Protein AF-0000000078804237 (afdb_homodimer)

Radius of gyration: 25.97 Å; Cα contacts (8 Å, |Δi|>4): 1061; chains: 2; bounding box: 49×85×50 Å

pLDDT: mean 93.68, std 5.6, range [67.62, 98.81]

Sequence (488 aa):
MQLLIEAGNTYVKVAQLFKNGQLELLGKYSSRKLEMVLEPLLDKKEIHRIVFASVGPVEIDNSIQRISQLSNIPVIQVKTPSHDFGVKNAYSEYQYLGIDRWLTLVAIHQIYQQPTVIVDIGTALTFDVLAEDGMHLGGWIAPGYQLMMKSVLENTTKVFSDRDHVDSLELATNTADGLKNGCRAALLGLIEYGLKQAHEDLGVEPHVILCGGGVIHLPKKWAQQYTHRSDLVLEGLALYAKHRMQLLIEAGNTYVKVAQLFKNGQLELLGKYSSRKLEMVLEPLLDKKEIHRIVFASVGPVEIDNSIQRISQLSNIPVIQVKTPSHDFGVKNAYSEYQYLGIDRWLTLVAIHQIYQQPTVIVDIGTALTFDVLAEDGMHLGGWIAPGYQLMMKSVLENTTKVFSDRDHVDSLELATNTADGLKNGCRAALLGLIEYGLKQAHEDLGVEPHVILCGGGVIHLPKKWAQQYTHRSDLVLEGLALYAKHR

Foldseek 3Di:
DAWEWEAEAFKIWIWDQDPVGDIGTPDIGGLVCVLVPVLVVLVPDPHQEYEYEYPHDVVSVVSVVVSCVVSVHYYHYDFFDCDDQQAGAQDPPRRPPGLLVRLLLNLCLVVDLAWEWEWAAEQKTWIWTAHNRRYTNDTDIGGHLVNQLVVCPVVDDPADADPDQDLDLDCDPDRHVNSLNVSQCVVVVVVVVVQVVNCVVRVHRHAYEYEYPRLSSHRPVVSVVHHYDYPSSVSSSSVVVVPD/DAWEWEAEAFKIWIWDADPVGDIGTPDIGGLVCVLVPVLVVLVPDPHQEYEYFYPHDVVSVVSVVVSCVVSVHYYHYDFFDCDDQQAGAQDPPRRPPGLLVRLLLNLCLVVDLAWEWEWAAEQWTWIWTAHNRRYTNDTDIGGHLVNQLVVCPVVDDPADADPDQDLDLDCDPDRHVNSLNVSQCVVVVVVVVVQVVNCVVRVHRHAYEYEYPRLSNHPPVVSVVHHYDYPSSVSSSSVVVVPD

InterPro domains:
  IPR004619 Type III pantothenate kinase [MF_01274] (1-244)
  IPR004619 Type III pantothenate kinase [PF03309] (3-193)
  IPR004619 Type III pantothenate kinase [PTHR34265] (1-243)
  IPR004619 Type III pantothenate kinase [TIGR00671] (3-239)
  IPR043129 ATPase, nucleotide binding domain [SSF53067] (1-112)
  IPR043129 ATPase, nucleotide binding domain [SSF53067] (115-242)

Nearest PDB structures (foldseek):
  2f9t-assembly1_B  TM=8.659E-01  e=4.094E-21  Pseudomonas aeruginosa PAO1
  2f9t-assembly1_A  TM=8.418E-01  e=5.528E-20  Pseudomonas aeruginosa PAO1
  4o8k-assembly1_B  TM=7.675E-01  e=7.024E-19  Burkholderia thailandensis E264
  9b78-assembly1_A  TM=8.083E-01  e=1.070E-17  Mycobacterium tuberculosis
  3djc-assembly2_C  TM=8.146E-01  e=2.995E-17  Legionella pneumophila subsp. pneumophila str. Philadelphia 1

Solvent-accessible surface area (backbone atoms only — not comparable to full-atom values): 24994 Å² total; per-residue (Å²): 70,33,38,37,35,41,34,38,69,64,38,24,38,36,30,39,37,41,91,88,66,50,74,43,78,75,47,77,40,50,45,90,48,45,66,73,57,48,54,63,54,60,72,75,41,74,55,61,34,37,40,31,39,68,53,27,58,67,66,54,56,50,48,52,50,50,54,26,56,77,68,71,29,55,73,43,74,61,72,41,56,56,58,54,89,68,29,36,48,47,28,84,66,20,71,57,48,50,43,59,60,48,23,30,53,37,32,44,48,74,75,42,75,47,42,29,33,40,38,36,21,42,72,42,26,37,40,38,36,33,40,48,81,26,40,32,66,22,25,30,31,31,50,10,58,66,45,34,52,49,45,38,48,75,63,36,69,74,53,56,73,68,90,75,84,73,60,59,74,62,66,19,47,47,51,35,52,8,35,54,20,22,32,37,35,20,54,51,15,25,52,53,51,46,50,54,51,46,25,63,76,66,73,46,84,54,48,50,37,43,24,52,79,42,53,76,60,44,39,63,78,67,53,66,77,43,49,75,48,75,63,40,42,57,52,21,46,48,54,49,57,75,74,96,69,34,37,36,36,44,32,39,69,64,39,25,38,36,28,39,38,42,91,87,66,50,75,43,78,75,50,77,39,52,43,90,48,45,67,74,55,48,54,64,55,59,72,77,39,74,55,63,34,37,40,33,40,69,52,27,59,67,67,55,58,51,49,53,51,49,52,27,58,78,67,72,30,55,71,43,75,62,74,41,57,56,59,54,86,66,28,36,46,47,28,84,66,21,70,57,48,52,43,57,61,48,23,30,52,38,32,44,48,75,76,41,74,45,41,29,34,41,39,36,20,42,73,42,26,36,37,38,36,32,41,48,83,25,42,33,66,21,24,29,30,29,48,11,58,66,45,33,52,49,44,39,48,76,62,37,67,73,54,57,74,68,89,77,85,73,63,58,74,63,66,19,46,46,51,34,53,8,34,55,19,23,32,36,35,20,54,52,16,24,50,54,50,46,50,53,52,46,25,64,76,67,73,46,84,53,48,50,36,43,22,52,79,41,53,75,58,43,39,62,79,67,54,66,77,44,47,75,49,76,63,40,41,56,52,19,49,47,54,49,63,75,75,105

Structure (mmCIF, N/CA/C/O backbone):
data_AF-0000000078804237-model_v1
#
loop_
_entity.id
_entity.type
_entity.pdbx_description
1 polymer 'Type III pantothenate kinase'
#
loop_
_atom_site.group_PDB
_atom_site.id
_atom_site.type_symbol
_atom_site.label_atom_id
_atom_site.label_alt_id
_atom_site.label_comp_id
_atom_site.label_asym_id
_atom_site.label_entity_id
_atom_site.label_seq_id
_atom_site.pdbx_PDB_ins_code
_atom_site.Cartn_x
_atom_site.Cartn_y
_atom_site.Cartn_z
_atom_site.occupancy
_atom_site.B_iso_or_equiv
_atom_site.auth_seq_id
_atom_site.auth_comp_id
_atom_site.auth_asym_id
_atom_site.auth_atom_id
_atom_site.pdbx_PDB_model_num
ATOM 1 N N . MET A 1 1 ? 11.984 -40.094 -9.25 1 90.38 1 MET A N 1
ATOM 2 C CA . MET A 1 1 ? 11.297 -38.969 -8.602 1 90.38 1 MET A CA 1
ATOM 3 C C . MET A 1 1 ? 11.688 -37.656 -9.242 1 90.38 1 MET A C 1
ATOM 5 O O . MET A 1 1 ? 12.727 -37.562 -9.891 1 90.38 1 MET A O 1
ATOM 9 N N . GLN A 1 2 ? 10.703 -36.656 -9.195 1 95 2 GLN A N 1
ATOM 10 C CA . GLN A 1 2 ? 11 -35.344 -9.758 1 95 2 GLN A CA 1
ATOM 11 C C . GLN A 1 2 ? 11.109 -34.281 -8.656 1 95 2 GLN A C 1
ATOM 13 O O . GLN A 1 2 ? 10.453 -34.406 -7.621 1 95 2 GLN A O 1
ATOM 18 N N . LEU A 1 3 ? 11.984 -33.344 -8.883 1 95.25 3 LEU A N 1
ATOM 19 C CA . LEU A 1 3 ? 12.125 -32.219 -7.977 1 95.25 3 LEU A CA 1
ATOM 20 C C . LEU A 1 3 ? 11.438 -30.969 -8.539 1 95.25 3 LEU A C 1
ATOM 22 O O . LEU A 1 3 ? 11.68 -30.578 -9.688 1 95.25 3 LEU A O 1
ATOM 26 N N . LEU A 1 4 ? 10.547 -30.469 -7.77 1 96.69 4 LEU A N 1
ATOM 27 C CA . LEU A 1 4 ? 9.844 -29.25 -8.156 1 96.69 4 LEU A CA 1
ATOM 28 C C . LEU A 1 4 ? 10.367 -28.047 -7.371 1 96.69 4 LEU A C 1
ATOM 30 O O . LEU A 1 4 ? 10.531 -28.125 -6.148 1 96.69 4 LEU A O 1
ATOM 34 N N . ILE A 1 5 ? 10.656 -26.969 -8.07 1 95.81 5 ILE A N 1
ATOM 35 C CA . ILE A 1 5 ? 11.227 -25.797 -7.426 1 95.81 5 ILE A CA 1
ATOM 36 C C . ILE A 1 5 ? 10.414 -24.547 -7.801 1 95.81 5 ILE A C 1
ATOM 38 O O . ILE A 1 5 ? 10.234 -24.266 -8.984 1 95.81 5 ILE A O 1
ATOM 42 N N . GLU A 1 6 ? 9.828 -23.906 -6.863 1 95.56 6 GLU A N 1
ATOM 43 C CA . GLU A 1 6 ? 9.227 -22.578 -7.004 1 95.56 6 GLU A CA 1
ATOM 44 C C . GLU A 1 6 ? 10.172 -21.5 -6.484 1 95.56 6 GLU A C 1
ATOM 46 O O . GLU A 1 6 ? 10.375 -21.375 -5.273 1 95.56 6 GLU A O 1
ATOM 51 N N . ALA A 1 7 ? 10.727 -20.734 -7.375 1 93.38 7 ALA A N 1
ATOM 52 C CA . ALA A 1 7 ? 11.672 -19.703 -6.988 1 93.38 7 ALA A CA 1
ATOM 53 C C . ALA A 1 7 ? 11.023 -18.312 -7.031 1 93.38 7 ALA A C 1
ATOM 55 O O . ALA A 1 7 ? 10.875 -17.734 -8.109 1 93.38 7 ALA A O 1
ATOM 56 N N . GLY A 1 8 ? 10.68 -17.812 -5.91 1 91.06 8 GLY A N 1
ATOM 57 C CA . GLY A 1 8 ? 10.133 -16.469 -5.805 1 91.06 8 GLY A CA 1
ATOM 58 C C . GLY A 1 8 ? 11.188 -15.422 -5.535 1 91.06 8 GLY A C 1
ATOM 59 O O . GLY A 1 8 ? 12.391 -15.695 -5.637 1 91.06 8 GLY A O 1
ATOM 60 N N . ASN A 1 9 ? 10.789 -14.172 -5.215 1 87.62 9 ASN A N 1
ATOM 61 C CA . ASN A 1 9 ? 11.695 -13.055 -4.98 1 87.62 9 ASN A CA 1
ATOM 62 C C . ASN A 1 9 ? 12.398 -13.18 -3.631 1 87.62 9 ASN A C 1
ATOM 64 O O . ASN A 1 9 ? 13.57 -12.82 -3.5 1 87.62 9 ASN A O 1
ATOM 68 N N . THR A 1 10 ? 11.656 -13.727 -2.721 1 86.38 10 THR A N 1
ATOM 69 C CA . THR A 1 10 ? 12.172 -13.758 -1.354 1 86.38 10 THR A CA 1
ATOM 70 C C . THR A 1 10 ? 12.508 -15.188 -0.938 1 86.38 10 THR A C 1
ATOM 72 O O . THR A 1 10 ? 13.523 -15.422 -0.284 1 86.38 10 THR A O 1
ATOM 75 N N . TYR A 1 11 ? 11.695 -16.109 -1.416 1 89.25 11 TYR A N 1
ATOM 76 C CA . TYR A 1 11 ? 11.859 -17.484 -0.958 1 89.25 11 TYR A CA 1
ATOM 77 C C . TYR A 1 11 ? 11.781 -18.453 -2.125 1 89.25 11 TYR A C 1
ATOM 79 O O . TYR A 1 11 ? 11.219 -18.141 -3.174 1 89.25 11 TYR A O 1
ATOM 87 N N . VAL A 1 12 ? 12.391 -19.594 -1.86 1 92 12 VAL A N 1
ATOM 88 C CA . VAL A 1 12 ? 12.32 -20.734 -2.764 1 92 12 VAL A CA 1
ATOM 89 C C . VAL A 1 12 ? 11.656 -21.906 -2.055 1 92 12 VAL A C 1
ATOM 91 O O . VAL A 1 12 ? 11.992 -22.234 -0.912 1 92 12 VAL A O 1
ATOM 94 N N . LYS A 1 13 ? 10.664 -22.484 -2.75 1 94.75 13 LYS A N 1
ATOM 95 C CA . LYS A 1 13 ? 10.039 -23.703 -2.24 1 94.75 13 LYS A CA 1
ATOM 96 C C . LYS A 1 13 ? 10.453 -24.922 -3.061 1 94.75 13 LYS A C 1
ATOM 98 O O . LYS A 1 13 ? 10.547 -24.844 -4.289 1 94.75 13 LYS A O 1
ATOM 103 N N . VAL A 1 14 ? 10.789 -25.953 -2.34 1 94.12 14 VAL A N 1
ATOM 104 C CA . VAL A 1 14 ? 11.227 -27.188 -2.979 1 94.12 14 VAL A CA 1
ATOM 105 C C . VAL A 1 14 ? 10.305 -28.328 -2.572 1 94.12 14 VAL A C 1
ATOM 107 O O . VAL A 1 14 ? 9.969 -28.484 -1.396 1 94.12 14 VAL A O 1
ATOM 110 N N . ALA A 1 15 ? 9.875 -29.062 -3.574 1 95.69 15 ALA A N 1
ATOM 111 C CA . ALA A 1 15 ? 9.016 -30.219 -3.324 1 95.69 15 ALA A CA 1
ATOM 112 C C . ALA A 1 15 ? 9.453 -31.406 -4.172 1 95.69 15 ALA A C 1
ATOM 114 O O . ALA A 1 15 ? 10.188 -31.25 -5.148 1 95.69 15 ALA A O 1
ATOM 115 N N . GLN A 1 16 ? 9.102 -32.562 -3.719 1 94.81 16 GLN A N 1
ATOM 116 C CA . GLN A 1 16 ? 9.32 -33.812 -4.461 1 94.81 16 GLN A CA 1
ATOM 117 C C . GLN A 1 16 ? 8.008 -34.375 -4.992 1 94.81 16 GLN A C 1
ATOM 119 O O . GLN A 1 16 ? 7 -34.406 -4.281 1 94.81 16 GLN A O 1
ATOM 124 N N . LEU A 1 17 ? 8.039 -34.688 -6.254 1 95.5 17 LEU A N 1
ATOM 125 C CA . LEU A 1 17 ? 6.91 -35.375 -6.875 1 95.5 17 LEU A CA 1
ATOM 126 C C . LEU A 1 17 ? 7.238 -36.875 -7.105 1 95.5 17 LEU A C 1
ATOM 128 O O . LEU A 1 17 ? 8.102 -37.188 -7.922 1 95.5 17 LEU A O 1
ATOM 132 N N . PHE A 1 18 ? 6.492 -37.75 -6.434 1 93.5 18 PHE A N 1
ATOM 133 C CA . PHE A 1 18 ? 6.73 -39.156 -6.531 1 93.5 18 PHE A CA 1
ATOM 134 C C . PHE A 1 18 ? 6.02 -39.75 -7.742 1 93.5 18 PHE A C 1
ATOM 136 O O . PHE A 1 18 ? 5.137 -39.125 -8.32 1 93.5 18 PHE A O 1
ATOM 143 N N . LYS A 1 19 ? 6.383 -41 -8.07 1 90.06 19 LYS A N 1
ATOM 144 C CA . LYS A 1 19 ? 5.805 -41.656 -9.227 1 90.06 19 LYS A CA 1
ATOM 145 C C . LYS A 1 19 ? 4.309 -41.906 -9.039 1 90.06 19 LYS A C 1
ATOM 147 O O . LYS A 1 19 ? 3.547 -41.906 -10.008 1 90.06 19 LYS A O 1
ATOM 152 N N . ASN A 1 20 ? 3.867 -42 -7.844 1 91.19 20 ASN A N 1
ATOM 153 C CA . ASN A 1 20 ? 2.461 -42.25 -7.551 1 91.19 20 ASN A CA 1
ATOM 154 C C . ASN A 1 20 ? 1.632 -40.969 -7.578 1 91.19 20 ASN A C 1
ATOM 156 O O . ASN A 1 20 ? 0.423 -41 -7.344 1 91.19 20 ASN A O 1
ATOM 160 N N . GLY A 1 21 ? 2.316 -39.875 -7.824 1 89.81 21 GLY A N 1
ATOM 161 C CA . GLY A 1 21 ? 1.609 -38.625 -7.941 1 89.81 21 GLY A CA 1
ATOM 162 C C . GLY A 1 21 ? 1.616 -37.812 -6.656 1 89.81 21 GLY A C 1
ATOM 163 O O . GLY A 1 21 ? 1.168 -36.656 -6.633 1 89.81 21 GLY A O 1
ATOM 164 N N . GLN A 1 22 ? 2.146 -38.312 -5.66 1 93.56 22 GLN A N 1
ATOM 165 C CA . GLN A 1 22 ? 2.188 -37.656 -4.367 1 93.56 22 GLN A CA 1
ATOM 166 C C . GLN A 1 22 ? 3.207 -36.5 -4.375 1 93.56 22 GLN A C 1
ATOM 168 O O . GLN A 1 22 ? 4.324 -36.656 -4.867 1 93.56 22 GLN A O 1
ATOM 173 N N . LEU A 1 23 ? 2.773 -35.375 -3.881 1 94.75 23 LEU A N 1
ATOM 174 C CA . LEU A 1 23 ? 3.615 -34.188 -3.752 1 94.75 23 LEU A CA 1
ATOM 175 C C . LEU A 1 23 ? 4.027 -33.969 -2.301 1 94.75 23 LEU A C 1
ATOM 177 O O . LEU A 1 23 ? 3.174 -33.906 -1.41 1 94.75 23 LEU A O 1
ATOM 181 N N . GLU A 1 24 ? 5.316 -33.875 -2.041 1 94.31 24 GLU A N 1
ATOM 182 C CA . GLU A 1 24 ? 5.824 -33.656 -0.691 1 94.31 24 GLU A CA 1
ATOM 183 C C . GLU A 1 24 ? 6.695 -32.406 -0.627 1 94.31 24 GLU A C 1
ATOM 185 O O . GLU A 1 24 ? 7.707 -32.312 -1.322 1 94.31 24 GLU A O 1
ATOM 190 N N . LEU A 1 25 ? 6.258 -31.469 0.141 1 94.25 25 LEU A N 1
ATOM 191 C CA . LEU A 1 25 ? 7.062 -30.266 0.354 1 94.25 25 LEU A CA 1
ATOM 192 C C . LEU A 1 25 ? 8.305 -30.594 1.175 1 94.25 25 LEU A C 1
ATOM 194 O O . LEU A 1 25 ? 8.203 -31.141 2.277 1 94.25 25 LEU A O 1
ATOM 198 N N . LEU A 1 26 ? 9.438 -30.297 0.656 1 91.44 26 LEU A N 1
ATOM 199 C CA . LEU A 1 26 ? 10.695 -30.531 1.354 1 91.44 26 LEU A CA 1
ATOM 200 C C . LEU A 1 26 ? 11.07 -29.359 2.238 1 91.44 26 LEU A C 1
ATOM 202 O O . LEU A 1 26 ? 11.648 -29.531 3.311 1 91.44 26 LEU A O 1
ATOM 206 N N . GLY A 1 27 ? 10.75 -28.094 1.703 1 91.44 27 GLY A N 1
ATOM 207 C CA . GLY A 1 27 ? 11.055 -26.938 2.533 1 91.44 27 GLY A CA 1
ATOM 208 C C . GLY A 1 27 ? 10.914 -25.625 1.794 1 91.44 27 GLY A C 1
ATOM 209 O O . GLY A 1 27 ? 10.602 -25.609 0.601 1 91.44 27 GLY A O 1
ATOM 210 N N . LYS A 1 28 ? 10.969 -24.578 2.557 1 91.19 28 LYS A N 1
ATOM 211 C CA . LYS A 1 28 ? 11.031 -23.188 2.113 1 91.19 28 LYS A CA 1
ATOM 212 C C . LYS A 1 28 ? 12.328 -22.516 2.561 1 91.19 28 LYS A C 1
ATOM 214 O O . LYS A 1 28 ? 12.68 -22.547 3.742 1 91.19 28 LYS A O 1
ATOM 219 N N . TYR A 1 29 ? 12.992 -21.953 1.593 1 90.12 29 TYR A N 1
ATOM 220 C CA . TYR A 1 29 ? 14.32 -21.422 1.857 1 90.12 29 TYR A CA 1
ATOM 221 C C . TYR A 1 29 ? 14.461 -20.016 1.29 1 90.12 29 TYR A C 1
ATOM 223 O O . TYR A 1 29 ? 13.727 -19.625 0.378 1 90.12 29 TYR A O 1
ATOM 231 N N . SER A 1 30 ? 15.438 -19.266 1.922 1 89.25 30 SER A N 1
ATOM 232 C CA . SER A 1 30 ? 15.773 -18 1.296 1 89.25 30 SER A CA 1
ATOM 233 C C . SER A 1 30 ? 16.344 -18.203 -0.103 1 89.25 30 SER A C 1
ATOM 235 O O . SER A 1 30 ? 17.156 -19.109 -0.32 1 89.25 30 SER A O 1
ATOM 237 N N . SER A 1 31 ? 15.922 -17.406 -1.045 1 82.94 31 SER A N 1
ATOM 238 C CA . SER A 1 31 ? 16.375 -17.547 -2.426 1 82.94 31 SER A CA 1
ATOM 239 C C . SER A 1 31 ? 17.891 -17.5 -2.52 1 82.94 31 SER A C 1
ATOM 241 O O . SER A 1 31 ? 18.484 -18.188 -3.363 1 82.94 31 SER A O 1
ATOM 243 N N . ARG A 1 32 ? 18.578 -16.844 -1.57 1 77.62 32 ARG A N 1
ATOM 244 C CA . ARG A 1 32 ? 20.031 -16.703 -1.568 1 77.62 32 ARG A CA 1
ATOM 245 C C . ARG A 1 32 ? 20.703 -18 -1.162 1 77.62 32 ARG A C 1
ATOM 247 O O . ARG A 1 32 ? 21.891 -18.203 -1.434 1 77.62 32 ARG A O 1
ATOM 254 N N . LYS A 1 33 ? 19.984 -18.969 -0.55 1 81.75 33 LYS A N 1
ATOM 255 C CA . LYS A 1 33 ? 20.578 -20.188 -0.015 1 81.75 33 LYS A CA 1
ATOM 256 C C . LYS A 1 33 ? 20.219 -21.391 -0.886 1 81.75 33 LYS A C 1
ATOM 258 O O . LYS A 1 33 ? 20.406 -22.547 -0.477 1 81.75 33 LYS A O 1
ATOM 263 N N . LEU A 1 34 ? 19.703 -21.141 -2.031 1 82.81 34 LEU A N 1
ATOM 264 C CA . LEU A 1 34 ? 19.172 -22.203 -2.871 1 82.81 34 LEU A CA 1
ATOM 265 C C . LEU A 1 34 ? 20.234 -23.25 -3.17 1 82.81 34 LEU A C 1
ATOM 267 O O . LEU A 1 34 ? 19.984 -24.453 -3.053 1 82.81 34 LEU A O 1
ATOM 271 N N . GLU A 1 35 ? 21.438 -22.844 -3.52 1 81.94 35 GLU A N 1
ATOM 272 C CA . GLU A 1 35 ? 22.5 -23.766 -3.906 1 81.94 35 GLU A CA 1
ATOM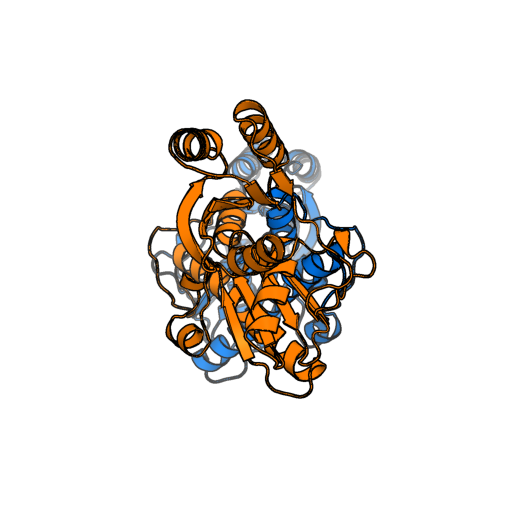 273 C C . GLU A 1 35 ? 22.859 -24.703 -2.76 1 81.94 35 GLU A C 1
ATOM 275 O O . GLU A 1 35 ? 23.031 -25.906 -2.967 1 81.94 35 GLU A O 1
ATOM 280 N N . MET A 1 36 ? 22.875 -24.125 -1.635 1 82.12 36 MET A N 1
ATOM 281 C CA . MET A 1 36 ? 23.25 -24.891 -0.45 1 82.12 36 MET A CA 1
ATOM 282 C C . MET A 1 36 ? 22.203 -25.953 -0.148 1 82.12 36 MET A C 1
ATOM 284 O O . MET A 1 36 ? 22.531 -27.016 0.384 1 82.12 36 MET A O 1
ATOM 288 N N . VAL A 1 37 ? 21.016 -25.672 -0.565 1 82.69 37 VAL A N 1
ATOM 289 C CA . VAL A 1 37 ? 19.922 -26.578 -0.243 1 82.69 37 VAL A CA 1
ATOM 290 C C . VAL A 1 37 ? 19.797 -27.641 -1.326 1 82.69 37 VAL A C 1
ATOM 292 O O . VAL A 1 37 ? 19.516 -28.812 -1.028 1 82.69 37 VAL A O 1
ATOM 295 N N . LEU A 1 38 ? 20 -27.312 -2.525 1 84.94 38 LEU A N 1
ATOM 296 C CA . LEU A 1 38 ? 19.734 -28.203 -3.656 1 84.94 38 LEU A CA 1
ATOM 297 C C . LEU A 1 38 ? 20.844 -29.25 -3.791 1 84.94 38 LEU A C 1
ATOM 299 O O . LEU A 1 38 ? 20.594 -30.406 -4.137 1 84.94 38 LEU A O 1
ATOM 303 N N . GLU A 1 39 ? 22.062 -28.891 -3.467 1 82.88 39 GLU A N 1
ATOM 304 C CA . GLU A 1 39 ? 23.219 -29.75 -3.707 1 82.88 39 GLU A CA 1
ATOM 305 C C . GLU A 1 39 ? 23.094 -31.078 -2.953 1 82.88 39 GLU A C 1
ATOM 307 O O . GLU A 1 39 ? 23.203 -32.156 -3.551 1 82.88 39 GLU A O 1
ATOM 312 N N . PRO A 1 40 ? 22.781 -30.969 -1.686 1 81.75 40 PRO A N 1
ATOM 313 C CA . PRO A 1 40 ? 22.656 -32.219 -0.949 1 81.75 40 PRO A CA 1
ATOM 314 C C . PRO A 1 40 ? 21.453 -33.062 -1.395 1 81.75 40 PRO A C 1
ATOM 316 O O . PRO A 1 40 ? 21.469 -34.281 -1.297 1 81.75 40 PRO A O 1
ATOM 319 N N . LEU A 1 41 ? 20.438 -32.469 -1.886 1 82.69 41 LEU A N 1
ATOM 320 C CA . LEU A 1 41 ? 19.219 -33.156 -2.297 1 82.69 41 LEU A CA 1
ATOM 321 C C . LEU A 1 41 ? 19.453 -33.938 -3.572 1 82.69 41 LEU A C 1
ATOM 323 O O . LEU A 1 41 ? 18.875 -35.031 -3.74 1 82.69 41 LEU A O 1
ATOM 327 N N . LEU A 1 42 ? 20.266 -33.531 -4.391 1 82.38 42 LEU A N 1
ATOM 328 C CA . LEU A 1 42 ? 20.469 -34.156 -5.691 1 82.38 42 LEU A CA 1
ATOM 329 C C . LEU A 1 42 ? 21.5 -35.281 -5.594 1 82.38 42 LEU A C 1
ATOM 331 O O . LEU A 1 42 ? 21.531 -36.188 -6.441 1 82.38 42 LEU A O 1
ATOM 335 N N . ASP A 1 43 ? 22.375 -35.188 -4.641 1 76.56 43 ASP A N 1
ATOM 336 C CA . ASP A 1 43 ? 23.422 -36.219 -4.477 1 76.56 43 ASP A CA 1
ATOM 337 C C . ASP A 1 43 ? 22.828 -37.5 -3.922 1 76.56 43 ASP A C 1
ATOM 339 O O . ASP A 1 43 ? 23.312 -38.594 -4.254 1 76.56 43 ASP A O 1
ATOM 343 N N . LYS A 1 44 ? 21.891 -37.438 -3.174 1 69.12 44 LYS A N 1
ATOM 344 C CA . LYS A 1 44 ? 21.453 -38.594 -2.402 1 69.12 44 LYS A CA 1
ATOM 345 C C . LYS A 1 44 ? 20.156 -39.188 -2.979 1 69.12 44 LYS A C 1
ATOM 347 O O . LYS A 1 44 ? 19.734 -40.281 -2.57 1 69.12 44 LYS A O 1
ATOM 352 N N . LYS A 1 45 ? 19.625 -38.531 -3.91 1 69.56 45 LYS A N 1
ATOM 353 C CA . LYS A 1 45 ? 18.281 -38.969 -4.262 1 69.56 45 LYS A CA 1
ATOM 354 C C . LYS A 1 45 ? 18.203 -39.406 -5.719 1 69.56 45 LYS A C 1
ATOM 356 O O . LYS A 1 45 ? 19.078 -39.062 -6.523 1 69.56 45 LYS A O 1
ATOM 361 N N . GLU A 1 46 ? 17.328 -40.281 -5.836 1 85.69 46 GLU A N 1
ATOM 362 C CA . GLU A 1 46 ? 17.031 -40.781 -7.184 1 85.69 46 GLU A CA 1
ATOM 363 C C . GLU A 1 46 ? 16.188 -39.75 -7.961 1 85.69 46 GLU A C 1
ATOM 365 O O . GLU A 1 46 ? 15.102 -40.094 -8.43 1 85.69 46 GLU A O 1
ATOM 370 N N . ILE A 1 47 ? 16.625 -38.562 -8 1 91.06 47 ILE A N 1
ATOM 371 C CA . ILE A 1 47 ? 15.938 -37.531 -8.773 1 91.06 47 ILE A CA 1
ATOM 372 C C . ILE A 1 47 ? 16.266 -37.719 -10.258 1 91.06 47 ILE A C 1
ATOM 374 O O . ILE A 1 47 ? 17.422 -37.719 -10.648 1 91.06 47 ILE A O 1
ATOM 378 N N . HIS A 1 48 ? 15.227 -37.844 -11.016 1 91.06 48 HIS A N 1
ATOM 379 C CA . HIS A 1 48 ? 15.516 -38.062 -12.43 1 91.06 48 HIS A CA 1
ATOM 380 C C . HIS A 1 48 ? 15.234 -36.812 -13.258 1 91.06 48 HIS A C 1
ATOM 382 O O . HIS A 1 48 ? 15.625 -36.75 -14.422 1 91.06 48 HIS A O 1
ATOM 388 N N . ARG A 1 49 ? 14.508 -35.75 -12.641 1 94.69 49 ARG A N 1
ATOM 389 C CA . ARG A 1 49 ? 14.203 -34.531 -13.375 1 94.69 49 ARG A CA 1
ATOM 390 C C . ARG A 1 49 ? 13.922 -33.375 -12.414 1 94.69 49 ARG A C 1
ATOM 392 O O . ARG A 1 49 ? 13.414 -33.594 -11.312 1 94.69 49 ARG A O 1
ATOM 399 N N . ILE A 1 50 ? 14.297 -32.156 -12.867 1 95.31 50 ILE A N 1
ATOM 400 C CA . ILE A 1 50 ? 13.969 -30.922 -12.141 1 95.31 50 ILE A CA 1
ATOM 401 C C . ILE A 1 50 ? 12.992 -30.094 -12.969 1 95.31 50 ILE A C 1
ATOM 403 O O . ILE A 1 50 ? 13.203 -29.891 -14.172 1 95.31 50 ILE A O 1
ATOM 407 N N . VAL A 1 51 ? 11.867 -29.766 -12.414 1 97 51 VAL A N 1
ATOM 408 C CA . VAL A 1 51 ? 10.906 -28.844 -13.016 1 97 51 VAL A CA 1
ATOM 409 C C . VAL A 1 51 ? 10.758 -27.609 -12.133 1 97 51 VAL A C 1
ATOM 411 O O . VAL A 1 51 ? 10.461 -27.719 -10.945 1 97 51 VAL A O 1
ATOM 414 N N . PHE A 1 52 ? 11.016 -26.422 -12.742 1 96.81 52 PHE A N 1
ATOM 415 C CA . PHE A 1 52 ? 10.984 -25.266 -11.844 1 96.81 52 PHE A CA 1
ATOM 416 C C . PHE A 1 52 ? 10.312 -24.078 -12.508 1 96.81 52 PHE A C 1
ATOM 418 O O . PHE A 1 52 ? 10.211 -24.016 -13.734 1 96.81 52 PHE A O 1
ATOM 425 N N . ALA A 1 53 ? 9.719 -23.266 -11.734 1 96.81 53 ALA A N 1
ATOM 426 C CA . ALA A 1 53 ? 9.188 -21.953 -12.078 1 96.81 53 ALA A CA 1
ATOM 427 C C . ALA A 1 53 ? 9.859 -20.859 -11.266 1 96.81 53 ALA A C 1
ATOM 429 O O . ALA A 1 53 ? 10.148 -21.047 -10.078 1 96.81 53 ALA A O 1
ATOM 430 N N . SER A 1 54 ? 10.141 -19.797 -11.992 1 94.62 54 SER A N 1
ATOM 431 C CA . SER A 1 54 ? 10.891 -18.75 -11.305 1 94.62 54 SER A CA 1
ATOM 432 C C . SER A 1 54 ? 10.391 -17.359 -11.703 1 94.62 54 SER A C 1
ATOM 434 O O . SER A 1 54 ? 10.195 -17.094 -12.891 1 94.62 54 SER A O 1
ATOM 436 N N . VAL A 1 55 ? 10.109 -16.578 -10.711 1 91.56 55 VAL A N 1
ATOM 437 C CA . VAL A 1 55 ? 9.812 -15.156 -10.945 1 91.56 55 VAL A CA 1
ATOM 438 C C . VAL A 1 55 ? 10.883 -14.297 -10.281 1 91.56 55 VAL A C 1
ATOM 440 O O . VAL A 1 55 ? 10.789 -13.062 -10.297 1 91.56 55 VAL A O 1
ATOM 443 N N . GLY A 1 56 ? 11.844 -14.938 -9.695 1 87.25 56 GLY A N 1
ATOM 444 C CA . GLY A 1 56 ? 12.906 -14.25 -8.977 1 87.25 56 GLY A CA 1
ATOM 445 C C . GLY A 1 56 ? 14.055 -13.82 -9.867 1 87.25 56 GLY A C 1
ATOM 446 O O . GLY A 1 56 ? 13.922 -13.789 -11.086 1 87.25 56 GLY A O 1
ATOM 447 N N . PRO A 1 57 ? 15.172 -13.5 -9.234 1 87.44 57 PRO A N 1
ATOM 448 C CA . PRO A 1 57 ? 16.359 -13.062 -9.969 1 87.44 57 PRO A CA 1
ATOM 449 C C . PRO A 1 57 ? 16.922 -14.148 -10.883 1 87.44 57 PRO A C 1
ATOM 451 O O . PRO A 1 57 ? 16.875 -15.336 -10.547 1 87.44 57 PRO A O 1
ATOM 454 N N . VAL A 1 58 ? 17.484 -13.719 -11.961 1 88.75 58 VAL A N 1
ATOM 455 C CA . VAL A 1 58 ? 18 -14.617 -12.992 1 88.75 58 VAL A CA 1
ATOM 456 C C . VAL A 1 58 ? 19.109 -15.492 -12.406 1 88.75 58 VAL A C 1
ATOM 458 O O . VAL A 1 58 ? 19.328 -16.625 -12.859 1 88.75 58 VAL A O 1
ATOM 461 N N . GLU A 1 59 ? 19.766 -14.984 -11.383 1 89.44 59 GLU A N 1
ATOM 462 C CA . GLU A 1 59 ? 20.844 -15.734 -10.734 1 89.44 59 GLU A CA 1
ATOM 463 C C . GLU A 1 59 ? 20.328 -17.062 -10.18 1 89.44 59 GLU A C 1
ATOM 465 O O . GLU A 1 59 ? 21.062 -18.047 -10.148 1 89.44 59 GLU A O 1
ATOM 470 N N . ILE A 1 60 ? 19.109 -17.031 -9.766 1 89 60 ILE A N 1
ATOM 471 C CA . ILE A 1 60 ? 18.516 -18.25 -9.219 1 89 60 ILE A CA 1
ATOM 472 C C . ILE A 1 60 ? 18.297 -19.266 -10.336 1 89 60 ILE A C 1
ATOM 474 O O . ILE A 1 60 ? 18.609 -20.453 -10.172 1 89 60 ILE A O 1
ATOM 478 N N . ASP A 1 61 ? 17.797 -18.797 -11.43 1 91.69 61 ASP A N 1
ATOM 479 C CA . ASP A 1 61 ? 17.625 -19.656 -12.594 1 91.69 61 ASP A CA 1
ATOM 480 C C . ASP A 1 61 ? 18.953 -20.297 -13.008 1 91.69 61 ASP A C 1
ATOM 482 O O . ASP A 1 61 ? 19.016 -21.5 -13.273 1 91.69 61 ASP A O 1
ATOM 486 N N . ASN A 1 62 ? 19.953 -19.453 -13.055 1 92.31 62 ASN A N 1
ATOM 487 C CA . ASN A 1 62 ? 21.281 -19.922 -13.445 1 92.31 62 ASN A CA 1
ATOM 488 C C . ASN A 1 62 ? 21.812 -20.969 -12.492 1 92.31 62 ASN A C 1
ATOM 490 O O . ASN A 1 62 ? 22.438 -21.953 -12.914 1 92.31 62 ASN A O 1
ATOM 494 N N . SER A 1 63 ? 21.578 -20.719 -11.242 1 91.25 63 SER A N 1
ATOM 495 C CA . SER A 1 63 ? 22.031 -21.672 -10.234 1 91.25 63 SER A CA 1
ATOM 496 C C . SER A 1 63 ? 21.375 -23.031 -10.406 1 91.25 63 SER A C 1
ATOM 498 O O . SER A 1 63 ? 22.031 -24.062 -10.312 1 91.25 63 SER A O 1
ATOM 500 N N . ILE A 1 64 ? 20.078 -23.016 -10.664 1 91.94 64 ILE A N 1
ATOM 501 C CA . ILE A 1 64 ? 19.344 -24.266 -10.859 1 91.94 64 ILE A CA 1
ATOM 502 C C . ILE A 1 64 ? 19.875 -25 -12.078 1 91.94 64 ILE A C 1
ATOM 504 O O . ILE A 1 64 ? 20.109 -26.219 -12.023 1 91.94 64 ILE A O 1
ATOM 508 N N . GLN A 1 65 ? 20.078 -24.297 -13.07 1 92.94 65 GLN A N 1
ATOM 509 C CA . GLN A 1 65 ? 20.594 -24.875 -14.312 1 92.94 65 GLN A CA 1
ATOM 510 C C . GLN A 1 65 ? 21.984 -25.438 -14.125 1 92.94 65 GLN A C 1
ATOM 512 O O . GLN A 1 65 ? 22.297 -26.531 -14.602 1 92.94 65 GLN A O 1
ATOM 517 N N . ARG A 1 66 ? 22.812 -24.719 -13.469 1 91.75 66 ARG A N 1
ATOM 518 C CA . ARG A 1 66 ? 24.172 -25.156 -13.219 1 91.75 66 ARG A CA 1
ATOM 519 C C . ARG A 1 66 ? 24.203 -26.438 -12.398 1 91.75 66 ARG A C 1
ATOM 521 O O . ARG A 1 66 ? 24.906 -27.391 -12.742 1 91.75 66 ARG A O 1
ATOM 528 N N . ILE A 1 67 ? 23.469 -26.406 -11.367 1 88.94 67 ILE A N 1
ATOM 529 C CA . ILE A 1 67 ? 23.453 -27.547 -10.461 1 88.94 67 ILE A CA 1
ATOM 530 C C . ILE A 1 67 ? 22.922 -28.781 -11.203 1 88.94 67 ILE A C 1
ATOM 532 O O . ILE A 1 67 ? 23.422 -29.891 -11.031 1 88.94 67 ILE A O 1
ATOM 536 N N . SER A 1 68 ? 21.859 -28.562 -11.969 1 90.94 68 SER A N 1
ATOM 537 C CA . SER A 1 68 ? 21.281 -29.656 -12.766 1 90.94 68 SER A CA 1
ATOM 538 C C . SER A 1 68 ? 22.312 -30.219 -13.734 1 90.94 68 SER A C 1
ATOM 540 O O . SER A 1 68 ? 22.406 -31.438 -13.906 1 90.94 68 SER A O 1
ATOM 542 N N . GLN A 1 69 ? 23.031 -29.359 -14.367 1 90.81 69 GLN A N 1
ATOM 543 C CA . GLN A 1 69 ? 24.062 -29.781 -15.312 1 90.81 69 GLN A CA 1
ATOM 544 C C . GLN A 1 69 ? 25.141 -30.594 -14.625 1 90.81 69 GLN A C 1
ATOM 546 O O . GLN A 1 69 ? 25.562 -31.641 -15.133 1 90.81 69 GLN A O 1
ATOM 551 N N . LEU A 1 70 ? 25.625 -30.125 -13.547 1 88.12 70 LEU A N 1
ATOM 552 C CA . LEU A 1 70 ? 26.688 -30.781 -12.797 1 88.12 70 LEU A CA 1
ATOM 553 C C . LEU A 1 70 ? 26.25 -32.156 -12.328 1 88.12 70 LEU A C 1
ATOM 555 O O . LEU A 1 70 ? 27.062 -33.094 -12.242 1 88.12 70 LEU A O 1
ATOM 559 N N . SER A 1 71 ? 25 -32.344 -12.062 1 89.56 71 SER A N 1
ATOM 560 C CA . SER A 1 71 ? 24.469 -33.594 -11.547 1 89.56 71 SER A CA 1
ATOM 561 C C . SER A 1 71 ? 23.938 -34.469 -12.672 1 89.56 71 SER A C 1
ATOM 563 O O . SER A 1 71 ? 23.438 -35.562 -12.422 1 89.56 71 SER A O 1
ATOM 565 N N . ASN A 1 72 ? 23.969 -33.969 -13.859 1 91.56 72 ASN A N 1
ATOM 566 C CA . ASN A 1 72 ? 23.469 -34.656 -15.047 1 91.56 72 ASN A CA 1
ATOM 567 C C . ASN A 1 72 ? 21.984 -35 -14.914 1 91.56 72 ASN A C 1
ATOM 569 O O . ASN A 1 72 ? 21.578 -36.156 -15.164 1 91.56 72 ASN A O 1
ATOM 573 N N . ILE A 1 73 ? 21.203 -34.125 -14.406 1 92.94 73 ILE A N 1
ATOM 574 C CA . ILE A 1 73 ? 19.766 -34.25 -14.258 1 92.94 73 ILE A CA 1
ATOM 575 C C . ILE A 1 73 ? 19.062 -33.281 -15.211 1 92.94 73 ILE A C 1
ATOM 577 O O . ILE A 1 73 ? 19.359 -32.094 -15.227 1 92.94 73 ILE A O 1
ATOM 581 N N . PRO A 1 74 ? 18.188 -33.812 -16.078 1 94.69 74 PRO A N 1
ATOM 582 C CA . PRO A 1 74 ? 17.438 -32.906 -16.953 1 94.69 74 PRO A CA 1
ATOM 583 C C . PRO A 1 74 ? 16.641 -31.875 -16.172 1 94.69 74 PRO A C 1
ATOM 585 O O . PRO A 1 74 ? 16.109 -32.188 -15.102 1 94.69 74 PRO A O 1
ATOM 588 N N . VAL A 1 75 ? 16.516 -30.625 -16.719 1 95.25 75 VAL A N 1
ATOM 589 C CA . VAL A 1 75 ? 15.812 -29.531 -16.047 1 95.25 75 VAL A CA 1
ATOM 590 C C . VAL A 1 75 ? 14.859 -28.859 -17.031 1 95.25 75 VAL A C 1
ATOM 592 O O . VAL A 1 75 ? 15.195 -28.688 -18.203 1 95.25 75 VAL A O 1
ATOM 595 N N . ILE A 1 76 ? 13.648 -28.609 -16.578 1 95.62 76 ILE A N 1
ATOM 596 C CA . ILE A 1 76 ? 12.656 -27.875 -17.359 1 95.62 76 ILE A CA 1
ATOM 597 C C . ILE A 1 76 ? 12.211 -26.641 -16.594 1 95.62 76 ILE A C 1
ATOM 599 O O . ILE A 1 76 ? 11.82 -26.719 -15.422 1 95.62 76 ILE A O 1
ATOM 603 N N . GLN A 1 77 ? 12.359 -25.547 -17.25 1 96.62 77 GLN A N 1
ATOM 604 C CA . GLN A 1 77 ? 11.781 -24.328 -16.703 1 96.62 77 GLN A CA 1
ATOM 605 C C . GLN A 1 77 ? 10.406 -24.047 -17.312 1 96.62 77 GLN A C 1
ATOM 607 O O . GLN A 1 77 ? 10.281 -23.875 -18.531 1 96.62 77 GLN A O 1
ATOM 612 N N . VAL A 1 78 ? 9.438 -24.062 -16.547 1 97.25 78 VAL A N 1
ATOM 613 C CA . VAL A 1 78 ? 8.078 -23.812 -17.016 1 97.25 78 VAL A CA 1
ATOM 614 C C . VAL A 1 78 ? 7.871 -22.328 -17.266 1 97.25 78 VAL A C 1
ATOM 616 O O . VAL A 1 78 ? 8.266 -21.5 -16.438 1 97.25 78 VAL A O 1
ATOM 619 N N . LYS A 1 79 ? 7.27 -22.016 -18.422 1 96.69 79 LYS A N 1
ATOM 620 C CA . LYS A 1 79 ? 6.957 -20.641 -18.797 1 96.69 79 LYS A CA 1
ATOM 621 C C . LYS A 1 79 ? 5.449 -20.438 -18.953 1 96.69 79 LYS A C 1
ATOM 623 O O . LYS A 1 79 ? 4.707 -21.391 -19.141 1 96.69 79 LYS A O 1
ATOM 628 N N . THR A 1 80 ? 5.09 -19.188 -18.859 1 97.88 80 THR A N 1
ATOM 629 C CA . THR A 1 80 ? 3.674 -18.859 -18.953 1 97.88 80 THR A CA 1
ATOM 630 C C . THR A 1 80 ? 3.18 -19 -20.391 1 97.88 80 THR A C 1
ATOM 632 O O . THR A 1 80 ? 3.744 -18.391 -21.312 1 97.88 80 THR A O 1
ATOM 635 N N . PRO A 1 81 ? 2.166 -19.797 -20.609 1 97.94 81 PRO A N 1
ATOM 636 C CA . PRO A 1 81 ? 1.572 -19.906 -21.938 1 97.94 81 PRO A CA 1
ATOM 637 C C . PRO A 1 81 ? 0.323 -19.047 -22.109 1 97.94 81 PRO A C 1
ATOM 639 O O . PRO A 1 81 ? -0.118 -18.406 -21.141 1 97.94 81 PRO A O 1
ATOM 642 N N . SER A 1 82 ? -0.24 -19 -23.344 1 98.31 82 SER A N 1
ATOM 643 C CA . SER A 1 82 ? -1.48 -18.281 -23.609 1 98.31 82 SER A CA 1
ATOM 644 C C . SER A 1 82 ? -2.691 -19.062 -23.125 1 98.31 82 SER A C 1
ATOM 646 O O . SER A 1 82 ? -3.729 -18.484 -22.797 1 98.31 82 SER A O 1
ATOM 648 N N . HIS A 1 83 ? -2.586 -20.328 -23.188 1 98.25 83 HIS A N 1
ATOM 649 C CA . HIS A 1 83 ? -3.633 -21.219 -22.703 1 98.25 83 HIS A CA 1
ATOM 650 C C . HIS A 1 83 ? -3.074 -22.609 -22.375 1 98.25 83 HIS A C 1
ATOM 652 O O . HIS A 1 83 ? -2.115 -23.062 -23.016 1 98.25 83 HIS A O 1
ATOM 658 N N . ASP A 1 84 ? -3.539 -23.188 -21.328 1 97.94 84 ASP A N 1
ATOM 659 C CA . ASP A 1 84 ? -3.178 -24.547 -20.953 1 97.94 84 ASP A CA 1
ATOM 660 C C . ASP A 1 84 ? -4.047 -25.062 -19.797 1 97.94 84 ASP A C 1
ATOM 662 O O . ASP A 1 84 ? -4.574 -24.266 -19.016 1 97.94 84 ASP A O 1
ATOM 666 N N . PHE A 1 85 ? -4.34 -26.375 -19.734 1 97.69 85 PHE A N 1
ATOM 667 C CA . PHE A 1 85 ? -5.051 -27.047 -18.656 1 97.69 85 PHE A CA 1
ATOM 668 C C . PHE A 1 85 ? -6.43 -26.438 -18.453 1 97.69 85 PHE A C 1
ATOM 670 O O . PHE A 1 85 ? -6.891 -26.297 -17.312 1 97.69 85 PHE A O 1
ATOM 677 N N . GLY A 1 86 ? -7.039 -25.906 -19.5 1 97.69 86 GLY A N 1
ATOM 678 C CA . GLY A 1 86 ? -8.391 -25.359 -19.453 1 97.69 86 GLY A CA 1
ATOM 679 C C . GLY A 1 86 ? -8.43 -23.906 -19.016 1 97.69 86 GLY A C 1
ATOM 680 O O . GLY A 1 86 ? -9.5 -23.344 -18.828 1 97.69 86 GLY A O 1
ATOM 681 N N . VAL A 1 87 ? -7.246 -23.297 -18.828 1 98.44 87 VAL A N 1
ATOM 682 C CA . VAL A 1 87 ? -7.156 -21.891 -18.422 1 98.44 87 VAL A CA 1
ATOM 683 C C . VAL A 1 87 ? -6.676 -21.047 -19.594 1 98.44 87 VAL A C 1
ATOM 685 O O . VAL A 1 87 ? -5.766 -21.438 -20.328 1 98.44 87 VAL A O 1
ATOM 688 N N . LYS A 1 88 ? -7.336 -19.953 -19.766 1 98.62 88 LYS A N 1
ATOM 689 C CA . LYS A 1 88 ? -6.938 -19 -20.797 1 98.62 88 LYS A CA 1
ATOM 690 C C . LYS A 1 88 ? -6.383 -17.719 -20.172 1 98.62 88 LYS A C 1
ATOM 692 O O . LYS A 1 88 ? -7.004 -17.141 -19.281 1 98.62 88 LYS A O 1
ATOM 697 N N . ASN A 1 89 ? -5.27 -17.328 -20.641 1 98.56 89 ASN A N 1
ATOM 698 C CA . ASN A 1 89 ? -4.539 -16.156 -20.141 1 98.56 89 ASN A CA 1
ATOM 699 C C . ASN A 1 89 ? -5.195 -14.859 -20.578 1 98.56 89 ASN A C 1
ATOM 701 O O . ASN A 1 89 ? -5.465 -14.656 -21.766 1 98.56 89 ASN A O 1
ATOM 705 N N . ALA A 1 90 ? -5.441 -13.984 -19.672 1 97.94 90 ALA A N 1
ATOM 706 C CA . ALA A 1 90 ? -6.113 -12.719 -19.953 1 97.94 90 ALA A CA 1
ATOM 707 C C . ALA A 1 90 ? -5.191 -11.758 -20.703 1 97.94 90 ALA A C 1
ATOM 709 O O . ALA A 1 90 ? -5.656 -10.836 -21.375 1 97.94 90 ALA A O 1
ATOM 710 N N . TYR A 1 91 ? -3.83 -11.945 -20.516 1 97.25 91 TYR A N 1
ATOM 711 C CA . TYR A 1 91 ? -2.848 -11.031 -21.094 1 97.25 91 TYR A CA 1
ATOM 712 C C . TYR A 1 91 ? -2.693 -11.258 -22.594 1 97.25 91 TYR A C 1
ATOM 714 O O . TYR A 1 91 ? -2.516 -12.398 -23.031 1 97.25 91 TYR A O 1
ATOM 722 N N . SER A 1 92 ? -2.781 -10.156 -23.359 1 94.94 92 SER A N 1
ATOM 723 C CA . SER A 1 92 ? -2.475 -10.281 -24.781 1 94.94 92 SER A CA 1
ATOM 724 C C . SER A 1 92 ? -1.031 -10.727 -25 1 94.94 92 SER A C 1
ATOM 726 O O . SER A 1 92 ? -0.76 -11.594 -25.828 1 94.94 92 SER A O 1
ATOM 728 N N . GLU A 1 93 ? -0.142 -10.07 -24.281 1 96.56 93 GLU A N 1
ATOM 729 C CA . GLU A 1 93 ? 1.232 -10.555 -24.172 1 96.56 93 GLU A CA 1
ATOM 730 C C . GLU A 1 93 ? 1.391 -11.516 -23 1 96.56 93 GLU A C 1
ATOM 732 O O . GLU A 1 93 ? 1.976 -11.164 -21.969 1 96.56 93 GLU A O 1
ATOM 737 N N . TYR A 1 94 ? 1.01 -12.734 -23.219 1 96.81 94 TYR A N 1
ATOM 738 C CA . TYR A 1 94 ? 0.755 -13.727 -22.188 1 96.81 94 TYR A CA 1
ATOM 739 C C . TYR A 1 94 ? 2.016 -14 -21.375 1 96.81 94 TYR A C 1
ATOM 741 O O . TYR A 1 94 ? 1.938 -14.375 -20.203 1 96.81 94 TYR A O 1
ATOM 749 N N . GLN A 1 95 ? 3.195 -13.766 -21.938 1 95.44 95 GLN A N 1
ATOM 750 C CA . GLN A 1 95 ? 4.457 -14.086 -21.281 1 95.44 95 GLN A CA 1
ATOM 751 C C . GLN A 1 95 ? 4.699 -13.18 -20.078 1 95.44 95 GLN A C 1
ATOM 753 O O . GLN A 1 95 ? 5.551 -13.469 -19.234 1 95.44 95 GLN A O 1
ATOM 758 N N . TYR A 1 96 ? 3.896 -12.125 -19.984 1 95.06 96 TYR A N 1
ATOM 759 C CA . TYR A 1 96 ? 4.141 -11.156 -18.922 1 95.06 96 TYR A CA 1
ATOM 760 C C . TYR A 1 96 ? 3.301 -11.477 -17.688 1 95.06 96 TYR A C 1
ATOM 762 O O . TYR A 1 96 ? 3.48 -10.867 -16.625 1 95.06 96 TYR A O 1
ATOM 770 N N . LEU A 1 97 ? 2.35 -12.383 -17.828 1 97.31 97 LEU A N 1
ATOM 771 C CA . LEU A 1 97 ? 1.734 -12.898 -16.625 1 97.31 97 LEU A CA 1
ATOM 772 C C . LEU A 1 97 ? 2.709 -13.789 -15.852 1 97.31 97 LEU A C 1
ATOM 774 O O . LEU A 1 97 ? 3.203 -14.781 -16.391 1 97.31 97 LEU A O 1
ATOM 778 N N . GLY A 1 98 ? 3.021 -13.391 -14.664 1 96.44 98 GLY A N 1
ATOM 779 C CA . GLY A 1 98 ? 3.961 -14.164 -13.867 1 96.44 98 GLY A CA 1
ATOM 780 C C . GLY A 1 98 ? 3.625 -15.641 -13.82 1 96.44 98 GLY A C 1
ATOM 781 O O . GLY A 1 98 ? 2.465 -16.016 -13.633 1 96.44 98 GLY A O 1
ATOM 782 N N . ILE A 1 99 ? 4.621 -16.422 -13.922 1 97.25 99 ILE A N 1
ATOM 783 C CA . ILE A 1 99 ? 4.441 -17.875 -13.984 1 97.25 99 ILE A CA 1
ATOM 784 C C . ILE A 1 99 ? 3.828 -18.375 -12.68 1 97.25 99 ILE A C 1
ATOM 786 O O . ILE A 1 99 ? 3.061 -19.328 -12.672 1 97.25 99 ILE A O 1
ATOM 790 N N . ASP A 1 100 ? 4.137 -17.703 -11.57 1 96.5 100 ASP A N 1
ATOM 791 C CA . ASP A 1 100 ? 3.545 -18.094 -10.289 1 96.5 100 ASP A CA 1
ATOM 792 C C . ASP A 1 100 ? 2.031 -17.875 -10.297 1 96.5 100 ASP A C 1
ATOM 794 O O . ASP A 1 100 ? 1.276 -18.75 -9.852 1 96.5 100 ASP A O 1
ATOM 798 N N . ARG A 1 101 ? 1.602 -16.719 -10.812 1 97.56 101 ARG A N 1
ATOM 799 C CA . ARG A 1 101 ? 0.172 -16.453 -10.93 1 97.56 101 ARG A CA 1
ATOM 800 C C . ARG A 1 101 ? -0.5 -17.453 -11.867 1 97.56 101 ARG A C 1
ATOM 802 O O . ARG A 1 101 ? -1.574 -17.969 -11.57 1 97.56 101 ARG A O 1
ATOM 809 N N . TRP A 1 102 ? 0.168 -17.75 -13 1 98.38 102 TRP A N 1
ATOM 810 C CA . TRP A 1 102 ? -0.37 -18.703 -13.969 1 98.38 102 TRP A CA 1
ATOM 811 C C . TRP A 1 102 ? -0.562 -20.078 -13.344 1 98.38 102 TRP A C 1
ATOM 813 O O . TRP A 1 102 ? -1.639 -20.672 -13.453 1 98.38 102 TRP A O 1
ATOM 823 N N . LEU A 1 103 ? 0.46 -20.547 -12.711 1 98.31 103 LEU A N 1
ATOM 824 C CA . LEU A 1 103 ? 0.419 -21.875 -12.109 1 98.31 103 LEU A CA 1
ATOM 825 C C . LEU A 1 103 ? -0.665 -21.953 -11.039 1 98.31 103 LEU A C 1
ATOM 827 O O . LEU A 1 103 ? -1.293 -23 -10.867 1 98.31 103 LEU A O 1
ATOM 831 N N . THR A 1 104 ? -0.848 -20.859 -10.32 1 97.94 104 THR A N 1
ATOM 832 C CA . THR A 1 104 ? -1.91 -20.797 -9.328 1 97.94 104 THR A CA 1
ATOM 833 C C . THR A 1 104 ? -3.281 -20.906 -9.984 1 97.94 104 THR A C 1
ATOM 835 O O . THR A 1 104 ? -4.141 -21.656 -9.516 1 97.94 104 THR A O 1
ATOM 838 N N . LEU A 1 105 ? -3.486 -20.203 -11.086 1 98.25 105 LEU A N 1
ATOM 839 C CA . LEU A 1 105 ? -4.738 -20.266 -11.828 1 98.25 105 LEU A CA 1
ATOM 840 C C . LEU A 1 105 ? -5.023 -21.688 -12.297 1 98.25 105 LEU A C 1
ATOM 842 O O . LEU A 1 105 ? -6.141 -22.188 -12.148 1 98.25 105 LEU A O 1
ATOM 846 N N . VAL A 1 106 ? -3.992 -22.328 -12.82 1 98.06 106 VAL A N 1
ATOM 847 C CA . VAL A 1 106 ? -4.109 -23.672 -13.359 1 98.06 106 VAL A CA 1
ATOM 848 C C . VAL A 1 106 ? -4.484 -24.641 -12.234 1 98.06 106 VAL A C 1
ATOM 850 O O . VAL A 1 106 ? -5.395 -25.469 -12.398 1 98.06 106 VAL A O 1
ATOM 853 N N . ALA A 1 107 ? -3.793 -24.531 -11.133 1 97.62 107 ALA A N 1
ATOM 854 C CA . ALA A 1 107 ? -4.066 -25.406 -9.992 1 97.62 107 ALA A CA 1
ATOM 855 C C . ALA A 1 107 ? -5.5 -25.234 -9.508 1 97.62 107 ALA A C 1
ATOM 857 O O . ALA A 1 107 ? -6.211 -26.219 -9.289 1 97.62 107 ALA A O 1
ATOM 858 N N . ILE A 1 108 ? -5.949 -24.031 -9.359 1 97.69 108 ILE A N 1
ATOM 859 C CA . ILE A 1 108 ? -7.27 -23.719 -8.828 1 97.69 108 ILE A CA 1
ATOM 860 C C . ILE A 1 108 ? -8.344 -24.25 -9.773 1 97.69 108 ILE A C 1
ATOM 862 O O . ILE A 1 108 ? -9.352 -24.812 -9.328 1 97.69 108 ILE A O 1
ATOM 866 N N . HIS A 1 109 ? -8.117 -24.047 -11.047 1 97.75 109 HIS A N 1
ATOM 867 C CA . HIS A 1 109 ? -9.109 -24.469 -12.031 1 97.75 109 HIS A CA 1
ATOM 868 C C . HIS A 1 109 ? -9.305 -25.984 -12 1 97.75 109 HIS A C 1
ATOM 870 O O . HIS A 1 109 ? -10.414 -26.469 -12.258 1 97.75 109 HIS A O 1
ATOM 876 N N . GLN A 1 110 ? -8.227 -26.734 -11.703 1 96.06 110 GLN A N 1
ATOM 877 C CA . GLN A 1 110 ? -8.328 -28.188 -11.648 1 96.06 110 GLN A CA 1
ATOM 878 C C . GLN A 1 110 ? -9.141 -28.625 -10.445 1 96.06 110 GLN A C 1
ATOM 880 O O . GLN A 1 110 ? -9.797 -29.672 -10.484 1 96.06 110 GLN A O 1
ATOM 885 N N . ILE A 1 111 ? -9.055 -27.766 -9.414 1 94 111 ILE A N 1
ATOM 886 C CA . ILE A 1 111 ? -9.664 -28.156 -8.141 1 94 111 ILE A CA 1
ATOM 887 C C . ILE A 1 111 ? -11.086 -27.609 -8.062 1 94 111 ILE A C 1
ATOM 889 O O . ILE A 1 111 ? -12.008 -28.328 -7.648 1 94 111 ILE A O 1
ATOM 893 N N . TYR A 1 112 ? -11.039 -26.266 -8.578 1 89 112 TYR A N 1
ATOM 894 C CA . TYR A 1 112 ? -12.312 -25.562 -8.477 1 89 112 TYR A CA 1
ATOM 895 C C . TYR A 1 112 ? -12.859 -25.203 -9.852 1 89 112 TYR A C 1
ATOM 897 O O . TYR A 1 112 ? -12.133 -24.703 -10.711 1 89 112 TYR A O 1
ATOM 905 N N . GLN A 1 113 ? -13.875 -25.625 -10.336 1 91.94 113 GLN A N 1
ATOM 906 C CA . GLN A 1 113 ? -14.555 -25.281 -11.586 1 91.94 113 GLN A CA 1
ATOM 907 C C . GLN A 1 113 ? -15.727 -24.344 -11.344 1 91.94 113 GLN A C 1
ATOM 909 O O . GLN A 1 113 ? -16.844 -24.609 -11.789 1 91.94 113 GLN A O 1
ATOM 914 N N . GLN A 1 114 ? -15.383 -23.234 -10.672 1 97.31 114 GLN A N 1
ATOM 915 C CA . GLN A 1 114 ? -16.344 -22.172 -10.375 1 97.31 114 GLN A CA 1
ATOM 916 C C . GLN A 1 114 ? -15.664 -20.797 -10.375 1 97.31 114 GLN A C 1
ATOM 918 O O . GLN A 1 114 ? -14.438 -20.703 -10.281 1 97.31 114 GLN A O 1
ATOM 923 N N . PRO A 1 115 ? -16.453 -19.781 -10.562 1 98.5 115 PRO A N 1
ATOM 924 C CA . PRO A 1 115 ? -15.859 -18.438 -10.461 1 98.5 115 PRO A CA 1
ATOM 925 C C . PRO A 1 115 ? -15.07 -18.25 -9.172 1 98.5 115 PRO A C 1
ATOM 927 O O . PRO A 1 115 ? -15.586 -18.5 -8.086 1 98.5 115 PRO A O 1
ATOM 930 N N . THR A 1 116 ? -13.812 -17.828 -9.336 1 98.62 116 THR A N 1
ATOM 931 C CA . THR A 1 116 ? -12.914 -17.828 -8.18 1 98.62 116 THR A CA 1
ATOM 932 C C . THR A 1 116 ? -12.047 -16.578 -8.188 1 98.62 116 THR A C 1
ATOM 934 O O . THR A 1 116 ? -11.586 -16.125 -9.242 1 98.62 116 THR A O 1
ATOM 937 N N . VAL A 1 117 ? -11.906 -15.977 -7.035 1 98.75 117 VAL A N 1
ATOM 938 C CA . VAL A 1 117 ? -10.914 -14.938 -6.805 1 98.75 117 VAL A CA 1
ATOM 939 C C . VAL A 1 117 ? -9.75 -15.508 -5.992 1 98.75 117 VAL A C 1
ATOM 941 O O . VAL A 1 117 ? -9.961 -16.203 -4.992 1 98.75 117 VAL A O 1
ATOM 944 N N . ILE A 1 118 ? -8.57 -15.273 -6.5 1 98.62 118 ILE A N 1
ATOM 945 C CA . ILE A 1 118 ? -7.363 -15.734 -5.816 1 98.62 118 ILE A CA 1
ATOM 946 C C . ILE A 1 118 ? -6.582 -14.523 -5.289 1 98.62 118 ILE A C 1
ATOM 948 O O . ILE A 1 118 ? -6.184 -13.656 -6.062 1 98.62 118 ILE A O 1
ATOM 952 N N . VAL A 1 119 ? -6.422 -14.453 -4.004 1 98.62 119 VAL A N 1
ATOM 953 C CA . VAL A 1 119 ? -5.609 -13.43 -3.352 1 98.62 119 VAL A CA 1
ATOM 954 C C . VAL A 1 119 ? -4.352 -14.062 -2.766 1 98.62 119 VAL A C 1
ATOM 956 O O . VAL A 1 119 ? -4.43 -14.859 -1.829 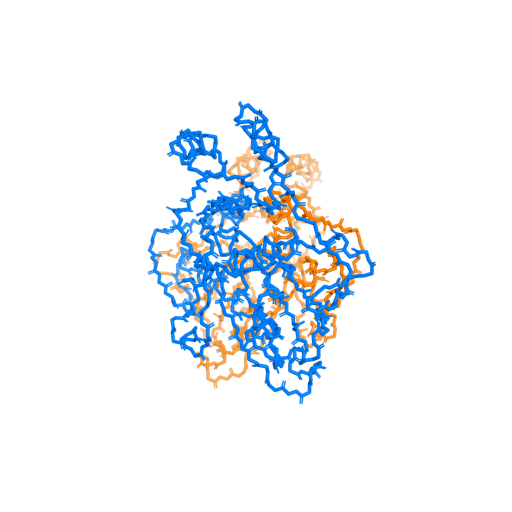1 98.62 119 VAL A O 1
ATOM 959 N N . ASP A 1 120 ? -3.252 -13.766 -3.363 1 97.5 120 ASP A N 1
ATOM 960 C CA . ASP A 1 120 ? -1.967 -14.266 -2.889 1 97.5 120 ASP A CA 1
ATOM 961 C C . ASP A 1 120 ? -1.134 -13.148 -2.271 1 97.5 120 ASP A C 1
ATOM 963 O O . ASP A 1 120 ? -0.685 -12.234 -2.975 1 97.5 120 ASP A O 1
ATOM 967 N N . ILE A 1 121 ? -0.889 -13.242 -0.958 1 96.44 121 ILE A N 1
ATOM 968 C CA . ILE A 1 121 ? -0.189 -12.164 -0.26 1 96.44 121 ILE A CA 1
ATOM 969 C C . ILE A 1 121 ? 1.213 -12.633 0.128 1 96.44 121 ILE A C 1
ATOM 971 O O . ILE A 1 121 ? 1.373 -13.445 1.044 1 96.44 121 ILE A O 1
ATOM 975 N N . GLY A 1 122 ? 2.209 -12.188 -0.505 1 93.19 122 GLY A N 1
ATOM 976 C CA . GLY A 1 122 ? 3.621 -12.359 -0.204 1 93.19 122 GLY A CA 1
ATOM 977 C C . GLY A 1 122 ? 4.391 -11.055 -0.182 1 93.19 122 GLY A C 1
ATOM 978 O O . GLY A 1 122 ? 3.982 -10.102 0.484 1 93.19 122 GLY A O 1
ATOM 979 N N . THR A 1 123 ? 5.566 -11.055 -1.005 1 93.06 123 THR A N 1
ATOM 980 C CA . THR A 1 123 ? 6.254 -9.789 -1.203 1 93.06 123 THR A CA 1
ATOM 981 C C . THR A 1 123 ? 5.312 -8.75 -1.796 1 93.06 123 THR A C 1
ATOM 983 O O . THR A 1 123 ? 5.211 -7.629 -1.285 1 93.06 123 THR A O 1
ATOM 986 N N . ALA A 1 124 ? 4.645 -9.211 -2.764 1 96.19 124 ALA A N 1
ATOM 987 C CA . ALA A 1 124 ? 3.539 -8.438 -3.324 1 96.19 124 ALA A CA 1
ATOM 988 C C . ALA A 1 124 ? 2.207 -9.148 -3.119 1 96.19 124 ALA A C 1
ATOM 990 O O . ALA A 1 124 ? 2.178 -10.344 -2.811 1 96.19 124 ALA A O 1
ATOM 991 N N . LEU A 1 125 ? 1.182 -8.438 -3.125 1 97.88 125 LEU A N 1
ATOM 992 C CA . LEU A 1 125 ? -0.164 -9 -3.18 1 97.88 125 LEU A CA 1
ATOM 993 C C . LEU A 1 125 ? -0.654 -9.094 -4.621 1 97.88 125 LEU A C 1
ATOM 995 O O . LEU A 1 125 ? -0.571 -8.125 -5.375 1 97.88 125 LEU A O 1
ATOM 999 N N . THR A 1 126 ? -1.032 -10.25 -5.02 1 98.12 126 THR A N 1
ATOM 1000 C CA . THR A 1 126 ? -1.686 -10.391 -6.316 1 98.12 126 THR A CA 1
ATOM 1001 C C . THR A 1 126 ? -3.156 -10.758 -6.145 1 98.12 126 THR A C 1
ATOM 1003 O O . THR A 1 126 ? -3.51 -11.508 -5.23 1 98.12 126 THR A O 1
ATOM 1006 N N . PHE A 1 127 ? -3.916 -10.188 -6.926 1 98.69 127 PHE A N 1
ATOM 1007 C CA . PHE A 1 127 ? -5.355 -10.398 -7.02 1 98.69 127 PHE A CA 1
ATOM 1008 C C . PHE A 1 127 ? -5.746 -10.852 -8.422 1 98.69 127 PHE A C 1
ATOM 1010 O O . PHE A 1 127 ? -5.578 -10.109 -9.391 1 98.69 127 PHE A O 1
ATOM 1017 N N . ASP A 1 128 ? -6.254 -12.062 -8.562 1 98.75 128 ASP A N 1
ATOM 1018 C CA . ASP A 1 128 ? -6.621 -12.602 -9.867 1 98.75 128 ASP A CA 1
ATOM 1019 C C . ASP A 1 128 ? -8.055 -13.133 -9.859 1 98.75 128 ASP A C 1
ATOM 1021 O O . ASP A 1 128 ? -8.492 -13.719 -8.867 1 98.75 128 ASP A O 1
ATOM 1025 N N . VAL A 1 129 ? -8.75 -12.953 -10.938 1 98.75 129 VAL A N 1
ATOM 1026 C CA . VAL A 1 129 ? -10.117 -13.43 -11.086 1 98.75 129 VAL A CA 1
ATOM 1027 C C . VAL A 1 129 ? -10.188 -14.469 -12.203 1 98.75 129 VAL A C 1
ATOM 1029 O O . VAL A 1 129 ? -9.695 -14.242 -13.305 1 98.75 129 VAL A O 1
ATOM 1032 N N . LEU A 1 130 ? -10.719 -15.578 -11.875 1 98.69 130 LEU A N 1
ATOM 1033 C CA . LEU A 1 130 ? -10.875 -16.703 -12.797 1 98.69 130 LEU A CA 1
ATOM 1034 C C . LEU A 1 130 ? -12.352 -17.047 -12.984 1 98.69 130 LEU A C 1
ATOM 1036 O O . LEU A 1 130 ? -13.062 -17.312 -12.016 1 98.69 130 LEU A O 1
ATOM 1040 N N . ALA A 1 131 ? -12.805 -17.031 -14.203 1 98.44 131 ALA A N 1
ATOM 1041 C CA . ALA A 1 131 ? -14.18 -17.406 -14.508 1 98.44 131 ALA A CA 1
ATOM 1042 C C . ALA A 1 131 ? -14.375 -18.922 -14.453 1 98.44 131 ALA A C 1
ATOM 1044 O O . ALA A 1 131 ? -13.398 -19.672 -14.438 1 98.44 131 ALA A O 1
ATOM 1045 N N . GLU A 1 132 ? -15.586 -19.344 -14.438 1 97.5 132 GLU A N 1
ATOM 1046 C CA . GLU A 1 132 ? -15.938 -20.766 -14.328 1 97.5 132 GLU A CA 1
ATOM 1047 C C . GLU A 1 132 ? -15.383 -21.562 -15.508 1 97.5 132 GLU A C 1
ATOM 1049 O O . GLU A 1 132 ? -14.977 -22.703 -15.352 1 97.5 132 GLU A O 1
ATOM 1054 N N . ASP A 1 133 ? -15.328 -20.969 -16.688 1 97.25 133 ASP A N 1
ATOM 1055 C CA . ASP A 1 133 ? -14.922 -21.672 -17.906 1 97.25 133 ASP A CA 1
ATOM 1056 C C . ASP A 1 133 ? -13.406 -21.672 -18.062 1 97.25 133 ASP A C 1
ATOM 1058 O O . ASP A 1 133 ? -12.883 -22.109 -19.094 1 97.25 133 ASP A O 1
ATOM 1062 N N . GLY A 1 134 ? -12.703 -21.078 -17.094 1 98.19 134 GLY A N 1
ATOM 1063 C CA . GLY A 1 134 ? -11.25 -21.109 -17.125 1 98.19 134 GLY A CA 1
ATOM 1064 C C . GLY A 1 134 ? -10.648 -19.828 -17.672 1 98.19 134 GLY A C 1
ATOM 1065 O O . GLY A 1 134 ? -9.43 -19.688 -17.766 1 98.19 134 GLY A O 1
ATOM 1066 N N . MET A 1 135 ? -11.492 -18.875 -18.016 1 98.31 135 MET A N 1
ATOM 1067 C CA . MET A 1 135 ? -10.977 -17.609 -18.531 1 98.31 135 MET A CA 1
ATOM 1068 C C . MET A 1 135 ? -10.453 -16.734 -17.391 1 98.31 135 MET A C 1
ATOM 1070 O O . MET A 1 135 ? -11.195 -16.391 -16.484 1 98.31 135 MET A O 1
ATOM 1074 N N . HIS A 1 136 ? -9.195 -16.484 -17.453 1 98.69 136 HIS A N 1
ATOM 1075 C CA . HIS A 1 136 ? -8.617 -15.477 -16.578 1 98.69 136 HIS A CA 1
ATOM 1076 C C . HIS A 1 136 ? -9.109 -14.086 -16.953 1 98.69 136 HIS A C 1
ATOM 1078 O O . HIS A 1 136 ? -8.992 -13.672 -18.109 1 98.69 136 HIS A O 1
ATOM 1084 N N . LEU A 1 137 ? -9.656 -13.344 -16.031 1 98.44 137 LEU A N 1
ATOM 1085 C CA . LEU A 1 137 ? -10.273 -12.062 -16.359 1 98.44 137 LEU A CA 1
ATOM 1086 C C . LEU A 1 137 ? -9.32 -10.914 -16.047 1 98.44 137 LEU A C 1
ATOM 1088 O O . LEU A 1 137 ? -9.656 -9.75 -16.297 1 98.44 137 LEU A O 1
ATOM 1092 N N . GLY A 1 138 ? -8.102 -11.227 -15.516 1 98.12 138 GLY A N 1
ATOM 1093 C CA . GLY A 1 138 ? -7.145 -10.203 -15.125 1 98.12 138 GLY A CA 1
ATOM 1094 C C . GLY A 1 138 ? -6.98 -10.086 -13.625 1 98.12 138 GLY A C 1
ATOM 1095 O O . GLY A 1 138 ? -7.48 -10.922 -12.867 1 98.12 138 GLY A O 1
ATOM 1096 N N . GLY A 1 139 ? -6.199 -9.031 -13.266 1 97.62 139 GLY A N 1
ATOM 1097 C CA . GLY A 1 139 ? -5.934 -8.867 -11.844 1 97.62 139 GLY A CA 1
ATOM 1098 C C . GLY A 1 139 ? -5.066 -7.668 -11.531 1 97.62 139 GLY A C 1
ATOM 1099 O O . GLY A 1 139 ? -4.969 -6.738 -12.328 1 97.62 139 GLY A O 1
ATOM 1100 N N . TRP A 1 140 ? -4.574 -7.691 -10.297 1 98.06 140 TRP A N 1
ATOM 1101 C CA . TRP A 1 140 ? -3.801 -6.566 -9.781 1 98.06 140 TRP A CA 1
ATOM 1102 C C . TRP A 1 140 ? -2.555 -7.051 -9.047 1 98.06 140 TRP A C 1
ATOM 1104 O O . TRP A 1 140 ? -2.461 -8.219 -8.68 1 98.06 140 TRP A O 1
ATOM 1114 N N . ILE A 1 141 ? -1.621 -6.152 -8.93 1 97.94 141 ILE A N 1
ATOM 1115 C CA . ILE A 1 141 ? -0.419 -6.32 -8.125 1 97.94 141 ILE A CA 1
ATOM 1116 C C . ILE A 1 141 ? -0.241 -5.113 -7.203 1 97.94 141 ILE A C 1
ATOM 1118 O O . ILE A 1 141 ? -0.406 -3.969 -7.633 1 97.94 141 ILE A O 1
ATOM 1122 N N . ALA A 1 142 ? 0.056 -5.281 -6.016 1 98.31 142 ALA A N 1
ATOM 1123 C CA . ALA A 1 142 ? 0.328 -4.238 -5.027 1 98.31 142 ALA A CA 1
ATOM 1124 C C . ALA A 1 142 ? 1.356 -4.711 -4.004 1 98.31 142 ALA A C 1
ATOM 1126 O O . ALA A 1 142 ? 1.64 -5.906 -3.902 1 98.31 142 ALA A O 1
ATOM 1127 N N . PRO A 1 143 ? 1.992 -3.787 -3.301 1 98.38 143 PRO A N 1
ATOM 1128 C CA . PRO A 1 143 ? 2.92 -4.266 -2.273 1 98.38 143 PRO A CA 1
ATOM 1129 C C . PRO A 1 143 ? 2.221 -5.051 -1.166 1 98.38 143 PRO A C 1
ATOM 1131 O O . PRO A 1 143 ? 1.098 -4.715 -0.782 1 98.38 143 PRO A O 1
ATOM 1134 N N . GLY A 1 144 ? 2.844 -6.09 -0.716 1 97.62 144 GLY A N 1
ATOM 1135 C CA . GLY A 1 144 ? 2.363 -6.793 0.463 1 97.62 144 GLY A CA 1
ATOM 1136 C C . GLY A 1 144 ? 2.543 -6.004 1.745 1 97.62 144 GLY A C 1
ATOM 1137 O O . GLY A 1 144 ? 3.051 -4.883 1.722 1 97.62 144 GLY A O 1
ATOM 1138 N N . TYR A 1 145 ? 2.199 -6.605 2.855 1 96.31 145 TYR A N 1
ATOM 1139 C CA . TYR A 1 145 ? 2.178 -5.938 4.152 1 96.31 145 TYR A CA 1
ATOM 1140 C C . TYR A 1 145 ? 3.576 -5.492 4.562 1 96.31 145 TYR A C 1
ATOM 1142 O O . TYR A 1 145 ? 3.793 -4.32 4.879 1 96.31 145 TYR A O 1
ATOM 1150 N N . GLN A 1 146 ? 4.527 -6.41 4.555 1 95.31 146 GLN A N 1
ATOM 1151 C CA . GLN A 1 146 ? 5.887 -6.121 5 1 95.31 146 GLN A CA 1
ATOM 1152 C C . GLN A 1 146 ? 6.555 -5.098 4.086 1 95.31 146 GLN A C 1
ATOM 1154 O O . GLN A 1 146 ? 7.301 -4.234 4.555 1 95.31 146 GLN A O 1
ATOM 1159 N N . LEU A 1 147 ? 6.27 -5.266 2.873 1 96.81 147 LEU A N 1
ATOM 1160 C CA . LEU A 1 147 ? 6.844 -4.332 1.909 1 96.81 147 LEU A CA 1
ATOM 1161 C C . LEU A 1 147 ? 6.262 -2.934 2.098 1 96.81 147 LEU A C 1
ATOM 1163 O O . LEU A 1 147 ? 6.98 -1.938 1.985 1 96.81 147 LEU A O 1
ATOM 1167 N N . MET A 1 148 ? 4.969 -2.818 2.354 1 97.75 148 MET A N 1
ATOM 1168 C CA . MET A 1 148 ? 4.359 -1.528 2.664 1 97.75 148 MET A CA 1
ATOM 1169 C C . MET A 1 148 ? 5.02 -0.894 3.885 1 97.75 148 MET A C 1
ATOM 1171 O O . MET A 1 148 ? 5.445 0.261 3.834 1 97.75 148 MET A O 1
ATOM 1175 N N . MET A 1 149 ? 5.102 -1.666 4.895 1 96.56 149 MET A N 1
ATOM 1176 C CA . MET A 1 149 ? 5.703 -1.18 6.133 1 96.56 149 MET A CA 1
ATOM 1177 C C . MET A 1 149 ? 7.129 -0.698 5.891 1 96.56 149 MET A C 1
ATOM 1179 O O . MET A 1 149 ? 7.488 0.417 6.273 1 96.56 149 MET A O 1
ATOM 1183 N N . LYS A 1 150 ? 7.898 -1.526 5.27 1 96.62 150 LYS A N 1
ATOM 1184 C CA . LYS A 1 150 ? 9.297 -1.217 4.988 1 96.62 150 LYS A CA 1
ATOM 1185 C C . LYS A 1 150 ? 9.422 0.05 4.148 1 96.62 150 LYS A C 1
ATOM 1187 O O . LYS A 1 150 ? 10.305 0.875 4.387 1 96.62 150 LYS A O 1
ATOM 1192 N N . SER A 1 151 ? 8.57 0.135 3.178 1 97.38 151 SER A N 1
ATOM 1193 C CA . SER A 1 151 ? 8.641 1.279 2.273 1 97.38 151 SER A CA 1
ATOM 1194 C C . SER A 1 151 ? 8.414 2.59 3.023 1 97.38 151 SER A C 1
ATOM 1196 O O . SER A 1 151 ? 9.109 3.578 2.775 1 97.38 151 SER A O 1
ATOM 1198 N N . VAL A 1 152 ? 7.461 2.656 3.92 1 96.94 152 VAL A N 1
ATOM 1199 C CA . VAL A 1 152 ? 7.191 3.859 4.699 1 96.94 152 VAL A CA 1
ATOM 1200 C C . VAL A 1 152 ? 8.367 4.145 5.629 1 96.94 152 VAL A C 1
ATOM 1202 O O . VAL A 1 152 ? 8.867 5.273 5.684 1 96.94 152 VAL A O 1
ATOM 1205 N N . LEU A 1 153 ? 8.836 3.168 6.289 1 95.75 153 LEU A N 1
ATOM 1206 C CA . LEU A 1 153 ? 9.891 3.312 7.285 1 95.75 153 LEU A CA 1
ATOM 1207 C C . LEU A 1 153 ? 11.18 3.807 6.633 1 95.75 153 LEU A C 1
ATOM 1209 O O . LEU A 1 153 ? 11.93 4.586 7.234 1 95.75 153 LEU A O 1
ATOM 1213 N N . GLU A 1 154 ? 11.414 3.395 5.438 1 95.19 154 GLU A N 1
ATOM 1214 C CA . GLU A 1 154 ? 12.656 3.734 4.75 1 95.19 154 GLU A CA 1
ATOM 1215 C C . GLU A 1 154 ? 12.562 5.109 4.098 1 95.19 154 GLU A C 1
ATOM 1217 O O . GLU A 1 154 ? 13.578 5.668 3.672 1 95.19 154 GLU A O 1
ATOM 1222 N N . ASN A 1 155 ? 11.352 5.621 4.043 1 93.31 155 ASN A N 1
ATOM 1223 C CA . ASN A 1 155 ? 11.195 6.852 3.277 1 93.31 155 ASN A CA 1
ATOM 1224 C C . ASN A 1 155 ? 10.594 7.969 4.121 1 93.31 155 ASN A C 1
ATOM 1226 O O . ASN A 1 155 ? 10.203 9.016 3.596 1 93.31 155 ASN A O 1
ATOM 1230 N N . THR A 1 156 ? 10.438 7.711 5.375 1 89.38 156 THR A N 1
ATOM 1231 C CA . THR A 1 156 ? 9.977 8.719 6.328 1 89.38 156 THR A CA 1
ATOM 1232 C C . THR A 1 156 ? 10.891 8.758 7.551 1 89.38 156 THR A C 1
ATOM 1234 O O . THR A 1 156 ? 11.391 7.723 7.992 1 89.38 156 THR A O 1
ATOM 1237 N N . THR A 1 157 ? 11.125 9.93 8.078 1 85.38 157 THR A N 1
ATOM 1238 C CA . THR A 1 157 ? 12.086 10.109 9.164 1 85.38 157 THR A CA 1
ATOM 1239 C C . THR A 1 157 ? 11.406 9.938 10.523 1 85.38 157 THR A C 1
ATOM 1241 O O . THR A 1 157 ? 12.039 9.508 11.484 1 85.38 157 THR A O 1
ATOM 1244 N N . LYS A 1 158 ? 10.141 10.266 10.633 1 87.19 158 LYS A N 1
ATOM 1245 C CA . LYS A 1 158 ? 9.531 10.352 11.953 1 87.19 158 LYS A CA 1
ATOM 1246 C C . LYS A 1 158 ? 8.539 9.211 12.18 1 87.19 158 LYS A C 1
ATOM 1248 O O . LYS A 1 158 ? 7.824 9.195 13.18 1 87.19 158 LYS A O 1
ATOM 1253 N N . VAL A 1 159 ? 8.445 8.336 11.273 1 89.5 159 VAL A N 1
ATOM 1254 C CA . VAL A 1 159 ? 7.586 7.164 11.422 1 89.5 159 VAL A CA 1
ATOM 1255 C C . VAL A 1 159 ? 8.422 5.965 11.867 1 89.5 159 VAL A C 1
ATOM 1257 O O . VAL A 1 159 ? 9.523 5.742 11.352 1 89.5 159 VAL A O 1
ATOM 1260 N N . PHE A 1 160 ? 7.938 5.27 12.82 1 87.88 160 PHE A N 1
ATOM 1261 C CA . PHE A 1 160 ? 8.625 4.086 13.32 1 87.88 160 PHE A CA 1
ATOM 1262 C C . PHE A 1 160 ? 7.633 2.965 13.609 1 87.88 160 PHE A C 1
ATOM 1264 O O . PHE A 1 160 ? 6.418 3.178 13.562 1 87.88 160 PHE A O 1
ATOM 1271 N N . SER A 1 161 ? 8.133 1.801 13.758 1 87.81 161 SER A N 1
ATOM 1272 C CA . SER A 1 161 ? 7.316 0.632 14.07 1 87.81 161 SER A CA 1
ATOM 1273 C C . SER A 1 161 ? 7.879 -0.139 15.258 1 87.81 161 SER A C 1
ATOM 1275 O O . SER A 1 161 ? 8.938 0.211 15.781 1 87.81 161 SER A O 1
ATOM 1277 N N . ASP A 1 162 ? 6.98 -0.948 15.695 1 85.12 162 ASP A N 1
ATOM 1278 C CA . ASP A 1 162 ? 7.426 -1.871 16.734 1 85.12 162 ASP A CA 1
ATOM 1279 C C . ASP A 1 162 ? 7.152 -3.32 16.344 1 85.12 162 ASP A C 1
ATOM 1281 O O . ASP A 1 162 ? 6.664 -3.584 15.234 1 85.12 162 ASP A O 1
ATOM 1285 N N . ARG A 1 163 ? 7.523 -4.355 17.094 1 77.44 163 ARG A N 1
ATOM 1286 C CA . ARG A 1 163 ? 7.461 -5.766 16.719 1 77.44 163 ARG A CA 1
ATOM 1287 C C . ARG A 1 163 ? 6.133 -6.387 17.141 1 77.44 163 ARG A C 1
ATOM 1289 O O . ARG A 1 163 ? 5.906 -7.582 16.938 1 77.44 163 ARG A O 1
ATOM 1296 N N . ASP A 1 164 ? 5.25 -5.531 17.641 1 76.94 164 ASP A N 1
ATOM 1297 C CA . ASP A 1 164 ? 3.994 -6.09 18.141 1 76.94 164 ASP A CA 1
ATOM 1298 C C . ASP A 1 164 ? 3.043 -6.406 16.984 1 76.94 164 ASP A C 1
ATOM 1300 O O . ASP A 1 164 ? 2.865 -5.594 16.078 1 76.94 164 ASP A O 1
ATOM 1304 N N . HIS A 1 165 ? 2.664 -7.637 17.047 1 69.56 165 HIS A N 1
ATOM 1305 C CA . HIS A 1 165 ? 1.725 -8.062 16.016 1 69.56 165 HIS A CA 1
ATOM 1306 C C . HIS A 1 165 ? 0.291 -8.047 16.531 1 69.56 165 HIS A C 1
ATOM 1308 O O . HIS A 1 165 ? -0.041 -8.781 17.469 1 69.56 165 HIS A O 1
ATOM 1314 N N . VAL A 1 166 ? -0.498 -7.035 16.109 1 78.38 166 VAL A N 1
ATOM 1315 C CA . VAL A 1 166 ? -1.929 -6.98 16.391 1 78.38 166 VAL A CA 1
ATOM 1316 C C . VAL A 1 166 ? -2.711 -6.934 15.078 1 78.38 166 VAL A C 1
ATOM 1318 O O . VAL A 1 166 ? -2.209 -6.438 14.062 1 78.38 166 VAL A O 1
ATOM 1321 N N . ASP A 1 167 ? -3.875 -7.605 15.031 1 80.69 167 ASP A N 1
ATOM 1322 C CA . ASP A 1 167 ? -4.645 -7.586 13.797 1 80.69 167 ASP A CA 1
ATOM 1323 C C . ASP A 1 167 ? -5.766 -6.551 13.859 1 80.69 167 ASP A C 1
ATOM 1325 O O . ASP A 1 167 ? -6.785 -6.684 13.18 1 80.69 167 ASP A O 1
ATOM 1329 N N . SER A 1 168 ? -5.496 -5.574 14.633 1 85.06 168 SER A N 1
ATOM 1330 C CA . SER A 1 168 ? -6.492 -4.523 14.797 1 85.06 168 SER A CA 1
ATOM 1331 C C . SER A 1 168 ? -6.527 -3.598 13.578 1 85.06 168 SER A C 1
ATOM 1333 O O . SER A 1 168 ? -5.512 -3.4 12.914 1 85.06 168 SER A O 1
ATOM 1335 N N . LEU A 1 169 ? -7.754 -3.072 13.219 1 92.06 169 LEU A N 1
ATOM 1336 C CA . LEU A 1 169 ? -7.926 -2.072 12.164 1 92.06 169 LEU A CA 1
ATOM 1337 C C . LEU A 1 169 ? -8.57 -0.809 12.719 1 92.06 169 LEU A C 1
ATOM 1339 O O . LEU A 1 169 ? -9.133 -0.012 11.969 1 92.06 169 LEU A O 1
ATOM 1343 N N . GLU A 1 170 ? -8.508 -0.704 13.984 1 92.75 170 GLU A N 1
ATOM 1344 C CA . GLU A 1 170 ? -9.039 0.497 14.617 1 92.75 170 GLU A CA 1
ATOM 1345 C C . GLU A 1 170 ? -8.125 1.697 14.375 1 92.75 170 GLU A C 1
ATOM 1347 O O . GLU A 1 170 ? -6.938 1.535 14.094 1 92.75 170 GLU A O 1
ATOM 1352 N N . LEU A 1 171 ? -8.703 2.857 14.523 1 95.88 171 LEU A N 1
ATOM 1353 C CA . LEU A 1 171 ? -7.879 4.062 14.492 1 95.88 171 LEU A CA 1
ATOM 1354 C C . LEU A 1 171 ? -6.82 4.027 15.594 1 95.88 171 LEU A C 1
ATOM 1356 O O . LEU A 1 171 ? -7.121 3.695 16.734 1 95.88 171 LEU A O 1
ATOM 1360 N N . ALA A 1 172 ? -5.629 4.371 15.203 1 96.19 172 ALA A N 1
ATOM 1361 C CA . ALA A 1 172 ? -4.508 4.258 16.125 1 96.19 172 ALA A CA 1
ATOM 1362 C C . ALA A 1 172 ? -4.195 5.598 16.781 1 96.19 172 ALA A C 1
ATOM 1364 O O . ALA A 1 172 ? -4.367 6.652 16.172 1 96.19 172 ALA A O 1
ATOM 1365 N N . THR A 1 173 ? -3.676 5.527 17.969 1 96.69 173 THR A N 1
ATOM 1366 C CA . THR A 1 173 ? -3.295 6.727 18.719 1 96.69 173 THR A CA 1
ATOM 1367 C C . THR A 1 173 ? -1.806 6.707 19.047 1 96.69 173 THR A C 1
ATOM 1369 O O . THR A 1 173 ? -1.383 7.262 20.062 1 96.69 173 THR A O 1
ATOM 1372 N N . ASN A 1 174 ? -1.07 6.008 18.281 1 95.5 174 ASN A N 1
ATOM 1373 C CA . ASN A 1 174 ? 0.388 6.016 18.25 1 95.5 174 ASN A CA 1
ATOM 1374 C C . ASN A 1 174 ? 0.925 5.68 16.859 1 95.5 174 ASN A C 1
ATOM 1376 O O . ASN A 1 174 ? 0.217 5.086 16.047 1 95.5 174 ASN A O 1
ATOM 1380 N N . THR A 1 175 ? 2.143 6.012 16.688 1 95.06 175 THR A N 1
ATOM 1381 C CA . THR A 1 175 ? 2.703 5.953 15.352 1 95.06 175 THR A CA 1
ATOM 1382 C C . THR A 1 175 ? 2.859 4.508 14.891 1 95.06 175 THR A C 1
ATOM 1384 O O . THR A 1 175 ? 2.506 4.168 13.758 1 95.06 175 THR A O 1
ATOM 1387 N N . ALA A 1 176 ? 3.379 3.641 15.773 1 95.06 176 ALA A N 1
ATOM 1388 C CA . ALA A 1 176 ? 3.641 2.248 15.422 1 95.06 176 ALA A CA 1
ATOM 1389 C C . ALA A 1 176 ? 2.357 1.543 14.984 1 95.06 176 ALA A C 1
ATOM 1391 O O . ALA A 1 176 ? 2.307 0.929 13.922 1 95.06 176 ALA A O 1
ATOM 1392 N N . ASP A 1 177 ? 1.33 1.678 15.758 1 95.94 177 ASP A N 1
ATOM 1393 C CA . ASP A 1 177 ? 0.046 1.065 15.438 1 95.94 177 ASP A CA 1
ATOM 1394 C C . ASP A 1 177 ? -0.589 1.732 14.219 1 95.94 177 ASP A C 1
ATOM 1396 O O . ASP A 1 177 ? -1.269 1.075 13.43 1 95.94 177 ASP A O 1
ATOM 1400 N N . GLY A 1 178 ? -0.417 3.039 14.125 1 96.56 178 GLY A N 1
ATOM 1401 C CA . GLY A 1 178 ? -0.918 3.746 12.953 1 96.56 178 GLY A CA 1
ATOM 1402 C C . GLY A 1 178 ? -0.379 3.195 11.648 1 96.56 178 GLY A C 1
ATOM 1403 O O . GLY A 1 178 ? -1.119 3.064 10.672 1 96.56 178 GLY A O 1
ATOM 1404 N N . LEU A 1 179 ? 0.884 2.922 11.68 1 96.62 179 LEU A N 1
ATOM 1405 C CA . LEU A 1 179 ? 1.522 2.367 10.492 1 96.62 179 LEU A CA 1
ATOM 1406 C C .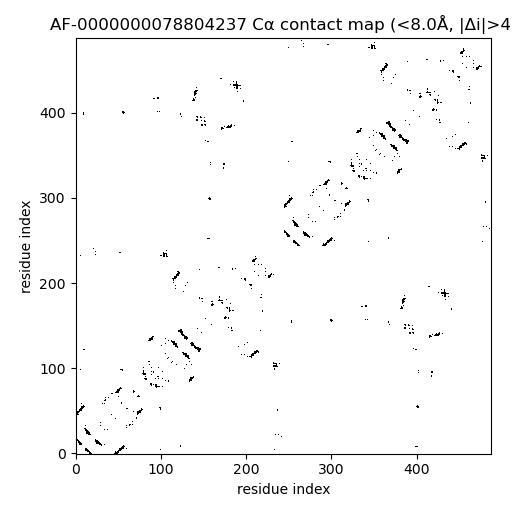 LEU A 1 179 ? 1.043 0.943 10.227 1 96.62 179 LEU A C 1
ATOM 1408 O O . LEU A 1 179 ? 0.617 0.621 9.117 1 96.62 179 LEU A O 1
ATOM 1412 N N . LYS A 1 180 ? 1.084 0.114 11.281 1 96.5 180 LYS A N 1
ATOM 1413 C CA . LYS A 1 180 ? 0.682 -1.282 11.141 1 96.5 180 LYS A CA 1
ATOM 1414 C C . LYS A 1 180 ? -0.764 -1.394 10.664 1 96.5 180 LYS A C 1
ATOM 1416 O O . LYS A 1 180 ? -1.053 -2.096 9.695 1 96.5 180 LYS A O 1
ATOM 1421 N N . ASN A 1 181 ? -1.664 -0.65 11.305 1 96.5 181 ASN A N 1
ATOM 1422 C CA . ASN A 1 181 ? -3.084 -0.704 10.977 1 96.5 181 ASN A CA 1
ATOM 1423 C C . ASN A 1 181 ? -3.361 -0.101 9.602 1 96.5 181 ASN A C 1
ATOM 1425 O O . ASN A 1 181 ? -4.234 -0.577 8.875 1 96.5 181 ASN A O 1
ATOM 1429 N N . GLY A 1 182 ? -2.648 0.927 9.312 1 97.19 182 GLY A N 1
ATOM 1430 C CA . GLY A 1 182 ? -2.811 1.541 8 1 97.19 182 GLY A CA 1
ATOM 1431 C C . GLY A 1 182 ? -2.451 0.614 6.859 1 97.19 182 GLY A C 1
ATOM 1432 O O . GLY A 1 182 ? -3.184 0.523 5.871 1 97.19 182 GLY A O 1
ATOM 1433 N N . CYS A 1 183 ? -1.358 -0.046 7.016 1 97.12 183 CYS A N 1
ATOM 1434 C CA . CYS A 1 183 ? -0.938 -0.997 5.992 1 97.12 183 CYS A CA 1
ATOM 1435 C C . CYS A 1 183 ? -1.918 -2.16 5.895 1 97.12 183 CYS A C 1
ATOM 1437 O O . CYS A 1 183 ? -2.238 -2.617 4.797 1 97.12 183 CYS A O 1
ATOM 1439 N N . ARG A 1 184 ? -2.416 -2.592 7.027 1 96.75 184 ARG A N 1
ATOM 1440 C CA . ARG A 1 184 ? -3.424 -3.646 7.043 1 96.75 184 ARG A CA 1
ATOM 1441 C C . ARG A 1 184 ? -4.703 -3.193 6.344 1 96.75 184 ARG A C 1
ATOM 1443 O O . ARG A 1 184 ? -5.301 -3.951 5.578 1 96.75 184 ARG A O 1
ATOM 1450 N N . ALA A 1 185 ? -5.105 -2.002 6.621 1 97.12 185 ALA A N 1
ATOM 1451 C CA . ALA A 1 185 ? -6.312 -1.446 6.012 1 97.12 185 ALA A CA 1
ATOM 1452 C C . ALA A 1 185 ? -6.16 -1.327 4.5 1 97.12 185 ALA A C 1
ATOM 1454 O O . ALA A 1 185 ? -7.121 -1.534 3.754 1 97.12 185 ALA A O 1
ATOM 1455 N N . ALA A 1 186 ? -4.988 -0.99 4.094 1 97.94 186 ALA A N 1
ATOM 1456 C CA . ALA A 1 186 ? -4.727 -0.895 2.658 1 97.94 186 ALA A CA 1
ATOM 1457 C C . ALA A 1 186 ? -4.891 -2.252 1.979 1 97.94 186 ALA A C 1
ATOM 1459 O O . ALA A 1 186 ? -5.516 -2.352 0.922 1 97.94 186 ALA A O 1
ATOM 1460 N N . LEU A 1 187 ? -4.348 -3.273 2.602 1 97.19 187 LEU A N 1
ATOM 1461 C CA . LEU A 1 187 ? -4.473 -4.621 2.062 1 97.19 187 LEU A CA 1
ATOM 1462 C C . LEU A 1 187 ? -5.938 -5.051 2.014 1 97.19 187 LEU A C 1
ATOM 1464 O O . LEU A 1 187 ? -6.434 -5.465 0.962 1 97.19 187 LEU A O 1
ATOM 1468 N N . LEU A 1 188 ? -6.551 -4.91 3.15 1 97.31 188 LEU A N 1
ATOM 1469 C CA . LEU A 1 188 ? -7.938 -5.348 3.258 1 97.31 188 LEU A CA 1
ATOM 1470 C C . LEU A 1 188 ? -8.836 -4.551 2.316 1 97.31 188 LEU A C 1
ATOM 1472 O O . LEU A 1 188 ? -9.727 -5.113 1.673 1 97.31 188 LEU A O 1
ATOM 1476 N N . GLY A 1 189 ? -8.609 -3.285 2.314 1 96.81 189 GLY A N 1
ATOM 1477 C CA . GLY A 1 189 ? -9.398 -2.436 1.435 1 96.81 189 GLY A CA 1
ATOM 1478 C C . GLY A 1 189 ? -9.266 -2.807 -0.03 1 96.81 189 GLY A C 1
ATOM 1479 O O . GLY A 1 189 ? -10.25 -2.812 -0.768 1 96.81 189 GLY A O 1
ATOM 1480 N N . LEU A 1 190 ? -8.055 -3.078 -0.453 1 97.75 190 LEU A N 1
ATOM 1481 C CA . LEU A 1 190 ? -7.805 -3.52 -1.821 1 97.75 190 LEU A CA 1
ATOM 1482 C C . LEU A 1 190 ? -8.594 -4.785 -2.137 1 97.75 190 LEU A C 1
ATOM 1484 O O . LEU A 1 190 ? -9.25 -4.871 -3.176 1 97.75 190 LEU A O 1
ATOM 1488 N N . ILE A 1 191 ? -8.531 -5.742 -1.243 1 98.25 191 ILE A N 1
ATOM 1489 C CA . ILE A 1 191 ? -9.18 -7.031 -1.454 1 98.25 191 ILE A CA 1
ATOM 1490 C C . ILE A 1 191 ? -10.695 -6.84 -1.53 1 98.25 191 ILE A C 1
ATOM 1492 O O . ILE A 1 191 ? -11.344 -7.355 -2.439 1 98.25 191 ILE A O 1
ATOM 1496 N N . GLU A 1 192 ? -11.211 -6.055 -0.589 1 96.88 192 GLU A N 1
ATOM 1497 C CA . GLU A 1 192 ? -12.656 -5.836 -0.566 1 96.88 192 GLU A CA 1
ATOM 1498 C C . GLU A 1 192 ? -13.125 -5.102 -1.82 1 96.88 192 GLU A C 1
ATOM 1500 O O . GLU A 1 192 ? -14.164 -5.43 -2.387 1 96.88 192 GLU A O 1
ATOM 1505 N N . TYR A 1 193 ? -12.383 -4.125 -2.166 1 95.94 193 TYR A N 1
ATOM 1506 C CA . TYR A 1 193 ? -12.703 -3.426 -3.404 1 95.94 193 TYR A CA 1
ATOM 1507 C C . TYR A 1 193 ? -12.664 -4.375 -4.594 1 95.94 193 TYR A C 1
ATOM 1509 O O . TYR A 1 193 ? -13.562 -4.359 -5.441 1 95.94 193 TYR A O 1
ATOM 1517 N N . GLY A 1 194 ? -11.656 -5.176 -4.672 1 97.12 194 GLY A N 1
ATOM 1518 C CA . GLY A 1 194 ? -11.5 -6.148 -5.742 1 97.12 194 GLY A CA 1
ATOM 1519 C C . GLY A 1 194 ? -12.625 -7.168 -5.793 1 97.12 194 GLY A C 1
ATOM 1520 O O . GLY A 1 194 ? -13.047 -7.574 -6.879 1 97.12 194 GLY A O 1
ATOM 1521 N N . LEU A 1 195 ? -13.047 -7.605 -4.652 1 97.75 195 LEU A N 1
ATOM 1522 C CA . LEU A 1 195 ? -14.133 -8.578 -4.594 1 97.75 195 LEU A CA 1
ATOM 1523 C C . LEU A 1 195 ? -15.414 -7.992 -5.176 1 97.75 195 LEU A C 1
ATOM 1525 O O . LEU A 1 195 ? -16.172 -8.688 -5.863 1 97.75 195 LEU A O 1
ATOM 1529 N N . LYS A 1 196 ? -15.656 -6.75 -4.891 1 95.75 196 LYS A N 1
ATOM 1530 C CA . LYS A 1 196 ? -16.812 -6.082 -5.488 1 95.75 196 LYS A CA 1
ATOM 1531 C C . LYS A 1 196 ? -16.688 -6.023 -7.008 1 95.75 196 LYS A C 1
ATOM 1533 O O . LYS A 1 196 ? -17.641 -6.301 -7.727 1 95.75 196 LYS A O 1
ATOM 1538 N N . GLN A 1 197 ? -15.5 -5.668 -7.469 1 95.06 197 GLN A N 1
ATOM 1539 C CA . GLN A 1 197 ? -15.25 -5.605 -8.906 1 95.06 197 GLN A CA 1
ATOM 1540 C C . GLN A 1 197 ? -15.406 -6.977 -9.555 1 95.06 197 GLN A C 1
ATOM 1542 O O . GLN A 1 197 ? -16.016 -7.102 -10.617 1 95.06 197 GLN A O 1
ATOM 1547 N N . ALA A 1 198 ? -14.852 -7.969 -8.906 1 97.88 198 ALA A N 1
ATOM 1548 C CA . ALA A 1 198 ? -14.945 -9.336 -9.414 1 97.88 198 ALA A CA 1
ATOM 1549 C C . ALA A 1 198 ? -16.391 -9.789 -9.5 1 97.88 198 ALA A C 1
ATOM 1551 O O . ALA A 1 198 ? -16.797 -10.438 -10.477 1 97.88 198 ALA A O 1
ATOM 1552 N N . HIS A 1 199 ? -17.156 -9.5 -8.453 1 97.75 199 HIS A N 1
ATOM 1553 C CA . HIS A 1 199 ? -18.578 -9.844 -8.445 1 97.75 199 HIS A CA 1
ATOM 1554 C C . HIS A 1 199 ? -19.297 -9.227 -9.641 1 97.75 199 HIS A C 1
ATOM 1556 O O . HIS A 1 199 ? -20.125 -9.875 -10.273 1 97.75 199 HIS A O 1
ATOM 1562 N N . GLU A 1 200 ? -19 -7.996 -9.883 1 96.44 200 GLU A N 1
ATOM 1563 C CA . GLU A 1 200 ? -19.625 -7.297 -11.008 1 96.44 200 GLU A CA 1
ATOM 1564 C C . GLU A 1 200 ? -19.219 -7.93 -12.344 1 96.44 200 GLU A C 1
ATOM 1566 O O . GLU A 1 200 ? -20.062 -8.141 -13.211 1 96.44 200 GLU A O 1
ATOM 1571 N N . ASP A 1 201 ? -17.984 -8.219 -12.492 1 96.44 201 ASP A N 1
ATOM 1572 C CA . ASP A 1 201 ? -17.453 -8.758 -13.734 1 96.44 201 ASP A CA 1
ATOM 1573 C C . ASP A 1 201 ? -17.984 -10.172 -13.984 1 96.44 201 ASP A C 1
ATOM 1575 O O . ASP A 1 201 ? -18.25 -10.547 -15.125 1 96.44 201 ASP A O 1
ATOM 1579 N N . LEU A 1 202 ? -18.109 -10.93 -12.906 1 97.69 202 LEU A N 1
ATOM 1580 C CA . LEU A 1 202 ? -18.484 -12.328 -13 1 97.69 202 LEU A CA 1
ATOM 1581 C C . LEU A 1 202 ? -20.016 -12.469 -13.023 1 97.69 202 LEU A C 1
ATOM 1583 O O . LEU A 1 202 ? -20.531 -13.469 -13.516 1 97.69 202 LEU A O 1
ATOM 1587 N N . GLY A 1 203 ? -20.734 -11.562 -12.414 1 97.44 203 GLY A N 1
ATOM 1588 C CA . GLY A 1 203 ? -22.188 -11.609 -12.289 1 97.44 203 GLY A CA 1
ATOM 1589 C C . GLY A 1 203 ? -22.656 -12.5 -11.156 1 97.44 203 GLY A C 1
ATOM 1590 O O . GLY A 1 203 ? -23.859 -12.727 -10.992 1 97.44 203 GLY A O 1
ATOM 1591 N N . VAL A 1 204 ? -21.703 -13.125 -10.461 1 97.44 204 VAL A N 1
ATOM 1592 C CA . VAL A 1 204 ? -22 -14 -9.32 1 97.44 204 VAL A CA 1
ATOM 1593 C C . VAL A 1 204 ? -20.953 -13.789 -8.234 1 97.44 204 VAL A C 1
ATOM 1595 O O . VAL A 1 204 ? -19.875 -13.242 -8.492 1 97.44 204 VAL A O 1
ATOM 1598 N N . GLU A 1 205 ? -21.266 -14.164 -7.012 1 97.25 205 GLU A N 1
ATOM 1599 C CA . GLU A 1 205 ? -20.297 -14.117 -5.918 1 97.25 205 GLU A CA 1
ATOM 1600 C C . GLU A 1 205 ? -19.203 -15.156 -6.105 1 97.25 205 GLU A C 1
ATOM 1602 O O . GLU A 1 205 ? -19.469 -16.359 -6.176 1 97.25 205 GLU A O 1
ATOM 1607 N N . PRO A 1 206 ? -18.016 -14.719 -6.16 1 98.06 206 PRO A N 1
ATOM 1608 C CA . PRO A 1 206 ? -16.953 -15.688 -6.414 1 98.06 206 PRO A CA 1
ATOM 1609 C C . PRO A 1 206 ? -16.516 -16.438 -5.152 1 98.06 206 PRO A C 1
ATOM 1611 O O . PRO A 1 206 ? -16.703 -15.938 -4.039 1 98.06 206 PRO A O 1
ATOM 1614 N N . HIS A 1 207 ? -16.016 -17.625 -5.375 1 98.19 207 HIS A N 1
ATOM 1615 C CA . HIS A 1 207 ? -15.242 -18.297 -4.34 1 98.19 207 HIS A CA 1
ATOM 1616 C C . HIS A 1 207 ? -13.906 -17.594 -4.102 1 98.19 207 HIS A C 1
ATOM 1618 O O . HIS A 1 207 ? -13.25 -17.172 -5.055 1 98.19 207 HIS A O 1
ATOM 1624 N N . VAL A 1 208 ? -13.539 -17.359 -2.84 1 98.62 208 VAL A N 1
ATOM 1625 C CA . VAL A 1 208 ? -12.328 -16.609 -2.535 1 98.62 208 VAL A CA 1
ATOM 1626 C C . VAL A 1 208 ? -11.273 -17.531 -1.931 1 98.62 208 VAL A C 1
ATOM 1628 O O . VAL A 1 208 ? -11.547 -18.234 -0.953 1 98.62 208 VAL A O 1
ATOM 1631 N N . ILE A 1 209 ? -10.148 -17.531 -2.521 1 98.44 209 ILE A N 1
ATOM 1632 C CA . ILE A 1 209 ? -9.016 -18.328 -2.045 1 98.44 209 ILE A CA 1
ATOM 1633 C C . ILE A 1 209 ? -7.895 -17.391 -1.59 1 98.44 209 ILE A C 1
ATOM 1635 O O . ILE A 1 209 ? -7.438 -16.531 -2.355 1 98.44 209 ILE A O 1
ATOM 1639 N N . LEU A 1 210 ? -7.496 -17.5 -0.348 1 98.06 210 LEU A N 1
ATOM 1640 C CA . LEU A 1 210 ? -6.371 -16.766 0.212 1 98.06 210 LEU A CA 1
ATOM 1641 C C . LEU A 1 210 ? -5.121 -17.625 0.26 1 98.06 210 LEU A C 1
ATOM 1643 O O . LEU A 1 210 ? -5.168 -18.781 0.713 1 98.06 210 LEU A O 1
ATOM 1647 N N . CYS A 1 211 ? -4.043 -17.078 -0.33 1 95.31 211 CYS A N 1
ATOM 1648 C CA . CYS A 1 211 ? -2.77 -17.781 -0.321 1 95.31 211 CYS A CA 1
ATOM 1649 C C . CYS A 1 211 ? -1.623 -16.844 0.017 1 95.31 211 CYS A C 1
ATOM 1651 O O . CYS A 1 211 ? -1.787 -15.617 -0.023 1 95.31 211 CYS A O 1
ATOM 1653 N N . GLY A 1 212 ? -0.523 -17.484 0.398 1 92.31 212 GLY A N 1
ATOM 1654 C CA . GLY A 1 212 ? 0.664 -16.703 0.714 1 92.31 212 GLY A CA 1
ATOM 1655 C C . GLY A 1 212 ? 0.855 -16.484 2.203 1 92.31 212 GLY A C 1
ATOM 1656 O O . GLY A 1 212 ? -0.113 -16.484 2.967 1 92.31 212 GLY A O 1
ATOM 1657 N N . GLY A 1 213 ? 2.068 -16.25 2.602 1 90.5 213 GLY A N 1
ATOM 1658 C CA . GLY A 1 213 ? 2.406 -16.062 4.004 1 90.5 213 GLY A CA 1
ATOM 1659 C C . GLY A 1 213 ? 1.869 -14.773 4.586 1 90.5 213 GLY A C 1
ATOM 1660 O O . GLY A 1 213 ? 1.691 -14.656 5.801 1 90.5 213 GLY A O 1
ATOM 1661 N N . GLY A 1 214 ? 1.568 -13.812 3.768 1 92.88 214 GLY A N 1
ATOM 1662 C CA . GLY A 1 214 ? 1.127 -12.5 4.215 1 92.88 214 GLY A CA 1
ATOM 1663 C C . GLY A 1 214 ? -0.318 -12.477 4.672 1 92.88 214 GLY A C 1
ATOM 1664 O O . GLY A 1 214 ? -0.791 -11.477 5.211 1 92.88 214 GLY A O 1
ATOM 1665 N N . VAL A 1 215 ? -1.055 -13.617 4.523 1 94.81 215 VAL A N 1
ATOM 1666 C CA . VAL A 1 215 ? -2.449 -13.711 4.941 1 94.81 215 VAL A CA 1
ATOM 1667 C C . VAL A 1 215 ? -2.553 -13.508 6.449 1 94.81 215 VAL A C 1
ATOM 1669 O O . VAL A 1 215 ? -3.576 -13.031 6.949 1 94.81 215 VAL A O 1
ATOM 1672 N N . ILE A 1 216 ? -1.445 -13.766 7.133 1 92.94 216 ILE A N 1
ATOM 1673 C CA . ILE A 1 216 ? -1.42 -13.672 8.586 1 92.94 216 ILE A CA 1
ATOM 1674 C C . ILE A 1 216 ? -1.644 -12.227 9.016 1 92.94 216 ILE A C 1
ATOM 1676 O O . ILE A 1 216 ? -2.006 -11.961 10.164 1 92.94 216 ILE A O 1
ATOM 1680 N N . HIS A 1 217 ? -1.434 -11.281 8.141 1 93.5 217 HIS A N 1
ATOM 1681 C CA . HIS A 1 217 ? -1.538 -9.867 8.477 1 93.5 217 HIS A CA 1
ATOM 1682 C C . HIS A 1 217 ? -2.965 -9.359 8.297 1 93.5 217 HIS A C 1
ATOM 1684 O O . HIS A 1 217 ? -3.275 -8.227 8.648 1 93.5 217 HIS A O 1
ATOM 1690 N N . LEU A 1 218 ? -3.855 -10.18 7.711 1 94.88 218 LEU A N 1
ATOM 1691 C CA . LEU A 1 218 ? -5.266 -9.82 7.617 1 94.88 218 LEU A CA 1
ATOM 1692 C C . LEU A 1 218 ? -5.984 -10.094 8.938 1 94.88 218 LEU A C 1
ATOM 1694 O O . LEU A 1 218 ? -5.562 -10.945 9.711 1 94.88 218 LEU A O 1
ATOM 1698 N N . PRO A 1 219 ? -7.074 -9.32 9.227 1 93.56 219 PRO A N 1
ATOM 1699 C CA . PRO A 1 219 ? -7.855 -9.656 10.422 1 93.56 219 PRO A CA 1
ATOM 1700 C C . PRO A 1 219 ? -8.312 -11.117 10.43 1 93.56 219 PRO A C 1
ATOM 1702 O O . PRO A 1 219 ? -8.914 -11.586 9.453 1 93.56 219 PRO A O 1
ATOM 1705 N N . LYS A 1 220 ? -8.102 -11.758 11.531 1 93.94 220 LYS A N 1
ATOM 1706 C CA . LYS A 1 220 ? -8.328 -13.203 11.625 1 93.94 220 LYS A CA 1
ATOM 1707 C C . LYS A 1 220 ? -9.781 -13.547 11.336 1 93.94 220 LYS A C 1
ATOM 1709 O O . LYS A 1 220 ? -10.062 -14.453 10.547 1 93.94 220 LYS A O 1
ATOM 1714 N N . LYS A 1 221 ? -10.68 -12.805 11.938 1 93.5 221 LYS A N 1
ATOM 1715 C CA . LYS A 1 221 ? -12.102 -13.086 11.773 1 93.5 221 LYS A CA 1
ATOM 1716 C C . LYS A 1 221 ? -12.523 -12.938 10.32 1 93.5 221 LYS A C 1
ATOM 1718 O O . LYS A 1 221 ? -13.352 -13.703 9.82 1 93.5 221 LYS A O 1
ATOM 1723 N N . TRP A 1 222 ? -11.961 -11.961 9.672 1 94.38 222 TRP A N 1
ATOM 1724 C CA . TRP A 1 222 ? -12.273 -11.719 8.266 1 94.38 222 TRP A CA 1
ATOM 1725 C C . TRP A 1 222 ? -11.719 -12.836 7.383 1 94.38 222 TRP A C 1
ATOM 1727 O O . TRP A 1 222 ? -12.438 -13.383 6.539 1 94.38 222 TRP A O 1
ATOM 1737 N N . ALA A 1 223 ? -10.5 -13.25 7.605 1 95.56 223 ALA A N 1
ATOM 1738 C CA . ALA A 1 223 ? -9.805 -14.219 6.762 1 95.56 223 ALA A CA 1
ATOM 1739 C C . ALA A 1 223 ? -10.398 -15.609 6.926 1 95.56 223 ALA A C 1
ATOM 1741 O O . ALA A 1 223 ? -10.383 -16.422 5.988 1 95.56 223 ALA A O 1
ATOM 1742 N N . GLN A 1 224 ? -10.922 -15.867 8.062 1 95.56 224 GLN A N 1
ATOM 1743 C CA . GLN A 1 224 ? -11.43 -17.203 8.391 1 95.56 224 GLN A CA 1
ATOM 1744 C C . GLN A 1 224 ? -12.648 -17.547 7.543 1 95.56 224 GLN A C 1
ATOM 1746 O O . GLN A 1 224 ? -12.992 -18.719 7.406 1 95.56 224 GLN A O 1
ATOM 1751 N N . GLN A 1 225 ? -13.242 -16.562 6.965 1 96.12 225 GLN A N 1
ATOM 1752 C CA . GLN A 1 225 ? -14.453 -16.797 6.18 1 96.12 225 GLN A CA 1
ATOM 1753 C C . GLN A 1 225 ? -14.117 -17.359 4.805 1 96.12 225 GLN A C 1
ATOM 1755 O O . GLN A 1 225 ? -15 -17.844 4.09 1 96.12 225 GLN A O 1
ATOM 1760 N N . TYR A 1 226 ? -12.859 -17.375 4.488 1 97.69 226 TYR A N 1
ATOM 1761 C CA . TYR A 1 226 ? -12.477 -17.75 3.135 1 97.69 226 TYR A CA 1
ATOM 1762 C C . TYR A 1 226 ? -11.602 -19 3.146 1 97.69 226 TYR A C 1
ATOM 1764 O O . TYR A 1 226 ? -11.156 -19.438 4.207 1 97.69 226 TYR A O 1
ATOM 1772 N N . THR A 1 227 ? -11.484 -19.625 1.964 1 97.5 227 THR A N 1
ATOM 1773 C CA . THR A 1 227 ? -10.672 -20.828 1.817 1 97.5 227 THR A CA 1
ATOM 1774 C C . THR A 1 227 ? -9.188 -20.469 1.767 1 97.5 227 THR A C 1
ATOM 1776 O O . THR A 1 227 ? -8.797 -19.531 1.068 1 97.5 227 THR A O 1
ATOM 1779 N N . HIS A 1 228 ? -8.422 -21.188 2.557 1 97 228 HIS A N 1
ATOM 1780 C CA . HIS A 1 228 ? -6.977 -20.984 2.578 1 97 228 HIS A CA 1
ATOM 1781 C C . HIS A 1 228 ? -6.246 -22.109 1.861 1 97 228 HIS A C 1
ATOM 1783 O O . HIS A 1 228 ? -6.512 -23.281 2.119 1 97 228 HIS A O 1
ATOM 1789 N N . ARG A 1 229 ? -5.484 -21.781 0.937 1 94.25 229 ARG A N 1
ATOM 1790 C CA . ARG A 1 229 ? -4.645 -22.734 0.232 1 94.25 229 ARG A CA 1
ATOM 1791 C C . ARG A 1 229 ? -3.186 -22.297 0.236 1 94.25 229 ARG A C 1
ATOM 1793 O O . ARG A 1 229 ? -2.889 -21.109 0.095 1 94.25 229 ARG A O 1
ATOM 1800 N N . SER A 1 230 ? -2.447 -23.359 0.485 1 88.25 230 SER A N 1
ATOM 1801 C CA . SER A 1 230 ? -1.008 -23.141 0.406 1 88.25 230 SER A CA 1
ATOM 1802 C C . SER A 1 230 ? -0.395 -23.891 -0.768 1 88.25 230 SER A C 1
ATOM 1804 O O . SER A 1 230 ? -1.065 -24.703 -1.408 1 88.25 230 SER A O 1
ATOM 1806 N N . ASP A 1 231 ? 0.736 -23.469 -1.416 1 92.06 231 ASP A N 1
ATOM 1807 C CA . ASP A 1 231 ? 1.632 -24.156 -2.34 1 92.06 231 ASP A CA 1
ATOM 1808 C C . ASP A 1 231 ? 0.979 -24.344 -3.709 1 92.06 231 ASP A C 1
ATOM 1810 O O . ASP A 1 231 ? 1.191 -25.359 -4.375 1 92.06 231 ASP A O 1
ATOM 1814 N N . LEU A 1 232 ? -0.008 -23.516 -4.004 1 95.56 232 LEU A N 1
ATOM 1815 C CA . LEU A 1 232 ? -0.727 -23.609 -5.27 1 95.56 232 LEU A CA 1
ATOM 1816 C C . LEU A 1 232 ? 0.242 -23.578 -6.449 1 95.56 232 LEU A C 1
ATOM 1818 O O . LEU A 1 232 ? 0.013 -24.219 -7.469 1 95.56 232 LEU A O 1
ATOM 1822 N N . VAL A 1 233 ? 1.292 -22.828 -6.293 1 97.12 233 VAL A N 1
ATOM 1823 C CA . VAL A 1 233 ? 2.283 -22.75 -7.359 1 97.12 233 VAL A CA 1
ATOM 1824 C C . VAL A 1 233 ? 2.926 -24.125 -7.566 1 97.12 233 VAL A C 1
ATOM 1826 O O . VAL A 1 233 ? 3.062 -24.594 -8.703 1 97.12 233 VAL A O 1
ATOM 1829 N N . LEU A 1 234 ? 3.256 -24.812 -6.496 1 96.94 234 LEU A N 1
ATOM 1830 C CA . LEU A 1 234 ? 3.846 -26.141 -6.574 1 96.94 234 LEU A CA 1
ATOM 1831 C C . LEU A 1 234 ? 2.846 -27.141 -7.137 1 96.94 234 LEU A C 1
ATOM 1833 O O . LEU A 1 234 ? 3.217 -28.047 -7.902 1 96.94 234 LEU A O 1
ATOM 1837 N N . GLU A 1 235 ? 1.606 -26.984 -6.719 1 96.44 235 GLU A N 1
ATOM 1838 C CA . GLU A 1 235 ? 0.569 -27.859 -7.258 1 96.44 235 GLU A CA 1
ATOM 1839 C C . GLU A 1 235 ? 0.413 -27.672 -8.766 1 96.44 235 GLU A C 1
ATOM 1841 O O . GLU A 1 235 ? 0.233 -28.641 -9.5 1 96.44 235 GLU A O 1
ATOM 1846 N N . GLY A 1 236 ? 0.432 -26.406 -9.203 1 97.44 236 GLY A N 1
ATOM 1847 C CA . GLY A 1 236 ? 0.43 -26.141 -10.633 1 97.44 236 GLY A CA 1
ATOM 1848 C C . GLY A 1 236 ? 1.636 -26.719 -11.344 1 97.44 236 GLY A C 1
ATOM 1849 O O . GLY A 1 236 ? 1.506 -27.297 -12.43 1 97.44 236 GLY A O 1
ATOM 1850 N N . LEU A 1 237 ? 2.791 -26.625 -10.734 1 97.44 237 LEU A N 1
ATOM 1851 C CA . LEU A 1 237 ? 4.027 -27.156 -11.297 1 97.44 237 LEU A CA 1
ATOM 1852 C C . LEU A 1 237 ? 3.947 -28.672 -11.43 1 97.44 237 LEU A C 1
ATOM 1854 O O . LEU A 1 237 ? 4.457 -29.234 -12.398 1 97.44 237 LEU A O 1
ATOM 1858 N N . ALA A 1 238 ? 3.35 -29.297 -10.469 1 97.06 238 ALA A N 1
ATOM 1859 C CA . ALA A 1 238 ? 3.189 -30.75 -10.492 1 97.06 238 ALA A CA 1
ATOM 1860 C C . ALA A 1 238 ? 2.373 -31.188 -11.703 1 97.06 238 ALA A C 1
ATOM 1862 O O . ALA A 1 238 ? 2.641 -32.25 -12.289 1 97.06 238 ALA A O 1
ATOM 1863 N N . LEU A 1 239 ? 1.372 -30.422 -12.078 1 96 239 LEU A N 1
ATOM 1864 C CA . LEU A 1 239 ? 0.578 -30.734 -13.266 1 96 239 LEU A CA 1
ATOM 1865 C C . LEU A 1 239 ? 1.446 -30.734 -14.516 1 96 239 LEU A C 1
ATOM 1867 O O . LEU A 1 239 ? 1.341 -31.641 -15.352 1 96 239 LEU A O 1
ATOM 1871 N N . TYR A 1 240 ? 2.301 -29.75 -14.594 1 95.62 240 TYR A N 1
ATOM 1872 C CA . TYR A 1 240 ? 3.219 -29.688 -15.727 1 95.62 240 TYR A CA 1
ATOM 1873 C C . TYR A 1 240 ? 4.207 -30.859 -15.695 1 95.62 240 TYR A C 1
ATOM 1875 O O . TYR A 1 240 ? 4.484 -31.469 -16.719 1 95.62 240 TYR A O 1
ATOM 1883 N N . ALA A 1 241 ? 4.703 -31.141 -14.562 1 95.88 241 ALA A N 1
ATOM 1884 C CA . ALA A 1 241 ? 5.676 -32.219 -14.406 1 95.88 241 ALA A CA 1
ATOM 1885 C C . ALA A 1 241 ? 5.07 -33.562 -14.789 1 95.88 241 ALA A C 1
ATOM 1887 O O . ALA A 1 241 ? 5.754 -34.438 -15.359 1 95.88 241 ALA A O 1
ATOM 1888 N N . LYS A 1 242 ? 3.818 -33.75 -14.547 1 94.5 242 LYS A N 1
ATOM 1889 C CA . LYS A 1 242 ? 3.135 -35.031 -14.805 1 94.5 242 LYS A CA 1
ATOM 1890 C C . LYS A 1 242 ? 2.777 -35.156 -16.281 1 94.5 242 LYS A C 1
ATOM 1892 O O . LYS A 1 242 ? 2.711 -36.281 -16.812 1 94.5 242 LYS A O 1
ATOM 1897 N N . HIS A 1 243 ? 2.625 -34.031 -16.953 1 90.44 243 HIS A N 1
ATOM 1898 C CA . HIS A 1 243 ? 2.047 -34.125 -18.297 1 90.44 243 HIS A CA 1
ATOM 1899 C C . HIS A 1 243 ? 3.068 -33.719 -19.359 1 90.44 243 HIS A C 1
ATOM 1901 O O . HIS A 1 243 ? 2.781 -33.781 -20.547 1 90.44 243 HIS A O 1
ATOM 1907 N N . ARG A 1 244 ? 4.191 -33.25 -18.922 1 83.19 244 ARG A N 1
ATOM 1908 C CA . ARG A 1 244 ? 5.223 -32.875 -19.875 1 83.19 244 ARG A CA 1
ATOM 1909 C C . ARG A 1 244 ? 6.535 -33.594 -19.594 1 83.19 244 ARG A C 1
ATOM 1911 O O . ARG A 1 244 ? 6.828 -33.938 -18.438 1 83.19 244 ARG A O 1
ATOM 1918 N N . MET B 1 1 ? 7.312 41.094 7.793 1 90.69 1 MET B N 1
ATOM 1919 C CA . MET B 1 1 ? 6.719 39.875 7.227 1 90.69 1 MET B CA 1
ATOM 1920 C C . MET B 1 1 ? 7.367 38.625 7.809 1 90.69 1 MET B C 1
ATOM 1922 O O . MET B 1 1 ? 8.484 38.688 8.32 1 90.69 1 MET B O 1
ATOM 1926 N N . GLN B 1 2 ? 6.535 37.5 7.887 1 95.12 2 GLN B N 1
ATOM 1927 C CA . GLN B 1 2 ? 7.086 36.25 8.391 1 95.12 2 GLN B CA 1
ATOM 1928 C C . GLN B 1 2 ? 7.199 35.188 7.277 1 95.12 2 GLN B C 1
ATOM 1930 O O . GLN B 1 2 ? 6.406 35.219 6.336 1 95.12 2 GLN B O 1
ATOM 1935 N N . LEU B 1 3 ? 8.219 34.375 7.383 1 95.38 3 LEU B N 1
ATOM 1936 C CA . LEU B 1 3 ? 8.398 33.281 6.457 1 95.38 3 LEU B CA 1
ATOM 1937 C C . LEU B 1 3 ? 7.965 31.953 7.094 1 95.38 3 LEU B C 1
ATOM 1939 O O . LEU B 1 3 ? 8.406 31.625 8.195 1 95.38 3 LEU B O 1
ATOM 1943 N N . LEU B 1 4 ? 7.066 31.328 6.434 1 96.81 4 LEU B N 1
ATOM 1944 C CA . LEU B 1 4 ? 6.594 30.031 6.895 1 96.81 4 LEU B CA 1
ATOM 1945 C C . LEU B 1 4 ? 7.18 28.906 6.043 1 96.81 4 LEU B C 1
ATOM 1947 O O . LEU B 1 4 ? 7.176 28.984 4.812 1 96.81 4 LEU B O 1
ATOM 1951 N N . ILE B 1 5 ? 7.695 27.891 6.695 1 96 5 ILE B N 1
ATOM 1952 C CA . ILE B 1 5 ? 8.344 26.797 5.977 1 96 5 ILE B CA 1
ATOM 1953 C C . ILE B 1 5 ? 7.77 25.453 6.445 1 96 5 ILE B C 1
ATOM 1955 O O . ILE B 1 5 ? 7.785 25.156 7.641 1 96 5 ILE B O 1
ATOM 1959 N N . GLU B 1 6 ? 7.156 24.719 5.578 1 95.75 6 GLU B N 1
ATOM 1960 C CA . GLU B 1 6 ? 6.777 23.312 5.781 1 95.75 6 GLU B CA 1
ATOM 1961 C C . GLU B 1 6 ? 7.785 22.375 5.141 1 95.75 6 GLU B C 1
ATOM 1963 O O . GLU B 1 6 ? 7.844 22.25 3.914 1 95.75 6 GLU B O 1
ATOM 1968 N N . ALA B 1 7 ? 8.547 21.719 5.949 1 93.5 7 ALA B N 1
ATOM 1969 C CA . ALA B 1 7 ? 9.578 20.812 5.438 1 93.5 7 ALA B CA 1
ATOM 1970 C C . ALA B 1 7 ? 9.148 19.359 5.559 1 93.5 7 ALA B C 1
ATOM 1972 O O . ALA B 1 7 ? 9.211 18.781 6.641 1 93.5 7 ALA B O 1
ATOM 1973 N N . GLY B 1 8 ? 8.742 18.797 4.477 1 91.25 8 GLY B N 1
ATOM 1974 C CA . GLY B 1 8 ? 8.383 17.375 4.438 1 91.25 8 GLY B CA 1
ATOM 1975 C C . GLY B 1 8 ? 9.539 16.484 4.027 1 91.25 8 GLY B C 1
ATOM 1976 O O . GLY B 1 8 ? 10.688 16.938 3.979 1 91.25 8 GLY B O 1
ATOM 1977 N N . ASN B 1 9 ? 9.289 15.195 3.756 1 88 9 ASN B N 1
ATOM 1978 C CA . ASN B 1 9 ? 10.312 14.227 3.398 1 88 9 ASN B CA 1
ATOM 1979 C C . ASN B 1 9 ? 10.805 14.43 1.971 1 88 9 ASN B C 1
ATOM 1981 O O . ASN B 1 9 ? 11.992 14.234 1.686 1 88 9 ASN B O 1
ATOM 1985 N N . THR B 1 10 ? 9.883 14.852 1.168 1 86.75 10 THR B N 1
ATOM 1986 C CA . THR B 1 10 ? 10.203 14.945 -0.252 1 86.75 10 THR B CA 1
ATOM 1987 C C . THR B 1 10 ? 10.281 16.406 -0.698 1 86.75 10 THR B C 1
ATOM 1989 O O . THR B 1 10 ? 11.156 16.781 -1.475 1 86.75 10 THR B O 1
ATOM 1992 N N . TYR B 1 11 ? 9.406 17.203 -0.109 1 89.38 11 TYR B N 1
ATOM 1993 C CA . TYR B 1 11 ? 9.312 18.578 -0.576 1 89.38 11 TYR B CA 1
ATOM 1994 C C . TYR B 1 11 ? 9.25 19.562 0.598 1 89.38 11 TYR B C 1
ATOM 1996 O O . TYR B 1 11 ? 8.883 19.172 1.709 1 89.38 11 TYR B O 1
ATOM 2004 N N . VAL B 1 12 ? 9.656 20.766 0.26 1 92.12 12 VAL B N 1
ATOM 2005 C CA . VAL B 1 12 ? 9.531 21.891 1.175 1 92.12 12 VAL B CA 1
ATOM 2006 C C . VAL B 1 12 ? 8.625 22.969 0.566 1 92.12 12 VAL B C 1
ATOM 2008 O O . VAL B 1 12 ? 8.766 23.312 -0.608 1 92.12 12 VAL B O 1
ATOM 2011 N N . LYS B 1 13 ? 7.668 23.406 1.381 1 94.88 13 LYS B N 1
ATOM 2012 C CA . LYS B 1 13 ? 6.812 24.516 0.965 1 94.88 13 LYS B CA 1
ATOM 2013 C C . LYS B 1 13 ? 7.152 25.781 1.734 1 94.88 13 LYS B C 1
ATOM 2015 O O . LYS B 1 13 ? 7.406 25.734 2.939 1 94.88 13 LYS B O 1
ATOM 2020 N N . VAL B 1 14 ? 7.246 26.844 0.982 1 94.25 14 VAL B N 1
ATOM 2021 C CA . VAL B 1 14 ? 7.586 28.141 1.568 1 94.25 14 VAL B CA 1
ATOM 2022 C C . VAL B 1 14 ? 6.469 29.141 1.293 1 94.25 14 VAL B C 1
ATOM 2024 O O . VAL B 1 14 ? 5.965 29.219 0.171 1 94.25 14 VAL B O 1
ATOM 2027 N N . ALA B 1 15 ? 6.062 29.797 2.348 1 95.88 15 ALA B N 1
ATOM 2028 C CA . ALA B 1 15 ? 5.031 30.828 2.221 1 95.88 15 ALA B CA 1
ATOM 2029 C C . ALA B 1 15 ? 5.398 32.062 3.014 1 95.88 15 ALA B C 1
ATOM 2031 O O . ALA B 1 15 ? 6.273 32.031 3.883 1 95.88 15 ALA B O 1
ATOM 2032 N N . GLN B 1 16 ? 4.824 33.156 2.629 1 95 16 GLN B N 1
ATOM 2033 C CA . GLN B 1 16 ? 4.961 34.438 3.35 1 95 16 GLN B CA 1
ATOM 2034 C C . GLN B 1 16 ? 3.662 34.812 4.051 1 95 16 GLN B C 1
ATOM 2036 O O . GLN B 1 16 ? 2.578 34.656 3.48 1 95 16 GLN B O 1
ATOM 2041 N N . LEU B 1 17 ? 3.809 35.156 5.289 1 95.69 17 LEU B N 1
ATOM 2042 C CA . LEU B 1 17 ? 2.689 35.688 6.059 1 95.69 17 LEU B CA 1
ATOM 2043 C C . LEU B 1 17 ? 2.834 37.188 6.262 1 95.69 17 LEU B C 1
ATOM 2045 O O . LEU B 1 17 ? 3.74 37.625 6.961 1 95.69 17 LEU B O 1
ATOM 2049 N N . PHE B 1 18 ? 1.891 37.938 5.699 1 93.62 18 PHE B N 1
ATOM 2050 C CA . PHE B 1 18 ? 1.939 39.406 5.773 1 93.62 18 PHE B CA 1
ATOM 2051 C C . PHE B 1 18 ? 1.316 39.906 7.07 1 93.62 18 PHE B C 1
ATOM 2053 O O . PHE B 1 18 ? 0.608 39.156 7.75 1 93.62 18 PHE B O 1
ATOM 2060 N N . LYS B 1 19 ? 1.555 41.188 7.363 1 90.31 19 LYS B N 1
ATOM 2061 C CA . LYS B 1 19 ? 1.044 41.781 8.594 1 90.31 19 LYS B CA 1
ATOM 2062 C C . LYS B 1 19 ? -0.482 41.812 8.594 1 90.31 19 LYS B C 1
ATOM 2064 O O . LYS B 1 19 ? -1.105 41.719 9.656 1 90.31 19 LYS B O 1
ATOM 2069 N N . ASN B 1 20 ? -1.086 41.844 7.457 1 91.25 20 ASN B N 1
ATOM 2070 C CA . ASN B 1 20 ? -2.539 41.906 7.352 1 91.25 20 ASN B CA 1
ATOM 2071 C C . ASN B 1 20 ? -3.174 40.531 7.477 1 91.25 20 ASN B C 1
ATOM 2073 O O . ASN B 1 20 ? -4.395 40.375 7.402 1 91.25 20 ASN B O 1
ATOM 2077 N N . GLY B 1 21 ? -2.322 39.5 7.621 1 89.88 21 GLY B N 1
ATOM 2078 C CA . GLY B 1 21 ? -2.826 38.156 7.82 1 89.88 21 GLY B CA 1
ATOM 2079 C C . GLY B 1 21 ? -2.875 37.344 6.539 1 89.88 21 GLY B C 1
ATOM 2080 O O . GLY B 1 21 ? -3.162 36.125 6.57 1 89.88 21 GLY B O 1
ATOM 2081 N N . GLN B 1 22 ? -2.545 37.906 5.492 1 93.69 22 GLN B N 1
ATOM 2082 C CA . GLN B 1 22 ? -2.58 37.219 4.199 1 93.69 22 GLN B CA 1
ATOM 2083 C C . GLN B 1 22 ? -1.422 36.25 4.066 1 93.69 22 GLN B C 1
ATOM 2085 O O . GLN B 1 22 ? -0.284 36.562 4.414 1 93.69 22 GLN B O 1
ATOM 2090 N N . LEU B 1 23 ? -1.758 35.062 3.625 1 94.81 23 LEU B N 1
ATOM 2091 C CA . LEU B 1 23 ? -0.784 34 3.379 1 94.81 23 LEU B CA 1
ATOM 2092 C C . LEU B 1 23 ? -0.538 33.812 1.884 1 94.81 23 LEU B C 1
ATOM 2094 O O . LEU B 1 23 ? -1.483 33.656 1.11 1 94.81 23 LEU B O 1
ATOM 2098 N N . GLU B 1 24 ? 0.715 33.906 1.463 1 94.38 24 GLU B N 1
ATOM 2099 C CA . GLU B 1 24 ? 1.071 33.75 0.056 1 94.38 24 GLU B CA 1
ATOM 2100 C C . GLU B 1 24 ? 2.094 32.625 -0.131 1 94.38 24 GLU B C 1
ATOM 2102 O O . GLU B 1 24 ? 3.191 32.688 0.426 1 94.38 24 GLU B O 1
ATOM 2107 N N . LEU B 1 25 ? 1.696 31.625 -0.848 1 94.31 25 LEU B N 1
ATOM 2108 C CA . LEU B 1 25 ? 2.631 30.562 -1.173 1 94.31 25 LEU B CA 1
ATOM 2109 C C . LEU B 1 25 ? 3.697 31.047 -2.146 1 94.31 25 LEU B C 1
ATOM 2111 O O . LEU B 1 25 ? 3.377 31.547 -3.225 1 94.31 25 LEU B O 1
ATOM 2115 N N . LEU B 1 26 ? 4.922 30.922 -1.774 1 91.62 26 LEU B N 1
ATOM 2116 C CA . LEU B 1 26 ? 6.027 31.328 -2.627 1 91.62 26 LEU B CA 1
ATOM 2117 C C . LEU B 1 26 ? 6.445 30.203 -3.562 1 91.62 26 LEU B C 1
ATOM 2119 O O . LEU B 1 26 ? 6.859 30.453 -4.699 1 91.62 26 LEU B O 1
ATOM 2123 N N . GLY B 1 27 ? 6.383 28.906 -2.994 1 91.56 27 GLY B N 1
ATOM 2124 C CA . GLY B 1 27 ? 6.738 27.797 -3.863 1 91.56 27 GLY B CA 1
ATOM 2125 C C . GLY B 1 27 ? 6.879 26.484 -3.123 1 91.56 27 GLY B C 1
ATOM 2126 O O . GLY B 1 27 ? 6.738 26.438 -1.899 1 91.56 27 GLY B O 1
ATOM 2127 N N . LYS B 1 28 ? 6.988 25.438 -3.896 1 91.38 28 LYS B N 1
ATOM 2128 C CA . LYS B 1 28 ? 7.297 24.078 -3.475 1 91.38 28 LYS B CA 1
ATOM 2129 C C . LYS B 1 28 ? 8.609 23.594 -4.094 1 91.38 28 LYS B C 1
ATOM 2131 O O . LYS B 1 28 ? 8.789 23.672 -5.309 1 91.38 28 LYS B O 1
ATOM 2136 N N . TYR B 1 29 ? 9.453 23.156 -3.227 1 90.31 29 TYR B N 1
ATOM 2137 C CA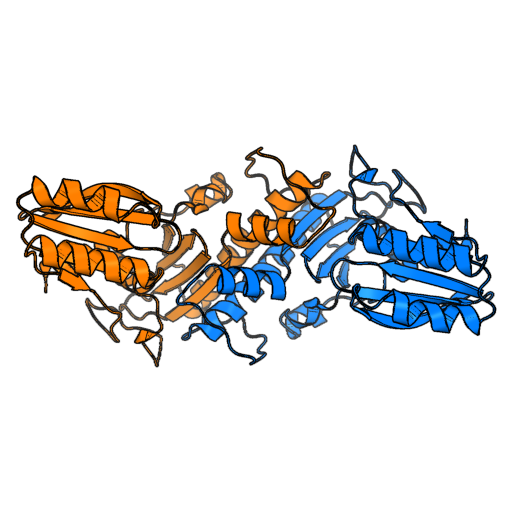 . TYR B 1 29 ? 10.805 22.797 -3.666 1 90.31 29 TYR B CA 1
ATOM 2138 C C . TYR B 1 29 ? 11.211 21.438 -3.131 1 90.31 29 TYR B C 1
ATOM 2140 O O . TYR B 1 29 ? 10.664 20.953 -2.135 1 90.31 29 TYR B O 1
ATOM 2148 N N . SER B 1 30 ? 12.18 20.828 -3.877 1 89.56 30 SER B N 1
ATOM 2149 C CA . SER B 1 30 ? 12.773 19.625 -3.311 1 89.56 30 SER B CA 1
ATOM 2150 C C . SER B 1 30 ? 13.492 19.922 -1.996 1 89.56 30 SER B C 1
ATOM 2152 O O . SER B 1 30 ? 14.188 20.922 -1.877 1 89.56 30 SER B O 1
ATOM 2154 N N . SER B 1 31 ? 13.305 19.078 -1.021 1 83.38 31 SER B N 1
ATOM 2155 C CA . SER B 1 31 ? 13.906 19.281 0.293 1 83.38 31 SER B CA 1
ATOM 2156 C C . SER B 1 31 ? 15.422 19.453 0.19 1 83.38 31 SER B C 1
ATOM 2158 O O . SER B 1 31 ? 16.016 20.219 0.962 1 83.38 31 SER B O 1
ATOM 2160 N N . ARG B 1 32 ? 16.062 18.906 -0.852 1 77.81 32 ARG B N 1
ATOM 2161 C CA . ARG B 1 32 ? 17.5 18.953 -1.04 1 77.81 32 ARG B CA 1
ATOM 2162 C C . ARG B 1 32 ? 17.938 20.344 -1.52 1 77.81 32 ARG B C 1
ATOM 2164 O O . ARG B 1 32 ? 19.109 20.703 -1.4 1 77.81 32 ARG B O 1
ATOM 2171 N N . LYS B 1 33 ? 17.031 21.188 -2.025 1 82 33 LYS B N 1
ATOM 2172 C CA . LYS B 1 33 ? 17.359 22.484 -2.621 1 82 33 LYS B CA 1
ATOM 2173 C C . LYS B 1 33 ? 16.953 23.625 -1.701 1 82 33 LYS B C 1
ATOM 2175 O O . LYS B 1 33 ? 16.922 24.781 -2.123 1 82 33 LYS B O 1
ATOM 2180 N N . LEU B 1 34 ? 16.641 23.312 -0.504 1 83.19 34 LEU B N 1
ATOM 2181 C CA . LEU B 1 34 ? 16.078 24.297 0.408 1 83.19 34 LEU B CA 1
ATOM 2182 C C . LEU B 1 34 ? 17.016 25.5 0.568 1 83.19 34 LEU B C 1
ATOM 2184 O O . LEU B 1 34 ? 16.578 26.641 0.492 1 83.19 34 LEU B O 1
ATOM 2188 N N . GLU B 1 35 ? 18.297 25.266 0.769 1 82 35 GLU B N 1
ATOM 2189 C CA . GLU B 1 35 ? 19.266 26.328 1.02 1 82 35 GLU B CA 1
ATOM 2190 C C . GLU B 1 35 ? 19.328 27.297 -0.158 1 82 35 GLU B C 1
ATOM 2192 O O . GLU B 1 35 ? 19.344 28.516 0.034 1 82 35 GLU B O 1
ATOM 2197 N N . MET B 1 36 ? 19.281 26.719 -1.287 1 82.19 36 MET B N 1
ATOM 2198 C CA . MET B 1 36 ? 19.375 27.516 -2.506 1 82.19 36 MET B CA 1
ATOM 2199 C C . MET B 1 36 ? 18.172 28.422 -2.66 1 82.19 36 MET B C 1
ATOM 2201 O O . MET B 1 36 ? 18.266 29.516 -3.223 1 82.19 36 MET B O 1
ATOM 2205 N N . VAL B 1 37 ? 17.109 27.984 -2.086 1 82.94 37 VAL B N 1
ATOM 2206 C CA . VAL B 1 37 ? 15.852 28.719 -2.256 1 82.94 37 VAL B CA 1
ATOM 2207 C C . VAL B 1 37 ? 15.711 29.766 -1.158 1 82.94 37 VAL B C 1
ATOM 2209 O O . VAL B 1 37 ? 15.234 30.875 -1.409 1 82.94 37 VAL B O 1
ATOM 2212 N N . LEU B 1 38 ? 16.109 29.484 -0.004 1 85.12 38 LEU B N 1
ATOM 2213 C CA . LEU B 1 38 ? 15.875 30.328 1.155 1 85.12 38 LEU B CA 1
ATOM 2214 C C . LEU B 1 38 ? 16.828 31.531 1.157 1 85.12 38 LEU B C 1
ATOM 2216 O O . LEU B 1 38 ? 16.453 32.625 1.541 1 85.12 38 LEU B O 1
ATOM 2220 N N . GLU B 1 39 ? 18.031 31.359 0.684 1 82.94 39 GLU B N 1
ATOM 2221 C CA . GLU B 1 39 ? 19.078 32.375 0.785 1 82.94 39 GLU B CA 1
ATOM 2222 C C . GLU B 1 39 ? 18.656 33.656 0.064 1 82.94 39 GLU B C 1
ATOM 2224 O O . GLU B 1 39 ? 18.688 34.75 0.65 1 82.94 39 GLU B O 1
ATOM 2229 N N . PRO B 1 40 ? 18.188 33.5 -1.151 1 82 40 PRO B N 1
ATOM 2230 C CA . PRO B 1 40 ? 17.797 34.719 -1.857 1 82 40 PRO B CA 1
ATOM 2231 C C . PRO B 1 40 ? 16.547 35.375 -1.26 1 82 40 PRO B C 1
ATOM 2233 O O . PRO B 1 40 ? 16.359 36.594 -1.362 1 82 40 PRO B O 1
ATOM 2236 N N . LEU B 1 41 ? 15.711 34.625 -0.646 1 82.75 41 LEU B N 1
ATOM 2237 C CA . LEU B 1 41 ? 14.461 35.125 -0.082 1 82.75 41 LEU B CA 1
ATOM 2238 C C . LEU B 1 41 ? 14.727 35.969 1.16 1 82.75 41 LEU B C 1
ATOM 2240 O O . LEU B 1 41 ? 14.016 36.969 1.418 1 82.75 41 LEU B O 1
ATOM 2244 N N . LEU B 1 42 ? 15.688 35.719 1.854 1 82.56 42 LEU B N 1
ATOM 2245 C CA . LEU B 1 42 ? 15.977 36.375 3.119 1 82.56 42 LEU B CA 1
ATOM 2246 C C . LEU B 1 42 ? 16.797 37.656 2.895 1 82.56 42 LEU B C 1
ATOM 2248 O O . LEU B 1 42 ? 16.797 38.562 3.74 1 82.56 42 LEU B O 1
ATOM 2252 N N . ASP B 1 43 ? 17.531 37.688 1.839 1 76.56 43 ASP B N 1
ATOM 2253 C CA . ASP B 1 43 ? 18.359 38.844 1.541 1 76.56 43 ASP B CA 1
ATOM 2254 C C . ASP B 1 43 ? 17.516 40.031 1.061 1 76.56 43 ASP B C 1
ATOM 2256 O O . ASP B 1 43 ? 17.844 41.188 1.327 1 76.56 43 ASP B O 1
ATOM 2260 N N . LYS B 1 44 ? 16.5 39.75 0.406 1 69.69 44 LYS B N 1
ATOM 2261 C CA . LYS B 1 44 ? 15.789 40.812 -0.313 1 69.69 44 LYS B CA 1
ATOM 2262 C C . LYS B 1 44 ? 14.516 41.219 0.429 1 69.69 44 LYS B C 1
ATOM 2264 O O . LYS B 1 44 ? 13.883 42.219 0.084 1 69.69 44 LYS B O 1
ATOM 2269 N N . LYS B 1 45 ? 14.242 40.5 1.412 1 69.12 45 LYS B N 1
ATOM 2270 C CA . LYS B 1 45 ? 12.914 40.719 1.979 1 69.12 45 LYS B CA 1
ATOM 2271 C C . LYS B 1 45 ? 13.016 41.188 3.434 1 69.12 45 LYS B C 1
ATOM 2273 O O . LYS B 1 45 ? 14.023 40.938 4.102 1 69.12 45 LYS B O 1
ATOM 2278 N N . GLU B 1 46 ? 12.078 41.969 3.678 1 85.81 46 GLU B N 1
ATOM 2279 C CA . GLU B 1 46 ? 11.969 42.406 5.07 1 85.81 46 GLU B CA 1
ATOM 2280 C C . GLU B 1 46 ? 11.359 41.312 5.938 1 85.81 46 GLU B C 1
ATOM 2282 O O . GLU B 1 46 ? 10.273 41.469 6.496 1 85.81 46 GLU B O 1
ATOM 2287 N N . ILE B 1 47 ? 11.961 40.219 5.98 1 91.31 47 ILE B N 1
ATOM 2288 C CA . ILE B 1 47 ? 11.523 39.094 6.82 1 91.31 47 ILE B CA 1
ATOM 2289 C C . ILE B 1 47 ? 11.992 39.312 8.258 1 91.31 47 ILE B C 1
ATOM 2291 O O . ILE B 1 47 ? 13.18 39.5 8.508 1 91.31 47 ILE B O 1
ATOM 2295 N N . HIS B 1 48 ? 11.031 39.344 9.133 1 91.38 48 HIS B N 1
ATOM 2296 C CA . HIS B 1 48 ? 11.461 39.625 10.5 1 91.38 48 HIS B CA 1
ATOM 2297 C C . HIS B 1 48 ? 11.461 38.344 11.344 1 91.38 48 HIS B C 1
ATOM 2299 O O . HIS B 1 48 ? 12 38.344 12.453 1 91.38 48 HIS B O 1
ATOM 2305 N N . ARG B 1 49 ? 10.836 37.188 10.82 1 94.88 49 ARG B N 1
ATOM 2306 C CA . ARG B 1 49 ? 10.805 35.938 11.57 1 94.88 49 ARG B CA 1
ATOM 2307 C C . ARG B 1 49 ? 10.562 34.75 10.641 1 94.88 49 ARG B C 1
ATOM 2309 O O . ARG B 1 49 ? 9.891 34.875 9.617 1 94.88 49 ARG B O 1
ATOM 2316 N N . ILE B 1 50 ? 11.164 33.594 11.031 1 95.44 50 ILE B N 1
ATOM 2317 C CA . ILE B 1 50 ? 10.914 32.312 10.344 1 95.44 50 ILE B CA 1
ATOM 2318 C C . ILE B 1 50 ? 10.172 31.359 11.281 1 95.44 50 ILE B C 1
ATOM 2320 O O . ILE B 1 50 ? 10.562 31.188 12.445 1 95.44 50 ILE B O 1
ATOM 2324 N N . VAL B 1 51 ? 9.047 30.859 10.875 1 97.12 51 VAL B N 1
ATOM 2325 C CA . VAL B 1 51 ? 8.305 29.828 11.586 1 97.12 51 VAL B CA 1
ATOM 2326 C C . VAL B 1 51 ? 8.227 28.562 10.727 1 97.12 51 VAL B C 1
ATOM 2328 O O . VAL B 1 51 ? 7.762 28.625 9.578 1 97.12 51 VAL B O 1
ATOM 2331 N N . PHE B 1 52 ? 8.719 27.438 11.281 1 96.88 52 PHE B N 1
ATOM 2332 C CA . PHE B 1 52 ? 8.734 26.281 10.383 1 96.88 52 PHE B CA 1
ATOM 2333 C C . PHE B 1 52 ? 8.336 25.016 11.125 1 96.88 52 PHE B C 1
ATOM 2335 O O . PHE B 1 52 ? 8.398 24.953 12.352 1 96.88 52 PHE B O 1
ATOM 2342 N N . ALA B 1 53 ? 7.766 24.125 10.422 1 96.88 53 ALA B N 1
ATOM 2343 C CA . ALA B 1 53 ? 7.469 22.75 10.82 1 96.88 53 ALA B CA 1
ATOM 2344 C C . ALA B 1 53 ? 8.18 21.75 9.922 1 96.88 53 ALA B C 1
ATOM 2346 O O . ALA B 1 53 ? 8.281 21.953 8.711 1 96.88 53 ALA B O 1
ATOM 2347 N N . SER B 1 54 ? 8.695 20.75 10.602 1 94.75 54 SER B N 1
ATOM 2348 C CA . SER B 1 54 ? 9.492 19.812 9.812 1 94.75 54 SER B CA 1
ATOM 2349 C C . SER B 1 54 ? 9.25 18.375 10.266 1 94.75 54 SER B C 1
ATOM 2351 O O . SER B 1 54 ? 9.25 18.078 11.461 1 94.75 54 SER B O 1
ATOM 2353 N N . VAL B 1 55 ? 8.953 17.531 9.312 1 91.88 55 VAL B N 1
ATOM 2354 C CA . VAL B 1 55 ? 8.898 16.094 9.57 1 91.88 55 VAL B CA 1
ATOM 2355 C C . VAL B 1 55 ? 9.977 15.375 8.758 1 91.88 55 VAL B C 1
ATOM 2357 O O . VAL B 1 55 ? 10.055 14.148 8.766 1 91.88 55 VAL B O 1
ATOM 2360 N N . GLY B 1 56 ? 10.766 16.141 8.086 1 87.62 56 GLY B N 1
ATOM 2361 C CA . GLY B 1 56 ? 11.812 15.609 7.227 1 87.62 56 GLY B CA 1
ATOM 2362 C C . GLY B 1 56 ? 13.117 15.352 7.957 1 87.62 56 GLY B C 1
ATOM 2363 O O . GLY B 1 56 ? 13.141 15.312 9.188 1 87.62 56 GLY B O 1
ATOM 2364 N N . PRO B 1 57 ? 14.18 15.195 7.184 1 87.75 57 PRO B N 1
ATOM 2365 C CA . PRO B 1 57 ? 15.5 14.93 7.758 1 87.75 57 PRO B CA 1
ATOM 2366 C C . PRO B 1 57 ? 16.016 16.094 8.602 1 87.75 57 PRO B C 1
ATOM 2368 O O . PRO B 1 57 ? 15.758 17.25 8.281 1 87.75 57 PRO B O 1
ATOM 2371 N N . VAL B 1 58 ? 16.766 15.758 9.586 1 89.12 58 VAL B N 1
ATOM 2372 C CA . VAL B 1 58 ? 17.281 16.719 10.547 1 89.12 58 VAL B CA 1
ATOM 2373 C C . VAL B 1 58 ? 18.172 17.75 9.828 1 89.12 58 VAL B C 1
ATOM 2375 O O . VAL B 1 58 ? 18.266 18.891 10.258 1 89.12 58 VAL B O 1
ATOM 2378 N N . GLU B 1 59 ? 18.75 17.328 8.727 1 89.69 59 GLU B N 1
ATOM 2379 C CA . GLU B 1 59 ? 19.625 18.203 7.949 1 89.69 59 GLU B CA 1
ATOM 2380 C C . GLU B 1 59 ? 18.859 19.438 7.477 1 89.69 59 GLU B C 1
ATOM 2382 O O . GLU B 1 59 ? 19.438 20.531 7.355 1 89.69 59 GLU B O 1
ATOM 2387 N N . ILE B 1 60 ? 17.594 19.25 7.227 1 89.31 60 ILE B N 1
ATOM 2388 C CA . ILE B 1 60 ? 16.766 20.359 6.773 1 89.31 60 ILE B CA 1
ATOM 2389 C C . ILE B 1 60 ? 16.562 21.344 7.914 1 89.31 60 ILE B C 1
ATOM 2391 O O . ILE B 1 60 ? 16.688 22.562 7.723 1 89.31 60 ILE B O 1
ATOM 2395 N N . ASP B 1 61 ? 16.297 20.828 9.062 1 91.88 61 ASP B N 1
ATOM 2396 C CA . ASP B 1 61 ? 16.156 21.672 10.25 1 91.88 61 ASP B CA 1
ATOM 2397 C C . ASP B 1 61 ? 17.422 22.484 10.484 1 91.88 61 ASP B C 1
ATOM 2399 O O . ASP B 1 61 ? 17.359 23.688 10.742 1 91.88 61 ASP B O 1
ATOM 2403 N N . ASN B 1 62 ? 18.531 21.797 10.391 1 92.5 62 ASN B N 1
ATOM 2404 C CA . ASN B 1 62 ? 19.828 22.438 10.609 1 92.5 62 ASN B CA 1
ATOM 2405 C C . ASN B 1 62 ? 20.078 23.562 9.594 1 92.5 62 ASN B C 1
ATOM 2407 O O . ASN B 1 62 ? 20.609 24.609 9.945 1 92.5 62 ASN B O 1
ATOM 2411 N N . SER B 1 63 ? 19.703 23.266 8.391 1 91.44 63 SER B N 1
ATOM 2412 C CA . SER B 1 63 ? 19.891 24.266 7.336 1 91.44 63 SER B CA 1
ATOM 2413 C C . SER B 1 63 ? 19.062 25.516 7.609 1 91.44 63 SER B C 1
ATOM 2415 O O . SER B 1 63 ? 19.547 26.641 7.434 1 91.44 63 SER B O 1
ATOM 2417 N N . ILE B 1 64 ? 17.844 25.328 8.039 1 92.12 64 ILE B N 1
ATOM 2418 C CA . ILE B 1 64 ? 16.969 26.453 8.336 1 92.12 64 ILE B CA 1
ATOM 2419 C C . ILE B 1 64 ? 17.547 27.281 9.484 1 92.12 64 ILE B C 1
ATOM 2421 O O . ILE B 1 64 ? 17.609 28.516 9.406 1 92.12 64 ILE B O 1
ATOM 2425 N N . GLN B 1 65 ? 17.984 26.609 10.43 1 93 65 GLN B N 1
ATOM 2426 C CA . GLN B 1 65 ? 18.562 27.266 11.594 1 93 65 GLN B CA 1
ATOM 2427 C C . GLN B 1 65 ? 19.828 28.031 11.234 1 93 65 GLN B C 1
ATOM 2429 O O . GLN B 1 65 ? 20.031 29.156 11.68 1 93 65 GLN B O 1
ATOM 2434 N N . ARG B 1 66 ? 20.641 27.422 10.477 1 91.94 66 ARG B N 1
ATOM 2435 C CA . ARG B 1 66 ? 21.891 28.047 10.055 1 91.94 66 ARG B CA 1
ATOM 2436 C C . ARG B 1 66 ? 21.641 29.312 9.25 1 91.94 66 ARG B C 1
ATOM 2438 O O . ARG B 1 66 ? 22.234 30.359 9.508 1 91.94 66 ARG B O 1
ATOM 2445 N N . ILE B 1 67 ? 20.797 29.156 8.32 1 89.12 67 ILE B N 1
ATOM 2446 C CA . ILE B 1 67 ? 20.484 30.281 7.438 1 89.12 67 ILE B CA 1
ATOM 2447 C C . ILE B 1 67 ? 19.891 31.438 8.25 1 89.12 67 ILE B C 1
ATOM 2449 O O . ILE B 1 67 ? 20.203 32.594 8.023 1 89.12 67 ILE B O 1
ATOM 2453 N N . SER B 1 68 ? 18.969 31.078 9.148 1 91.12 68 SER B N 1
ATOM 2454 C CA . SER B 1 68 ? 18.359 32.094 10.016 1 91.12 68 SER B CA 1
ATOM 2455 C C . SER B 1 68 ? 19.422 32.812 10.852 1 91.12 68 SER B C 1
ATOM 2457 O O . SER B 1 68 ? 19.359 34.031 11.023 1 91.12 68 SER B O 1
ATOM 2459 N N . GLN B 1 69 ? 20.328 32.062 11.375 1 91.06 69 GLN B N 1
ATOM 2460 C CA . GLN B 1 69 ? 21.406 32.625 12.188 1 91.06 69 GLN B CA 1
ATOM 2461 C C . GLN B 1 69 ? 22.266 33.594 11.367 1 91.06 69 GLN B C 1
ATOM 2463 O O . GLN B 1 69 ? 22.578 34.688 11.82 1 91.06 69 GLN B O 1
ATOM 2468 N N . LEU B 1 70 ? 22.672 33.188 10.234 1 88.25 70 LEU B N 1
ATOM 2469 C CA . LEU B 1 70 ? 23.516 33.969 9.359 1 88.25 70 LEU B CA 1
ATOM 2470 C C . LEU B 1 70 ? 22.828 35.281 8.961 1 88.25 70 LEU B C 1
ATOM 2472 O O . LEU B 1 70 ? 23.5 36.312 8.773 1 88.25 70 LEU B O 1
ATOM 2476 N N . SER B 1 71 ? 21.547 35.25 8.859 1 89.75 71 SER B N 1
ATOM 2477 C CA . SER B 1 71 ? 20.781 36.438 8.422 1 89.75 71 SER B CA 1
ATOM 2478 C C . SER B 1 71 ? 20.281 37.219 9.617 1 89.75 71 SER B C 1
ATOM 2480 O O . SER B 1 71 ? 19.609 38.25 9.445 1 89.75 71 SER B O 1
ATOM 2482 N N . ASN B 1 72 ? 20.531 36.75 10.781 1 91.88 72 ASN B N 1
ATOM 2483 C CA . ASN B 1 72 ? 20.109 37.406 12.023 1 91.88 72 ASN B CA 1
ATOM 2484 C C . ASN B 1 72 ? 18.578 37.531 12.086 1 91.88 72 ASN B C 1
ATOM 2486 O O . ASN B 1 72 ? 18.062 38.594 12.391 1 91.88 72 ASN B O 1
ATOM 2490 N N . ILE B 1 73 ? 17.875 36.531 11.688 1 93.12 73 ILE B N 1
ATOM 2491 C CA . ILE B 1 73 ? 16.406 36.438 11.734 1 93.12 73 ILE B CA 1
ATOM 2492 C C . ILE B 1 73 ? 15.977 35.406 12.758 1 93.12 73 ILE B C 1
ATOM 2494 O O . ILE B 1 73 ? 16.438 34.25 12.727 1 93.12 73 ILE B O 1
ATOM 2498 N N . PRO B 1 74 ? 15.164 35.812 13.727 1 94.81 74 PRO B N 1
ATOM 2499 C CA . PRO B 1 74 ? 14.664 34.812 14.68 1 94.81 74 PRO B CA 1
ATOM 2500 C C . PRO B 1 74 ? 13.93 33.656 14 1 94.81 74 PRO B C 1
ATOM 2502 O O . PRO B 1 74 ? 13.227 33.875 13.008 1 94.81 74 PRO B O 1
ATOM 2505 N N . VAL B 1 75 ? 14.055 32.406 14.547 1 95.38 75 VAL B N 1
ATOM 2506 C CA . VAL B 1 75 ? 13.43 31.234 13.969 1 95.38 75 VAL B CA 1
ATOM 2507 C C . VAL B 1 75 ? 12.719 30.438 15.062 1 95.38 75 VAL B C 1
ATOM 2509 O O . VAL B 1 75 ? 13.219 30.312 16.188 1 95.38 75 VAL B O 1
ATOM 2512 N N . ILE B 1 76 ? 11.508 30.016 14.758 1 95.75 76 ILE B N 1
ATOM 2513 C CA . ILE B 1 76 ? 10.742 29.156 15.656 1 95.75 76 ILE B CA 1
ATOM 2514 C C . ILE B 1 76 ? 10.383 27.844 14.938 1 95.75 76 ILE B C 1
ATOM 2516 O O . ILE B 1 76 ? 9.844 27.875 13.828 1 95.75 76 ILE B O 1
ATOM 2520 N N . GLN B 1 77 ? 10.742 26.797 15.57 1 96.69 77 GLN B N 1
ATOM 2521 C CA . GLN B 1 77 ? 10.281 25.5 15.102 1 96.69 77 GLN B CA 1
ATOM 2522 C C . GLN B 1 77 ? 9.047 25.047 15.875 1 96.69 77 GLN B C 1
ATOM 2524 O O . GLN B 1 77 ? 9.102 24.859 17.094 1 96.69 77 GLN B O 1
ATOM 2529 N N . VAL B 1 78 ? 7.996 24.906 15.227 1 97.25 78 VAL B N 1
ATOM 2530 C CA . VAL B 1 78 ? 6.758 24.484 15.875 1 97.25 78 VAL B CA 1
ATOM 2531 C C . VAL B 1 78 ? 6.789 22.984 16.125 1 97.25 78 VAL B C 1
ATOM 2533 O O . VAL B 1 78 ? 7.188 22.203 15.258 1 97.25 78 VAL B O 1
ATOM 2536 N N . LYS B 1 79 ? 6.395 22.609 17.359 1 96.81 79 LYS B N 1
ATOM 2537 C CA . LYS B 1 79 ? 6.328 21.203 17.766 1 96.81 79 LYS B CA 1
ATOM 2538 C C . LYS B 1 79 ? 4.895 20.797 18.094 1 96.81 79 LYS B C 1
ATOM 2540 O O . LYS B 1 79 ? 4.055 21.656 18.391 1 96.81 79 LYS B O 1
ATOM 2545 N N . THR B 1 80 ? 4.707 19.516 18.047 1 97.94 80 THR B N 1
ATOM 2546 C CA . THR B 1 80 ? 3.371 18.984 18.312 1 97.94 80 THR B CA 1
ATOM 2547 C C . THR B 1 80 ? 3.047 19.078 19.812 1 97.94 80 THR B C 1
ATOM 2549 O O . THR B 1 80 ? 3.801 18.578 20.641 1 97.94 80 THR B O 1
ATOM 2552 N N . PRO B 1 81 ? 1.962 19.719 20.141 1 98 81 PRO B N 1
ATOM 2553 C CA . PRO B 1 81 ? 1.529 19.766 21.547 1 98 81 PRO B CA 1
ATOM 2554 C C . PRO B 1 81 ? 0.445 18.734 21.859 1 98 81 PRO B C 1
ATOM 2556 O O . PRO B 1 81 ? -0.018 18.031 20.953 1 98 81 PRO B O 1
ATOM 2559 N N . SER B 1 82 ? 0.051 18.625 23.156 1 98.31 82 SER B N 1
ATOM 2560 C CA . SER B 1 82 ? -1.029 17.75 23.578 1 98.31 82 SER B CA 1
ATOM 2561 C C . SER B 1 82 ? -2.393 18.344 23.25 1 98.31 82 SER B C 1
ATOM 2563 O O . SER B 1 82 ? -3.367 17.609 23.062 1 98.31 82 SER B O 1
ATOM 2565 N N . HIS B 1 83 ? -2.463 19.609 23.312 1 98.25 83 HIS B N 1
ATOM 2566 C CA . HIS B 1 83 ? -3.678 20.344 22.969 1 98.25 83 HIS B CA 1
ATOM 2567 C C . HIS B 1 83 ? -3.365 21.781 22.578 1 98.25 83 HIS B C 1
ATOM 2569 O O . HIS B 1 83 ? -2.408 22.375 23.094 1 98.25 83 HIS B O 1
ATOM 2575 N N . ASP B 1 84 ? -4.047 22.281 21.609 1 98 84 ASP B N 1
ATOM 2576 C CA . ASP B 1 84 ? -3.934 23.688 21.203 1 98 84 ASP B CA 1
ATOM 2577 C C . ASP B 1 84 ? -5.004 24.047 20.172 1 98 84 ASP B C 1
ATOM 2579 O O . ASP B 1 84 ? -5.508 23.188 19.453 1 98 84 ASP B O 1
ATOM 2583 N N . PHE B 1 85 ? -5.477 25.312 20.156 1 97.69 85 PHE B N 1
ATOM 2584 C CA . PHE B 1 85 ? -6.406 25.875 19.172 1 97.69 85 PHE B CA 1
ATOM 2585 C C . PHE B 1 85 ? -7.699 25.062 19.141 1 97.69 85 PHE B C 1
ATOM 2587 O O . PHE B 1 85 ? -8.273 24.859 18.062 1 97.69 85 PHE B O 1
ATOM 2594 N N . GLY B 1 86 ? -8.094 24.469 20.234 1 97.69 86 GLY B N 1
ATOM 2595 C CA . GLY B 1 86 ? -9.352 23.734 20.359 1 97.69 86 GLY B CA 1
ATOM 2596 C C . GLY B 1 86 ? -9.234 22.281 19.938 1 97.69 86 GLY B C 1
ATOM 2597 O O . GLY B 1 86 ? -10.234 21.578 19.859 1 97.69 86 GLY B O 1
ATOM 2598 N N . VAL B 1 87 ? -8.016 21.828 19.609 1 98.5 87 VAL B N 1
ATOM 2599 C CA . VAL B 1 87 ? -7.781 20.453 19.188 1 98.5 87 VAL B CA 1
ATOM 2600 C C . VAL B 1 87 ? -7.039 19.688 20.281 1 98.5 87 VAL B C 1
ATOM 2602 O O . VAL B 1 87 ? -6.105 20.219 20.891 1 98.5 87 VAL B O 1
ATOM 2605 N N . LYS B 1 88 ? -7.504 18.531 20.531 1 98.62 88 LYS B N 1
ATOM 2606 C CA . LYS B 1 88 ? -6.844 17.656 21.484 1 98.62 88 LYS B CA 1
ATOM 2607 C C . LYS B 1 88 ? -6.203 16.469 20.781 1 98.62 88 LYS B C 1
ATOM 2609 O O . LYS B 1 88 ? -6.848 15.789 19.984 1 98.62 88 LYS B O 1
ATOM 2614 N N . ASN B 1 89 ? -4.992 16.219 21.109 1 98.56 89 ASN B N 1
ATOM 2615 C CA . ASN B 1 89 ? -4.176 15.172 20.5 1 98.56 89 ASN B CA 1
ATOM 2616 C C . ASN B 1 89 ? -4.582 13.789 21.016 1 98.56 89 ASN B C 1
ATOM 2618 O O . ASN B 1 89 ? -4.664 13.562 22.219 1 98.56 89 ASN B O 1
ATOM 2622 N N . ALA B 1 90 ? -4.809 12.891 20.156 1 97.94 90 ALA B N 1
ATOM 2623 C CA . ALA B 1 90 ? -5.262 11.547 20.516 1 97.94 90 ALA B CA 1
ATOM 2624 C C . ALA B 1 90 ? -4.125 10.727 21.125 1 97.94 90 ALA B C 1
ATOM 2626 O O . ALA B 1 90 ? -4.367 9.758 21.844 1 97.94 90 ALA B O 1
ATOM 2627 N N . TYR B 1 91 ? -2.844 11.102 20.766 1 97.31 91 TYR B N 1
ATOM 2628 C CA . TYR B 1 91 ? -1.678 10.336 21.203 1 97.31 91 TYR B CA 1
ATOM 2629 C C . TYR B 1 91 ? -1.367 10.602 22.672 1 97.31 91 TYR B C 1
ATOM 2631 O O . TYR B 1 91 ? -1.298 11.758 23.094 1 97.31 91 TYR B O 1
ATOM 2639 N N . SER B 1 92 ? -1.202 9.516 23.438 1 95 92 SER B N 1
ATOM 2640 C CA . SER B 1 92 ? -0.737 9.703 24.812 1 95 92 SER B CA 1
ATOM 2641 C C . SER B 1 92 ? 0.646 10.344 24.844 1 95 92 SER B C 1
ATOM 2643 O O . SER B 1 92 ? 0.901 11.242 25.656 1 95 92 SER B O 1
ATOM 2645 N N . GLU B 1 93 ? 1.52 9.812 24.016 1 96.69 93 GLU B N 1
ATOM 2646 C CA . GLU B 1 93 ? 2.789 10.477 23.734 1 96.69 93 GLU B CA 1
ATOM 2647 C C . GLU B 1 93 ? 2.66 11.438 22.547 1 96.69 93 GLU B C 1
ATOM 2649 O O . GLU B 1 93 ? 3.158 11.156 21.469 1 96.69 93 GLU B O 1
ATOM 2654 N N . TYR B 1 94 ? 2.145 12.594 22.828 1 96.81 94 TYR B N 1
ATOM 2655 C CA . TYR B 1 94 ? 1.625 13.523 21.844 1 96.81 94 TYR B CA 1
ATOM 2656 C C . TYR B 1 94 ? 2.723 13.969 20.875 1 96.81 94 TYR B C 1
ATOM 2658 O O . TYR B 1 94 ? 2.445 14.32 19.734 1 96.81 94 TYR B O 1
ATOM 2666 N N . GLN B 1 95 ? 3.984 13.914 21.297 1 95.5 95 GLN B N 1
ATOM 2667 C CA . GLN B 1 95 ? 5.098 14.406 20.484 1 95.5 95 GLN B CA 1
ATOM 2668 C C . GLN B 1 95 ? 5.309 13.531 19.25 1 95.5 95 GLN B C 1
ATOM 2670 O O . GLN B 1 95 ? 5.996 13.93 18.312 1 95.5 95 GLN B O 1
ATOM 2675 N N . TYR B 1 96 ? 4.656 12.375 19.266 1 95.19 96 TYR B N 1
ATOM 2676 C CA . TYR B 1 96 ? 4.898 11.438 18.172 1 95.19 96 TYR B CA 1
ATOM 2677 C C . TYR B 1 96 ? 3.877 11.625 17.047 1 95.19 96 TYR B C 1
ATOM 2679 O O . TYR B 1 96 ? 4.016 11.047 15.977 1 95.19 96 TYR B O 1
ATOM 2687 N N . LEU B 1 97 ? 2.83 12.367 17.328 1 97.38 97 LEU B N 1
ATOM 2688 C CA . LEU B 1 97 ? 2.002 12.789 16.203 1 97.38 97 LEU B CA 1
ATOM 2689 C C . LEU B 1 97 ? 2.738 13.797 15.328 1 97.38 97 LEU B C 1
ATOM 2691 O O . LEU B 1 97 ? 3.148 14.852 15.805 1 97.38 97 LEU B O 1
ATOM 2695 N N . GLY B 1 98 ? 2.953 13.438 14.109 1 96.56 98 GLY B N 1
ATOM 2696 C CA . GLY B 1 98 ? 3.666 14.328 13.211 1 96.56 98 GLY B CA 1
ATOM 2697 C C . GLY B 1 98 ? 3.119 15.75 13.211 1 96.56 98 GLY B C 1
ATOM 2698 O O . GLY B 1 98 ? 1.903 15.945 13.18 1 96.56 98 GLY B O 1
ATOM 2699 N N . ILE B 1 99 ? 4 16.656 13.195 1 97.38 99 ILE B N 1
ATOM 2700 C CA . ILE B 1 99 ? 3.623 18.062 13.289 1 97.38 99 ILE B CA 1
ATOM 2701 C C . ILE B 1 99 ? 2.785 18.469 12.078 1 97.38 99 ILE B C 1
ATOM 2703 O O . ILE B 1 99 ? 1.898 19.312 12.172 1 97.38 99 ILE B O 1
ATOM 2707 N N . ASP B 1 100 ? 3.043 17.844 10.93 1 96.56 100 ASP B N 1
ATOM 2708 C CA . ASP B 1 100 ? 2.248 18.109 9.734 1 96.56 100 ASP B CA 1
ATOM 2709 C C . ASP B 1 100 ? 0.795 17.688 9.938 1 96.56 100 ASP B C 1
ATOM 2711 O O . ASP B 1 100 ? -0.126 18.438 9.594 1 96.56 100 ASP B O 1
ATOM 2715 N N . ARG B 1 101 ? 0.602 16.484 10.492 1 97.62 101 ARG B N 1
ATOM 2716 C CA . ARG B 1 101 ? -0.751 16.016 10.78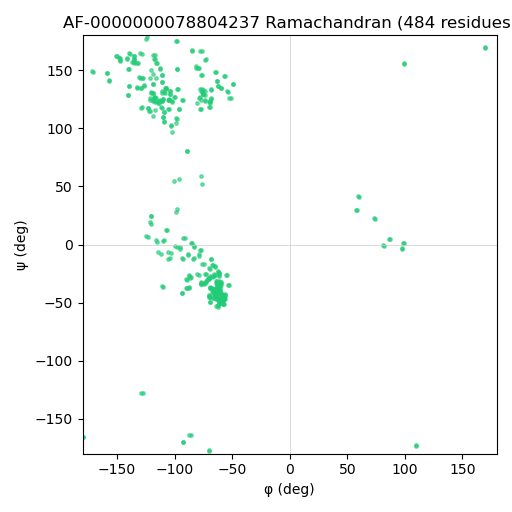1 1 97.62 101 ARG B CA 1
ATOM 2717 C C . ARG B 1 101 ? -1.432 16.922 11.812 1 97.62 101 ARG B C 1
ATOM 2719 O O . ARG B 1 101 ? -2.6 17.281 11.648 1 97.62 101 ARG B O 1
ATOM 2726 N N . TRP B 1 102 ? -0.682 17.328 12.852 1 98.38 102 TRP B N 1
ATOM 2727 C CA . TRP B 1 102 ? -1.219 18.203 13.891 1 98.38 102 TRP B CA 1
ATOM 2728 C C . TRP B 1 102 ? -1.682 19.531 13.305 1 98.38 102 TRP B C 1
ATOM 2730 O O . TRP B 1 102 ? -2.809 19.969 13.547 1 98.38 102 TRP B O 1
ATOM 2740 N N . LEU B 1 103 ? -0.827 20.141 12.547 1 98.31 103 LEU B N 1
ATOM 2741 C CA . LEU B 1 103 ? -1.128 21.438 11.961 1 98.31 103 LEU B CA 1
ATOM 2742 C C . LEU B 1 103 ? -2.34 21.359 11.039 1 98.31 103 LEU B C 1
ATOM 2744 O O . LEU B 1 103 ? -3.123 22.297 10.953 1 98.31 103 LEU B O 1
ATOM 2748 N N . THR B 1 104 ? -2.453 20.234 10.352 1 98 104 THR B N 1
ATOM 2749 C CA . THR B 1 104 ? -3.611 20.016 9.492 1 98 104 THR B CA 1
ATOM 2750 C C . THR B 1 104 ? -4.891 19.938 10.32 1 98 104 THR B C 1
ATOM 2752 O O . THR B 1 104 ? -5.898 20.547 9.969 1 98 104 THR B O 1
ATOM 2755 N N . LEU B 1 105 ? -4.855 19.234 11.43 1 98.25 105 LEU B N 1
ATOM 2756 C CA . LEU B 1 105 ? -6.004 19.125 12.328 1 98.25 105 LEU B CA 1
ATOM 2757 C C . LEU B 1 105 ? -6.422 20.5 12.836 1 98.25 105 LEU B C 1
ATOM 2759 O O . LEU B 1 105 ? -7.609 20.828 12.828 1 98.25 105 LEU B O 1
ATOM 2763 N N . VAL B 1 106 ? -5.434 21.281 13.234 1 98 106 VAL B N 1
ATOM 2764 C CA . VAL B 1 106 ? -5.676 22.609 13.789 1 98 106 VAL B CA 1
ATOM 2765 C C . VAL B 1 106 ? -6.316 23.5 12.727 1 98 106 VAL B C 1
ATOM 2767 O O . VAL B 1 106 ? -7.305 24.188 13.008 1 98 106 VAL B O 1
ATOM 2770 N N . ALA B 1 107 ? -5.754 23.469 11.547 1 97.62 107 ALA B N 1
ATOM 2771 C CA . ALA B 1 107 ? -6.285 24.297 10.453 1 97.62 107 ALA B CA 1
ATOM 2772 C C . ALA B 1 107 ? -7.734 23.922 10.148 1 97.62 107 ALA B C 1
ATOM 2774 O O . ALA B 1 107 ? -8.594 24.797 10.023 1 97.62 107 ALA B O 1
ATOM 2775 N N . ILE B 1 108 ? -8.023 22.656 10.055 1 97.69 108 ILE B N 1
ATOM 2776 C CA . ILE B 1 108 ? -9.344 22.156 9.695 1 97.69 108 ILE B CA 1
ATOM 2777 C C . ILE B 1 108 ? -10.359 22.531 10.773 1 97.69 108 ILE B C 1
ATOM 2779 O O . ILE B 1 108 ? -11.477 22.953 10.461 1 97.69 108 ILE B O 1
ATOM 2783 N N . HIS B 1 109 ? -9.953 22.406 12 1 97.75 109 HIS B N 1
ATOM 2784 C CA . HIS B 1 109 ? -10.859 22.688 13.109 1 97.75 109 HIS B CA 1
ATOM 2785 C C . HIS B 1 109 ? -11.266 24.156 13.117 1 97.75 109 HIS B C 1
ATOM 2787 O O . HIS B 1 109 ? -12.391 24.5 13.508 1 97.75 109 HIS B O 1
ATOM 2793 N N . GLN B 1 110 ? -10.344 25.031 12.68 1 96.06 110 GLN B N 1
ATOM 2794 C CA . GLN B 1 110 ? -10.648 26.469 12.648 1 96.06 110 GLN B CA 1
ATOM 2795 C C . GLN B 1 110 ? -11.672 26.781 11.555 1 96.06 110 GLN B C 1
ATOM 2797 O O . GLN B 1 110 ? -12.453 27.719 11.68 1 96.06 110 GLN B O 1
ATOM 2802 N N . ILE B 1 111 ? -11.609 25.922 10.516 1 94 111 ILE B N 1
ATOM 2803 C CA . ILE B 1 111 ? -12.414 26.203 9.336 1 94 111 ILE B CA 1
ATOM 2804 C C . ILE B 1 111 ? -13.75 25.469 9.43 1 94 111 ILE B C 1
ATOM 2806 O O . ILE B 1 111 ? -14.797 26.031 9.125 1 94 111 ILE B O 1
ATOM 2810 N N . TYR B 1 112 ? -13.484 24.125 9.945 1 90.19 112 TYR B N 1
ATOM 2811 C CA . TYR B 1 112 ? -14.648 23.25 9.977 1 90.19 112 TYR B CA 1
ATOM 2812 C C . TYR B 1 112 ? -14.961 22.812 11.406 1 90.19 112 TYR B C 1
ATOM 2814 O O . TYR B 1 112 ? -14.078 22.344 12.125 1 90.19 112 TYR B O 1
ATOM 2822 N N . GLN B 1 113 ? -15.922 23.172 12.039 1 92.06 113 GLN B N 1
ATOM 2823 C CA . GLN B 1 113 ? -16.359 22.734 13.359 1 92.06 113 GLN B CA 1
ATOM 2824 C C . GLN B 1 113 ? -17.406 21.641 13.258 1 92.06 113 GLN B C 1
ATOM 2826 O O . GLN B 1 113 ? -18.484 21.734 13.859 1 92.06 113 GLN B O 1
ATOM 2831 N N . GLN B 1 114 ? -17.016 20.562 12.547 1 97.44 114 GLN B N 1
ATOM 2832 C CA . GLN B 1 114 ? -17.844 19.375 12.359 1 97.44 114 GLN B CA 1
ATOM 2833 C C . GLN B 1 114 ? -16.984 18.109 12.266 1 97.44 114 GLN B C 1
ATOM 2835 O O . GLN B 1 114 ? -15.773 18.188 12.023 1 97.44 114 GLN B O 1
ATOM 2840 N N . PRO B 1 115 ? -17.609 16.984 12.531 1 98.5 115 PRO B N 1
ATOM 2841 C CA . PRO B 1 115 ? -16.844 15.742 12.344 1 98.5 115 PRO B CA 1
ATOM 2842 C C . PRO B 1 115 ? -16.203 15.648 10.961 1 98.5 115 PRO B C 1
ATOM 2844 O O . PRO B 1 115 ? -16.875 15.82 9.953 1 98.5 115 PRO B O 1
ATOM 2847 N N . THR B 1 116 ? -14.883 15.414 10.977 1 98.62 116 THR B N 1
ATOM 2848 C CA . THR B 1 116 ? -14.148 15.523 9.719 1 98.62 116 THR B CA 1
ATOM 2849 C C . THR B 1 116 ? -13.117 14.406 9.602 1 98.62 116 THR B C 1
ATOM 2851 O O . THR B 1 116 ? -12.477 14.039 10.594 1 98.62 116 THR B O 1
ATOM 2854 N N . VAL B 1 117 ? -13.039 13.82 8.438 1 98.75 117 VAL B N 1
ATOM 2855 C CA . VAL B 1 117 ? -11.945 12.93 8.07 1 98.75 117 VAL B CA 1
ATOM 2856 C C . VAL B 1 117 ? -10.984 13.656 7.133 1 98.75 117 VAL B C 1
ATOM 2858 O O . VAL B 1 117 ? -11.414 14.305 6.176 1 98.75 117 VAL B O 1
ATOM 2861 N N . ILE B 1 118 ? -9.734 13.602 7.48 1 98.62 118 ILE B N 1
ATOM 2862 C CA . ILE B 1 118 ? -8.695 14.211 6.66 1 98.62 118 ILE B CA 1
ATOM 2863 C C . ILE B 1 118 ? -7.824 13.125 6.027 1 98.62 118 ILE B C 1
ATOM 2865 O O . ILE B 1 118 ? -7.211 12.328 6.734 1 98.62 118 ILE B O 1
ATOM 2869 N N . VAL B 1 119 ? -7.82 13.062 4.727 1 98.62 119 VAL B N 1
ATOM 2870 C CA . VAL B 1 119 ? -6.961 12.156 3.969 1 98.62 119 VAL B CA 1
ATOM 2871 C C . VAL B 1 119 ? -5.887 12.961 3.238 1 98.62 119 VAL B C 1
ATOM 2873 O O . VAL B 1 119 ? -6.191 13.734 2.326 1 98.62 119 VAL B O 1
ATOM 2876 N N . ASP B 1 120 ? -4.684 12.828 3.689 1 97.56 120 ASP B N 1
ATOM 2877 C CA . ASP B 1 120 ? -3.549 13.492 3.061 1 97.56 120 ASP B CA 1
ATOM 2878 C C . ASP B 1 120 ? -2.652 12.492 2.334 1 97.56 120 ASP B C 1
ATOM 2880 O O . ASP B 1 120 ? -2.004 11.664 2.969 1 97.56 120 ASP B O 1
ATOM 2884 N N . ILE B 1 121 ? -2.586 12.609 1.002 1 96.5 121 ILE B N 1
ATOM 2885 C CA . ILE B 1 121 ? -1.839 11.641 0.212 1 96.5 121 ILE B CA 1
ATOM 2886 C C . ILE B 1 121 ? -0.574 12.289 -0.345 1 96.5 121 ILE B C 1
ATOM 2888 O O . ILE B 1 121 ? -0.642 13.094 -1.278 1 96.5 121 ILE B O 1
ATOM 2892 N N . GLY B 1 122 ? 0.546 12.008 0.158 1 93.12 122 GLY B N 1
ATOM 2893 C CA . GLY B 1 122 ? 1.873 12.367 -0.315 1 93.12 122 GLY B CA 1
ATOM 2894 C C . GLY B 1 122 ? 2.805 11.18 -0.447 1 93.12 122 GLY B C 1
ATOM 2895 O O . GLY B 1 122 ? 2.451 10.172 -1.064 1 93.12 122 GLY B O 1
ATOM 2896 N N . THR B 1 123 ? 4.059 11.352 0.224 1 93.19 123 THR B N 1
ATOM 2897 C CA . THR B 1 123 ? 4.938 10.195 0.319 1 93.19 123 THR B CA 1
ATOM 2898 C C . THR B 1 123 ? 4.227 9.031 1.015 1 93.19 123 THR B C 1
ATOM 2900 O O . THR B 1 123 ? 4.219 7.91 0.509 1 93.19 123 THR B O 1
ATOM 2903 N N . ALA B 1 124 ? 3.629 9.406 2.061 1 96.25 124 ALA B N 1
ATOM 2904 C CA . ALA B 1 124 ? 2.721 8.492 2.75 1 96.25 124 ALA B CA 1
ATOM 2905 C C . ALA B 1 124 ? 1.288 9.016 2.721 1 96.25 124 ALA B C 1
ATOM 2907 O O . ALA B 1 124 ? 1.056 10.195 2.432 1 96.25 124 ALA B O 1
ATOM 2908 N N . LEU B 1 125 ? 0.378 8.164 2.854 1 97.88 125 LEU B N 1
ATOM 2909 C CA . LEU B 1 125 ? -1.015 8.531 3.08 1 97.88 125 LEU B CA 1
ATOM 2910 C C . LEU B 1 125 ? -1.331 8.57 4.57 1 97.88 125 LEU B C 1
ATOM 2912 O O . LEU B 1 125 ? -1.019 7.629 5.301 1 97.88 125 LEU B O 1
ATOM 2916 N N . THR B 1 126 ?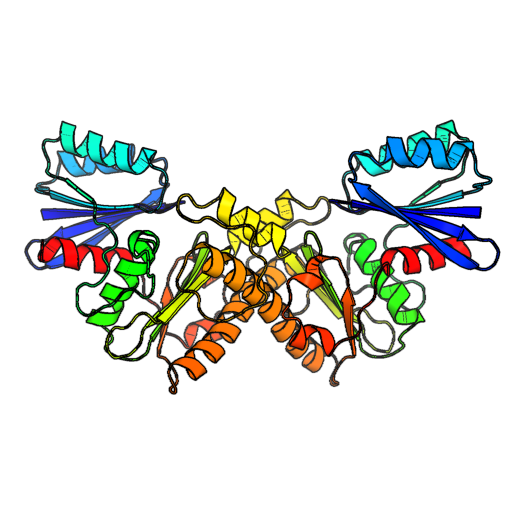 -1.815 9.664 5.02 1 98.12 126 THR B N 1
ATOM 2917 C CA . THR B 1 126 ? -2.316 9.727 6.387 1 98.12 126 THR B CA 1
ATOM 2918 C C . THR B 1 126 ? -3.834 9.883 6.402 1 98.12 126 THR B C 1
ATOM 2920 O O . THR B 1 126 ? -4.402 10.57 5.551 1 98.12 126 THR B O 1
ATOM 2923 N N . PHE B 1 127 ? -4.395 9.219 7.273 1 98.69 127 PHE B N 1
ATOM 2924 C CA . PHE B 1 127 ? -5.828 9.227 7.547 1 98.69 127 PHE B CA 1
ATOM 2925 C C . PHE B 1 127 ? -6.102 9.625 8.992 1 98.69 127 PHE B C 1
ATOM 2927 O O . PHE B 1 127 ? -5.715 8.914 9.922 1 98.69 127 PHE B O 1
ATOM 2934 N N . ASP B 1 128 ? -6.746 10.758 9.211 1 98.75 128 ASP B N 1
ATOM 2935 C CA . ASP B 1 128 ? -7.02 11.242 10.562 1 98.75 128 ASP B CA 1
ATOM 2936 C C . ASP B 1 128 ? -8.5 11.57 10.734 1 98.75 128 ASP B C 1
ATOM 2938 O O . ASP B 1 128 ? -9.141 12.078 9.812 1 98.75 128 ASP B O 1
ATOM 2942 N N . VAL B 1 129 ? -9.023 11.305 11.883 1 98.81 129 VAL B N 1
ATOM 2943 C CA . VAL B 1 129 ? -10.414 11.578 12.211 1 98.81 129 VAL B CA 1
ATOM 2944 C C . VAL B 1 129 ? -10.492 12.617 13.336 1 98.81 129 VAL B C 1
ATOM 2946 O O . VAL B 1 129 ? -9.836 12.469 14.367 1 98.81 129 VAL B O 1
ATOM 2949 N N . LEU B 1 130 ? -11.219 13.641 13.094 1 98.75 130 LEU B N 1
ATOM 2950 C CA . LEU B 1 130 ? -11.414 14.734 14.039 1 98.75 130 LEU B CA 1
ATOM 2951 C C . LEU B 1 130 ? -12.883 14.875 14.414 1 98.75 130 LEU B C 1
ATOM 2953 O O . LEU B 1 130 ? -13.734 15.023 13.539 1 98.75 130 LEU B O 1
ATOM 2957 N N . ALA B 1 131 ? -13.172 14.828 15.672 1 98.44 131 ALA B N 1
ATOM 2958 C CA . ALA B 1 131 ? -14.547 15 16.141 1 98.44 131 ALA B CA 1
ATOM 2959 C C . ALA B 1 131 ? -14.945 16.469 16.141 1 98.44 131 ALA B C 1
ATOM 2961 O O . ALA B 1 131 ? -14.094 17.359 16 1 98.44 131 ALA B O 1
ATOM 2962 N N . GLU B 1 132 ? -16.203 16.719 16.266 1 97.44 132 GLU B N 1
ATOM 2963 C CA . GLU B 1 132 ? -16.75 18.062 16.219 1 97.44 132 GLU B CA 1
ATOM 2964 C C . GLU B 1 132 ? -16.172 18.938 17.312 1 97.44 132 GLU B C 1
ATOM 2966 O O . GLU B 1 132 ? -15.953 20.141 17.125 1 97.44 132 GLU B O 1
ATOM 2971 N N . ASP B 1 133 ? -15.891 18.391 18.469 1 97.31 133 ASP B N 1
ATOM 2972 C CA . ASP B 1 133 ? -15.445 19.156 19.641 1 97.31 133 ASP B CA 1
ATOM 2973 C C . ASP B 1 133 ? -13.93 19.375 19.609 1 97.31 133 ASP B C 1
ATOM 2975 O O . ASP B 1 133 ? -13.352 19.875 20.562 1 97.31 133 ASP B O 1
ATOM 2979 N N . GLY B 1 134 ? -13.273 18.875 18.547 1 98.19 134 GLY B N 1
ATOM 2980 C CA . GLY B 1 134 ? -11.844 19.094 18.406 1 98.19 134 GLY B CA 1
ATOM 2981 C C . GLY B 1 134 ? -11.008 17.906 18.875 1 98.19 134 GLY B C 1
ATOM 2982 O O . GLY B 1 134 ? -9.781 17.953 18.797 1 98.19 134 GLY B O 1
ATOM 2983 N N . MET B 1 135 ? -11.656 16.875 19.297 1 98.31 135 MET B N 1
ATOM 2984 C CA . MET B 1 135 ? -10.914 15.688 19.734 1 98.31 135 MET B CA 1
ATOM 2985 C C . MET B 1 135 ? -10.414 14.891 18.531 1 98.31 135 MET B C 1
ATOM 2987 O O . MET B 1 135 ? -11.211 14.422 17.719 1 98.31 135 MET B O 1
ATOM 2991 N N . HIS B 1 136 ? -9.148 14.812 18.438 1 98.69 136 HIS B N 1
ATOM 2992 C CA . HIS B 1 136 ? -8.547 13.883 17.5 1 98.69 136 HIS B CA 1
ATOM 2993 C C . HIS B 1 136 ? -8.781 12.438 17.922 1 98.69 136 HIS B C 1
ATOM 2995 O O . HIS B 1 136 ? -8.461 12.055 19.047 1 98.69 136 HIS B O 1
ATOM 3001 N N . LEU B 1 137 ? -9.336 11.633 17.047 1 98.44 137 LEU B N 1
ATOM 3002 C CA . LEU B 1 137 ? -9.719 10.281 17.438 1 98.44 137 LEU B CA 1
ATOM 3003 C C . LEU B 1 137 ? -8.656 9.273 17.016 1 98.44 137 LEU B C 1
ATOM 3005 O O . LEU B 1 137 ? -8.781 8.078 17.281 1 98.44 137 LEU B O 1
ATOM 3009 N N . GLY B 1 138 ? -7.57 9.75 16.328 1 98.19 138 GLY B N 1
ATOM 3010 C CA . GLY B 1 138 ? -6.539 8.867 15.82 1 98.19 138 GLY B CA 1
ATOM 3011 C C . GLY B 1 138 ? -6.543 8.758 14.305 1 98.19 138 GLY B C 1
ATOM 3012 O O . GLY B 1 138 ? -7.242 9.516 13.625 1 98.19 138 GLY B O 1
ATOM 3013 N N . GLY B 1 139 ? -5.676 7.805 13.852 1 97.69 139 GLY B N 1
ATOM 3014 C CA . GLY B 1 139 ? -5.574 7.672 12.406 1 97.69 139 GLY B CA 1
ATOM 3015 C C . GLY B 1 139 ? -4.598 6.598 11.969 1 97.69 139 GLY B C 1
ATOM 3016 O O . GLY B 1 139 ? -4.277 5.691 12.742 1 97.69 139 GLY B O 1
ATOM 3017 N N . TRP B 1 140 ? -4.27 6.684 10.68 1 98.12 140 TRP B N 1
ATOM 3018 C CA . TRP B 1 140 ? -3.418 5.672 10.062 1 98.12 140 TRP B CA 1
ATOM 3019 C C . TRP B 1 140 ? -2.352 6.32 9.18 1 98.12 140 TRP B C 1
ATOM 3021 O O . TRP B 1 140 ? -2.469 7.492 8.812 1 98.12 140 TRP B O 1
ATOM 3031 N N . ILE B 1 141 ? -1.323 5.566 8.938 1 98 141 ILE B N 1
ATOM 3032 C CA . ILE B 1 141 ? -0.266 5.895 7.988 1 98 141 ILE B CA 1
ATOM 3033 C C . ILE B 1 141 ? -0.038 4.715 7.047 1 98 141 ILE B C 1
ATOM 3035 O O . ILE B 1 141 ? 0.014 3.562 7.484 1 98 141 ILE B O 1
ATOM 3039 N N . ALA B 1 142 ? 0.071 4.91 5.828 1 98.31 142 ALA B N 1
ATOM 3040 C CA . ALA B 1 142 ? 0.359 3.908 4.805 1 98.31 142 ALA B CA 1
ATOM 3041 C C . ALA B 1 142 ? 1.178 4.508 3.666 1 98.31 142 ALA B C 1
ATOM 3043 O O . ALA B 1 142 ? 1.277 5.73 3.543 1 98.31 142 ALA B O 1
ATOM 3044 N N . PRO B 1 143 ? 1.844 3.676 2.885 1 98.38 143 PRO B N 1
ATOM 3045 C CA . PRO B 1 143 ? 2.559 4.27 1.753 1 98.38 143 PRO B CA 1
ATOM 3046 C C . PRO B 1 143 ? 1.624 4.941 0.75 1 98.38 143 PRO B C 1
ATOM 3048 O O . PRO B 1 143 ? 0.52 4.449 0.505 1 98.38 143 PRO B O 1
ATOM 3051 N N . GLY B 1 144 ? 2.043 6.059 0.243 1 97.62 144 GLY B N 1
ATOM 3052 C CA . GLY B 1 144 ? 1.326 6.68 -0.86 1 97.62 144 GLY B CA 1
ATOM 3053 C C . GLY B 1 144 ? 1.453 5.914 -2.162 1 97.62 144 GLY B C 1
ATOM 3054 O O . GLY B 1 144 ? 2.121 4.879 -2.217 1 97.62 144 GLY B O 1
ATOM 3055 N N . TYR B 1 145 ? 0.869 6.445 -3.227 1 96.12 145 TYR B N 1
ATOM 3056 C CA . TYR B 1 145 ? 0.778 5.773 -4.516 1 96.12 145 TYR B CA 1
ATOM 3057 C C . TYR B 1 145 ? 2.164 5.523 -5.098 1 96.12 145 TYR B C 1
ATOM 3059 O O . TYR B 1 145 ? 2.502 4.391 -5.453 1 96.12 145 TYR B O 1
ATOM 3067 N N . GLN B 1 146 ? 2.971 6.555 -5.211 1 95.31 146 GLN B N 1
ATOM 3068 C CA . GLN B 1 146 ? 4.289 6.449 -5.828 1 95.31 146 GLN B CA 1
ATOM 3069 C C . GLN B 1 146 ? 5.207 5.543 -5.012 1 95.31 146 GLN B C 1
ATOM 3071 O O . GLN B 1 146 ? 6.004 4.789 -5.574 1 95.31 146 GLN B O 1
ATOM 3076 N N . LEU B 1 147 ? 5.074 5.691 -3.766 1 96.88 147 LEU B N 1
ATOM 3077 C CA . LEU B 1 147 ? 5.887 4.855 -2.889 1 96.88 147 LEU B CA 1
ATOM 3078 C C . LEU B 1 147 ? 5.492 3.389 -3.014 1 96.88 147 LEU B C 1
ATOM 3080 O O . LEU B 1 147 ? 6.352 2.506 -3.002 1 96.88 147 LEU B O 1
ATOM 3084 N N . MET B 1 148 ? 4.211 3.08 -3.109 1 97.75 148 MET B N 1
ATOM 3085 C CA . MET B 1 148 ? 3.754 1.715 -3.352 1 97.75 148 MET B CA 1
ATOM 3086 C C . MET B 1 148 ? 4.344 1.167 -4.648 1 97.75 148 MET B C 1
ATOM 3088 O O . MET B 1 148 ? 4.93 0.084 -4.656 1 97.75 148 MET B O 1
ATOM 3092 N N . MET B 1 149 ? 4.172 1.939 -5.652 1 96.56 149 MET B N 1
ATOM 3093 C CA . MET B 1 149 ? 4.676 1.527 -6.961 1 96.56 149 MET B CA 1
ATOM 3094 C C . MET B 1 149 ? 6.176 1.256 -6.906 1 96.56 149 MET B C 1
ATOM 3096 O O . MET B 1 149 ? 6.633 0.198 -7.34 1 96.56 149 MET B O 1
ATOM 3100 N N . LYS B 1 150 ? 6.898 2.193 -6.379 1 96.56 150 LYS B N 1
ATOM 3101 C CA . LYS B 1 150 ? 8.352 2.086 -6.281 1 96.56 150 LYS B CA 1
ATOM 3102 C C . LYS B 1 150 ? 8.758 0.856 -5.473 1 96.56 150 LYS B C 1
ATOM 3104 O O . LYS B 1 150 ? 9.711 0.162 -5.828 1 96.56 150 LYS B O 1
ATOM 3109 N N . SER B 1 151 ? 8.055 0.663 -4.406 1 97.25 151 SER B N 1
ATOM 3110 C CA . SER B 1 151 ? 8.391 -0.453 -3.527 1 97.25 151 SER B CA 1
ATOM 3111 C C . SER B 1 151 ? 8.258 -1.787 -4.254 1 97.25 151 SER B C 1
ATOM 3113 O O . SER B 1 151 ? 9.109 -2.668 -4.102 1 97.25 151 SER B O 1
ATOM 3115 N N . VAL B 1 152 ? 7.219 -2 -5.02 1 96.94 152 VAL B N 1
ATOM 3116 C CA . VAL B 1 152 ? 7.027 -3.238 -5.77 1 96.94 152 VAL B CA 1
ATOM 3117 C C . VAL B 1 152 ? 8.109 -3.365 -6.844 1 96.94 152 VAL B C 1
ATOM 3119 O O . VAL B 1 152 ? 8.742 -4.414 -6.969 1 96.94 152 VAL B O 1
ATOM 3122 N N . LEU B 1 153 ? 8.352 -2.328 -7.555 1 95.75 153 LEU B N 1
ATOM 3123 C CA . LEU B 1 153 ? 9.297 -2.334 -8.672 1 95.75 153 LEU B CA 1
ATOM 3124 C C . LEU B 1 153 ? 10.711 -2.637 -8.188 1 95.75 153 LEU B C 1
ATOM 3126 O O . LEU B 1 153 ? 11.477 -3.311 -8.883 1 95.75 153 LEU B O 1
ATOM 3130 N N . GLU B 1 154 ? 11.023 -2.186 -7.027 1 95.06 154 GLU B N 1
ATOM 3131 C CA . GLU B 1 154 ? 12.375 -2.344 -6.5 1 95.06 154 GLU B CA 1
ATOM 3132 C C . GLU B 1 154 ? 12.562 -3.713 -5.855 1 95.06 154 GLU B C 1
ATOM 3134 O O . GLU B 1 154 ? 13.688 -4.121 -5.562 1 95.06 154 GLU B O 1
ATOM 3139 N N . ASN B 1 155 ? 11.445 -4.395 -5.664 1 93.06 155 ASN B N 1
ATOM 3140 C CA . ASN B 1 155 ? 11.57 -5.629 -4.898 1 93.06 155 ASN B CA 1
ATOM 3141 C C . ASN B 1 155 ? 11.023 -6.824 -5.668 1 93.06 155 ASN B C 1
ATOM 3143 O O . ASN B 1 155 ? 10.844 -7.906 -5.102 1 93.06 155 ASN B O 1
ATOM 3147 N N . THR B 1 156 ? 10.68 -6.605 -6.895 1 89.12 156 THR B N 1
ATOM 3148 C CA . THR B 1 156 ? 10.25 -7.676 -7.789 1 89.12 156 THR B CA 1
ATOM 3149 C C . THR B 1 156 ? 11 -7.602 -9.117 1 89.12 156 THR B C 1
ATOM 3151 O O . THR B 1 156 ? 11.289 -6.508 -9.617 1 89.12 156 THR B O 1
ATOM 3154 N N . THR B 1 157 ? 11.312 -8.719 -9.688 1 85 157 THR B N 1
ATOM 3155 C CA . THR B 1 157 ? 12.148 -8.766 -10.883 1 85 157 THR B CA 1
ATOM 3156 C C . THR B 1 157 ? 11.289 -8.703 -12.141 1 85 157 THR B C 1
ATOM 3158 O O . THR B 1 157 ? 11.734 -8.195 -13.172 1 85 157 THR B O 1
ATOM 3161 N N . LYS B 1 158 ? 10.078 -9.203 -12.094 1 87.12 158 LYS B N 1
ATOM 3162 C CA . LYS B 1 158 ? 9.328 -9.383 -13.336 1 87.12 158 LYS B CA 1
ATOM 3163 C C . LYS B 1 158 ? 8.172 -8.391 -13.422 1 87.12 158 LYS B C 1
ATOM 3165 O O . LYS B 1 158 ? 7.359 -8.461 -14.344 1 87.12 158 LYS B O 1
ATOM 3170 N N . VAL B 1 159 ? 8.062 -7.543 -12.484 1 89.31 159 VAL B N 1
ATOM 3171 C CA . VAL B 1 159 ? 7.035 -6.508 -12.516 1 89.31 159 VAL B CA 1
ATOM 3172 C C . VAL B 1 159 ? 7.629 -5.207 -13.047 1 89.31 159 VAL B C 1
ATOM 3174 O O . VAL B 1 159 ? 8.742 -4.828 -12.68 1 89.31 159 VAL B O 1
ATOM 3177 N N . PHE B 1 160 ? 6.934 -4.586 -13.938 1 87.44 160 PHE B N 1
ATOM 3178 C CA . PHE B 1 160 ? 7.383 -3.322 -14.508 1 87.44 160 PHE B CA 1
ATOM 3179 C C . PHE B 1 160 ? 6.215 -2.354 -14.656 1 87.44 160 PHE B C 1
ATOM 3181 O O . PHE B 1 160 ? 5.059 -2.732 -14.453 1 87.44 160 PHE B O 1
ATOM 3188 N N . SER B 1 161 ? 6.52 -1.136 -14.844 1 87.31 161 SER B N 1
ATOM 3189 C CA . SER B 1 161 ? 5.516 -0.095 -15.047 1 87.31 161 SER B CA 1
ATOM 3190 C C . SER B 1 161 ? 5.812 0.723 -16.297 1 87.31 161 SER B C 1
ATOM 3192 O O . SER B 1 161 ? 6.84 0.523 -16.953 1 87.31 161 SER B O 1
ATOM 3194 N N . ASP B 1 162 ? 4.75 1.381 -16.625 1 84.69 162 ASP B N 1
ATOM 3195 C CA . ASP B 1 162 ? 4.93 2.338 -17.703 1 84.69 162 ASP B CA 1
ATOM 3196 C C . ASP B 1 162 ? 4.504 3.74 -17.281 1 84.69 162 ASP B C 1
ATOM 3198 O O . ASP B 1 162 ? 4.133 3.957 -16.125 1 84.69 162 ASP B O 1
ATOM 3202 N N . ARG B 1 163 ? 4.598 4.797 -18.078 1 76.12 163 ARG B N 1
ATOM 3203 C CA . ARG B 1 163 ? 4.391 6.191 -17.703 1 76.12 163 ARG B CA 1
ATOM 3204 C C . ARG B 1 163 ? 2.943 6.609 -17.938 1 76.12 163 ARG B C 1
ATOM 3206 O O . ARG B 1 163 ? 2.582 7.766 -17.703 1 76.12 163 ARG B O 1
ATOM 3213 N N . ASP B 1 164 ? 2.131 5.625 -18.312 1 75.44 164 ASP B N 1
ATOM 3214 C CA . ASP B 1 164 ? 0.752 5.996 -18.625 1 75.44 164 ASP B CA 1
ATOM 3215 C C . ASP B 1 164 ? -0.06 6.203 -17.344 1 75.44 164 ASP B C 1
ATOM 3217 O O . ASP B 1 164 ? 0.035 5.41 -16.406 1 75.44 164 ASP B O 1
ATOM 3221 N N . HIS B 1 165 ? -0.636 7.352 -17.344 1 67.62 165 HIS B N 1
ATOM 3222 C CA . HIS B 1 165 ? -1.446 7.684 -16.188 1 67.62 165 HIS B CA 1
ATOM 3223 C C . HIS B 1 165 ? -2.934 7.52 -16.484 1 67.62 165 HIS B C 1
ATOM 3225 O O . HIS B 1 1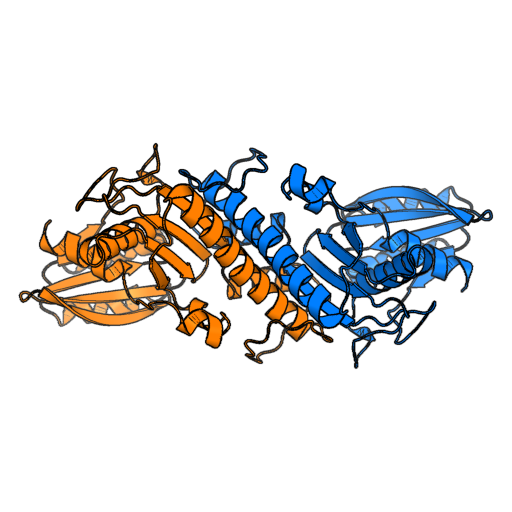65 ? -3.506 8.297 -17.25 1 67.62 165 HIS B O 1
ATOM 3231 N N . VAL B 1 166 ? -3.502 6.348 -16.094 1 78 166 VAL B N 1
ATOM 3232 C CA . VAL B 1 166 ? -4.941 6.137 -16.188 1 78 166 VAL B CA 1
ATOM 3233 C C . VAL B 1 166 ? -5.523 5.949 -14.789 1 78 166 VAL B C 1
ATOM 3235 O O . VAL B 1 166 ? -4.832 5.492 -13.875 1 78 166 VAL B O 1
ATOM 3238 N N . ASP B 1 167 ? -6.734 6.473 -14.562 1 80 167 ASP B N 1
ATOM 3239 C CA . ASP B 1 167 ? -7.32 6.34 -13.234 1 80 167 ASP B CA 1
ATOM 3240 C C . ASP B 1 167 ? -8.305 5.172 -13.188 1 80 167 ASP B C 1
ATOM 3242 O O . ASP B 1 167 ? -9.242 5.18 -12.383 1 80 167 ASP B O 1
ATOM 3246 N N . SER B 1 168 ? -7.992 4.238 -13.984 1 84.44 168 SER B N 1
ATOM 3247 C CA . SER B 1 168 ? -8.859 3.066 -14.031 1 84.44 168 SER B CA 1
ATOM 3248 C C . SER B 1 168 ? -8.617 2.15 -12.836 1 84.44 168 SER B C 1
ATOM 3250 O O . SER B 1 168 ? -7.5 2.1 -12.305 1 84.44 168 SER B O 1
ATOM 3252 N N . LEU B 1 169 ? -9.703 1.46 -12.32 1 91.94 169 LEU B N 1
ATOM 3253 C CA . LEU B 1 169 ? -9.586 0.455 -11.266 1 91.94 169 LEU B CA 1
ATOM 3254 C C . LEU B 1 169 ? -10.125 -0.891 -11.742 1 91.94 169 LEU B C 1
ATOM 3256 O O . LEU B 1 169 ? -10.477 -1.747 -10.93 1 91.94 169 LEU B O 1
ATOM 3260 N N . GLU B 1 170 ? -10.188 -0.995 -13 1 92.56 170 GLU B N 1
ATOM 3261 C CA . GLU B 1 170 ? -10.617 -2.266 -13.578 1 92.56 170 GLU B CA 1
ATOM 3262 C C . GLU B 1 170 ? -9.531 -3.324 -13.453 1 92.56 170 GLU B C 1
ATOM 3264 O O . GLU B 1 170 ? -8.352 -2.994 -13.312 1 92.56 170 GLU B O 1
ATOM 3269 N N . LEU B 1 171 ? -9.961 -4.566 -13.539 1 95.81 171 LEU B N 1
ATOM 3270 C CA . LEU B 1 171 ? -8.977 -5.645 -13.617 1 95.81 171 LEU B CA 1
ATOM 3271 C C . LEU B 1 171 ? -8.078 -5.473 -14.836 1 95.81 171 LEU B C 1
ATOM 3273 O O . LEU B 1 171 ? -8.562 -5.188 -15.93 1 95.81 171 LEU B O 1
ATOM 3277 N N . ALA B 1 172 ? -6.809 -5.645 -14.594 1 96.06 172 ALA B N 1
ATOM 3278 C CA . ALA B 1 172 ? -5.84 -5.383 -15.648 1 96.06 172 ALA B CA 1
ATOM 3279 C C . ALA B 1 172 ? -5.426 -6.672 -16.344 1 96.06 172 ALA B C 1
ATOM 3281 O O . ALA B 1 172 ? -5.367 -7.734 -15.727 1 96.06 172 ALA B O 1
ATOM 3282 N N . THR B 1 173 ? -5.07 -6.535 -17.594 1 96.62 173 THR B N 1
ATOM 3283 C CA . THR B 1 173 ? -4.621 -7.676 -18.391 1 96.62 173 THR B CA 1
ATOM 3284 C C . THR B 1 173 ? -3.203 -7.449 -18.906 1 96.62 173 THR B C 1
ATOM 3286 O O . THR B 1 173 ? -2.838 -7.945 -19.969 1 96.62 173 THR B O 1
ATOM 3289 N N . ASN B 1 174 ? -2.48 -6.641 -18.234 1 95.38 174 ASN B N 1
ATOM 3290 C CA . ASN B 1 174 ? -1.044 -6.445 -18.375 1 95.38 174 ASN B CA 1
ATOM 3291 C C . ASN B 1 174 ? -0.392 -6.023 -17.062 1 95.38 174 ASN B C 1
ATOM 3293 O O . ASN B 1 174 ? -1.068 -5.523 -16.172 1 95.38 174 ASN B O 1
ATOM 3297 N N . THR B 1 175 ? 0.874 -6.18 -17.047 1 95 175 THR B N 1
ATOM 3298 C CA . THR B 1 175 ? 1.584 -6.031 -15.781 1 95 175 THR B CA 1
ATOM 3299 C C . THR B 1 175 ? 1.593 -4.574 -15.336 1 95 175 THR B C 1
ATOM 3301 O O . THR B 1 175 ? 1.341 -4.277 -14.164 1 95 175 THR B O 1
ATOM 3304 N N . ALA B 1 176 ? 1.863 -3.656 -16.266 1 94.88 176 ALA B N 1
ATOM 3305 C CA . ALA B 1 176 ? 1.971 -2.238 -15.938 1 94.88 176 ALA B CA 1
ATOM 3306 C C . ALA B 1 176 ? 0.666 -1.713 -15.352 1 94.88 176 ALA B C 1
ATOM 3308 O O . ALA B 1 176 ? 0.666 -1.101 -14.281 1 94.88 176 ALA B O 1
ATOM 3309 N N . ASP B 1 177 ? -0.424 -2.002 -15.992 1 95.75 177 ASP B N 1
ATOM 3310 C CA . ASP B 1 177 ? -1.73 -1.569 -15.5 1 95.75 177 ASP B CA 1
ATOM 3311 C C . ASP B 1 177 ? -2.107 -2.305 -14.219 1 95.75 177 ASP B C 1
ATOM 3313 O O . ASP B 1 177 ? -2.768 -1.74 -13.344 1 95.75 177 ASP B O 1
ATOM 3317 N N . GLY B 1 178 ? -1.736 -3.57 -14.156 1 96.44 178 GLY B N 1
ATOM 3318 C CA . GLY B 1 178 ? -1.982 -4.328 -12.945 1 96.44 178 GLY B CA 1
ATOM 3319 C C . GLY B 1 178 ? -1.365 -3.691 -11.711 1 96.44 178 GLY B C 1
ATOM 3320 O O . GLY B 1 178 ? -1.987 -3.658 -10.648 1 96.44 178 GLY B O 1
ATOM 3321 N N . LEU B 1 179 ? -0.17 -3.248 -11.898 1 96.5 179 LEU B N 1
ATOM 3322 C CA . LEU B 1 179 ? 0.529 -2.598 -10.797 1 96.5 179 LEU B CA 1
ATOM 3323 C C . LEU B 1 179 ? -0.11 -1.253 -10.469 1 96.5 179 LEU B C 1
ATOM 3325 O O . LEU B 1 179 ? -0.435 -0.984 -9.305 1 96.5 179 LEU B O 1
ATOM 3329 N N . LYS B 1 180 ? -0.322 -0.439 -11.508 1 96.31 180 LYS B N 1
ATOM 3330 C CA . LYS B 1 180 ? -0.895 0.889 -11.312 1 96.31 180 LYS B CA 1
ATOM 3331 C C . LYS B 1 180 ? -2.271 0.801 -10.656 1 96.31 180 LYS B C 1
ATOM 3333 O O . LYS B 1 180 ? -2.529 1.465 -9.648 1 96.31 180 LYS B O 1
ATOM 3338 N N . ASN B 1 181 ? -3.129 -0.059 -11.172 1 96.31 181 ASN B N 1
ATOM 3339 C CA . ASN B 1 181 ? -4.488 -0.202 -10.672 1 96.31 181 ASN B CA 1
ATOM 3340 C C . ASN B 1 181 ? -4.504 -0.827 -9.273 1 96.31 181 ASN B C 1
ATOM 3342 O O . ASN B 1 181 ? -5.34 -0.473 -8.445 1 96.31 181 ASN B O 1
ATOM 3346 N N . GLY B 1 182 ? -3.621 -1.748 -9.086 1 97.06 182 GLY B N 1
ATOM 3347 C CA . GLY B 1 182 ? -3.533 -2.367 -7.777 1 97.06 182 GLY B CA 1
ATOM 3348 C C . GLY B 1 182 ? -3.168 -1.389 -6.68 1 97.06 182 GLY B C 1
ATOM 3349 O O . GLY B 1 182 ? -3.777 -1.393 -5.605 1 97.06 182 GLY B O 1
ATOM 3350 N N . CYS B 1 183 ? -2.207 -0.58 -6.965 1 97 183 CYS B N 1
ATOM 3351 C CA . CYS B 1 183 ? -1.8 0.429 -5.992 1 97 183 CYS B CA 1
ATOM 3352 C C . CYS B 1 183 ? -2.912 1.446 -5.766 1 97 183 CYS B C 1
ATOM 3354 O O . CYS B 1 183 ? -3.154 1.863 -4.633 1 97 183 CYS B O 1
ATOM 3356 N N . ARG B 1 184 ? -3.598 1.788 -6.828 1 96.69 184 ARG B N 1
ATOM 3357 C CA . ARG B 1 184 ? -4.734 2.693 -6.711 1 96.69 184 ARG B CA 1
ATOM 3358 C C . ARG B 1 184 ? -5.844 2.074 -5.863 1 96.69 184 ARG B C 1
ATOM 3360 O O . ARG B 1 184 ? -6.441 2.752 -5.023 1 96.69 184 ARG B O 1
ATOM 3367 N N . ALA B 1 185 ? -6.105 0.836 -6.098 1 97.06 185 ALA B N 1
ATOM 3368 C CA . ALA B 1 185 ? -7.141 0.125 -5.352 1 97.06 185 ALA B CA 1
ATOM 3369 C C . ALA B 1 185 ? -6.789 0.037 -3.869 1 97.06 185 ALA B C 1
ATOM 3371 O O . ALA B 1 185 ? -7.668 0.111 -3.01 1 97.06 185 ALA B O 1
ATOM 3372 N N . ALA B 1 186 ? -5.543 -0.129 -3.619 1 97.94 186 ALA B N 1
ATOM 3373 C CA . ALA B 1 186 ? -5.098 -0.179 -2.229 1 97.94 186 ALA B CA 1
ATOM 3374 C C . ALA B 1 186 ? -5.367 1.146 -1.52 1 97.94 186 ALA B C 1
ATOM 3376 O O . ALA B 1 186 ? -5.863 1.164 -0.392 1 97.94 186 ALA B O 1
ATOM 3377 N N . LEU B 1 187 ? -5.051 2.236 -2.188 1 97.12 187 LEU B N 1
ATOM 3378 C CA . LEU B 1 187 ? -5.297 3.555 -1.617 1 97.12 187 LEU B CA 1
ATOM 3379 C C . LEU B 1 187 ? -6.789 3.779 -1.391 1 97.12 187 LEU B C 1
ATOM 3381 O O . LEU B 1 187 ? -7.207 4.125 -0.284 1 97.12 187 LEU B O 1
ATOM 3385 N N . LEU B 1 188 ? -7.508 3.543 -2.451 1 97.25 188 LEU B N 1
ATOM 3386 C CA . LEU B 1 188 ? -8.945 3.781 -2.385 1 97.25 188 LEU B CA 1
ATOM 3387 C C . LEU B 1 188 ? -9.602 2.875 -1.349 1 97.25 188 LEU B C 1
ATOM 3389 O O . LEU B 1 188 ? -10.469 3.318 -0.591 1 97.25 188 LEU B O 1
ATOM 3393 N N . GLY B 1 189 ? -9.203 1.653 -1.383 1 96.81 189 GLY B N 1
ATOM 3394 C CA . GLY B 1 189 ? -9.758 0.711 -0.421 1 96.81 189 GLY B CA 1
ATOM 3395 C C . GLY B 1 189 ? -9.492 1.105 1.02 1 96.81 189 GLY B C 1
ATOM 3396 O O . GLY B 1 189 ? -10.367 0.977 1.875 1 96.81 189 GLY B O 1
ATOM 3397 N N . LEU B 1 190 ? -8.289 1.542 1.288 1 97.75 190 LEU B N 1
ATOM 3398 C CA . LEU B 1 190 ? -7.934 2.023 2.617 1 97.75 190 LEU B CA 1
ATOM 3399 C C . LEU B 1 190 ? -8.844 3.17 3.043 1 97.75 190 LEU B C 1
ATOM 3401 O O . LEU B 1 190 ? -9.367 3.17 4.16 1 97.75 190 LEU B O 1
ATOM 3405 N N . ILE B 1 191 ? -9.023 4.117 2.158 1 98.25 191 ILE B N 1
ATOM 3406 C CA . ILE B 1 191 ? -9.812 5.305 2.463 1 98.25 191 ILE B CA 1
ATOM 3407 C C . ILE B 1 191 ? -11.266 4.91 2.723 1 98.25 191 ILE B C 1
ATOM 3409 O O . ILE B 1 191 ? -11.859 5.336 3.713 1 98.25 191 ILE B O 1
ATOM 3413 N N . GLU B 1 192 ? -11.781 4.059 1.851 1 96.88 192 GLU B N 1
ATOM 3414 C CA . GLU B 1 192 ? -13.172 3.641 2.004 1 96.88 192 GLU B CA 1
ATOM 3415 C C . GLU B 1 192 ? -13.375 2.855 3.297 1 96.88 192 GLU B C 1
ATOM 3417 O O . GLU B 1 192 ? -14.375 3.039 3.992 1 96.88 192 GLU B O 1
ATOM 3422 N N . TYR B 1 193 ? -12.477 1.994 3.537 1 95.94 193 TYR B N 1
ATOM 3423 C CA . TYR B 1 193 ? -12.539 1.264 4.797 1 95.94 193 TYR B CA 1
ATOM 3424 C C . TYR B 1 193 ? -12.484 2.219 5.984 1 95.94 193 TYR B C 1
ATOM 3426 O O . TYR B 1 193 ? -13.258 2.084 6.934 1 95.94 193 TYR B O 1
ATOM 3434 N N . GLY B 1 194 ? -11.586 3.152 5.941 1 97.12 194 GLY B N 1
ATOM 3435 C CA . GLY B 1 194 ? -11.43 4.145 6.996 1 97.12 194 GLY B CA 1
ATOM 3436 C C . GLY B 1 194 ? -12.672 4.996 7.199 1 97.12 194 GLY B C 1
ATOM 3437 O O . GLY B 1 194 ? -13.008 5.348 8.328 1 97.12 194 GLY B O 1
ATOM 3438 N N . LEU B 1 195 ? -13.289 5.367 6.121 1 97.81 195 LEU B N 1
ATOM 3439 C CA . LEU B 1 195 ? -14.5 6.18 6.207 1 97.81 195 LEU B CA 1
ATOM 3440 C C . LEU B 1 195 ? -15.609 5.43 6.938 1 97.81 195 LEU B C 1
ATOM 3442 O O . LEU B 1 195 ? -16.359 6.023 7.719 1 97.81 195 LEU B O 1
ATOM 3446 N N . LYS B 1 196 ? -15.703 4.16 6.68 1 95.88 196 LYS B N 1
ATOM 3447 C CA . LYS B 1 196 ? -16.672 3.346 7.406 1 95.88 196 LYS B CA 1
ATOM 3448 C C . LYS B 1 196 ? -16.344 3.312 8.898 1 95.88 196 LYS B C 1
ATOM 3450 O O . LYS B 1 196 ? -17.25 3.459 9.734 1 95.88 196 LYS B O 1
ATOM 3455 N N . GLN B 1 197 ? -15.086 3.127 9.195 1 95.06 197 GLN B N 1
ATOM 3456 C CA . GLN B 1 197 ? -14.648 3.109 10.594 1 95.06 197 GLN B CA 1
ATOM 3457 C C . GLN B 1 197 ? -14.914 4.449 11.266 1 95.06 197 GLN B C 1
ATOM 3459 O O . GLN B 1 197 ? -15.398 4.492 12.398 1 95.06 197 GLN B O 1
ATOM 3464 N N . ALA B 1 198 ? -14.586 5.508 10.57 1 97.88 198 ALA B N 1
ATOM 3465 C CA . ALA B 1 198 ? -14.797 6.852 11.102 1 97.88 198 ALA B CA 1
ATOM 3466 C C . ALA B 1 198 ? -16.281 7.105 11.367 1 97.88 198 ALA B C 1
ATOM 3468 O O . ALA B 1 198 ? -16.641 7.695 12.391 1 97.88 198 ALA B O 1
ATOM 3469 N N . HIS B 1 199 ? -17.125 6.703 10.414 1 97.75 199 HIS B N 1
ATOM 3470 C CA . HIS B 1 199 ? -18.562 6.848 10.594 1 97.75 199 HIS B CA 1
ATOM 3471 C C . HIS B 1 199 ? -19.031 6.137 11.859 1 97.75 199 HIS B C 1
ATOM 3473 O O . HIS B 1 199 ? -19.859 6.676 12.602 1 97.75 199 HIS B O 1
ATOM 3479 N N . GLU B 1 200 ? -18.562 4.969 12.055 1 96.5 200 GLU B N 1
ATOM 3480 C CA . GLU B 1 200 ? -18.922 4.195 13.242 1 96.5 200 GLU B CA 1
ATOM 3481 C C . GLU B 1 200 ? -18.453 4.887 14.516 1 96.5 200 GLU B C 1
ATOM 3483 O O . GLU B 1 200 ? -19.188 4.98 15.492 1 96.5 200 GLU B O 1
ATOM 3488 N N . ASP B 1 201 ? -17.266 5.34 14.523 1 96.38 201 ASP B N 1
ATOM 3489 C CA . ASP B 1 201 ? -16.656 5.961 15.695 1 96.38 201 ASP B CA 1
ATOM 3490 C C . ASP B 1 201 ? -17.344 7.289 16.016 1 96.38 201 ASP B C 1
ATOM 3492 O O . ASP B 1 201 ? -17.516 7.633 17.188 1 96.38 201 ASP B O 1
ATOM 3496 N N . LEU B 1 202 ? -17.703 8.023 14.977 1 97.69 202 LEU B N 1
ATOM 3497 C CA . LEU B 1 202 ? -18.266 9.359 15.133 1 97.69 202 LEU B CA 1
ATOM 3498 C C . LEU B 1 202 ? -19.766 9.289 15.344 1 97.69 202 LEU B C 1
ATOM 3500 O O . LEU B 1 202 ? -20.375 10.211 15.906 1 97.69 202 LEU B O 1
ATOM 3504 N N . GLY B 1 203 ? -20.438 8.281 14.836 1 97.44 203 GLY B N 1
ATOM 3505 C CA . GLY B 1 203 ? -21.875 8.133 14.891 1 97.44 203 GLY B CA 1
ATOM 3506 C C . GLY B 1 203 ? -22.609 8.945 13.836 1 97.44 203 GLY B C 1
ATOM 3507 O O . GLY B 1 203 ? -23.844 9 13.82 1 97.44 203 GLY B O 1
ATOM 3508 N N . VAL B 1 204 ? -21.859 9.68 13.031 1 97.44 204 VAL B N 1
ATOM 3509 C CA . VAL B 1 204 ? -22.406 10.492 11.945 1 97.44 204 VAL B CA 1
ATOM 3510 C C . VAL B 1 204 ? -21.469 10.422 10.734 1 97.44 204 VAL B C 1
ATOM 3512 O O . VAL B 1 204 ? -20.312 10.031 10.852 1 97.44 204 VAL B O 1
ATOM 3515 N N . GLU B 1 205 ? -21.984 10.75 9.562 1 97.31 205 GLU B N 1
ATOM 3516 C CA . GLU B 1 205 ? -21.156 10.82 8.352 1 97.31 205 GLU B CA 1
ATOM 3517 C C . GLU B 1 205 ? -20.203 12 8.414 1 97.31 205 GLU B C 1
ATOM 3519 O O . GLU B 1 205 ? -20.625 13.156 8.539 1 97.31 205 GLU B O 1
ATOM 3524 N N . PRO B 1 206 ? -18.969 11.727 8.312 1 98.12 206 PRO B N 1
ATOM 3525 C CA . PRO B 1 206 ? -18.016 12.828 8.438 1 98.12 206 PRO B CA 1
ATOM 3526 C C . PRO B 1 206 ? -17.859 13.625 7.145 1 98.12 206 PRO B C 1
ATOM 3528 O O . PRO B 1 206 ? -18.109 13.094 6.059 1 98.12 206 PRO B O 1
ATOM 3531 N N . HIS B 1 207 ? -17.516 14.875 7.316 1 98.25 207 HIS B N 1
ATOM 3532 C CA . HIS B 1 207 ? -16.969 15.648 6.199 1 98.25 207 HIS B CA 1
ATOM 3533 C C . HIS B 1 207 ? -15.594 15.141 5.789 1 98.25 207 HIS B C 1
ATOM 3535 O O . HIS B 1 207 ? -14.766 14.828 6.648 1 98.25 207 HIS B O 1
ATOM 3541 N N . VAL B 1 208 ? -15.359 14.938 4.48 1 98.62 208 VAL B N 1
ATOM 3542 C CA . VAL B 1 208 ? -14.102 14.352 4.023 1 98.62 208 VAL B CA 1
ATOM 3543 C C . VAL B 1 208 ? -13.273 15.414 3.301 1 98.62 208 VAL B C 1
ATOM 3545 O O . VAL B 1 208 ? -13.758 16.062 2.369 1 98.62 208 VAL B O 1
ATOM 3548 N N . ILE B 1 209 ? -12.086 15.586 3.752 1 98.44 209 ILE B N 1
ATOM 3549 C CA . ILE B 1 209 ? -11.133 16.516 3.148 1 98.44 209 ILE B CA 1
ATOM 3550 C C . ILE B 1 209 ? -9.969 15.742 2.543 1 98.44 209 ILE B C 1
ATOM 3552 O O . ILE B 1 209 ? -9.305 14.961 3.232 1 98.44 209 ILE B O 1
ATOM 3556 N N . LEU B 1 210 ? -9.75 15.906 1.263 1 98.06 210 LEU B N 1
ATOM 3557 C CA . LEU B 1 210 ? -8.609 15.32 0.555 1 98.06 210 LEU B CA 1
ATOM 3558 C C . LEU B 1 210 ? -7.508 16.359 0.359 1 98.06 210 LEU B C 1
ATOM 3560 O O . LEU B 1 210 ? -7.773 17.484 -0.077 1 98.06 210 LEU B O 1
ATOM 3564 N N . CYS B 1 211 ? -6.297 15.969 0.806 1 95.25 211 CYS B N 1
ATOM 3565 C CA . CYS B 1 211 ? -5.141 16.844 0.647 1 95.25 211 CYS B CA 1
ATOM 3566 C C . CYS B 1 211 ? -3.928 16.062 0.16 1 95.25 211 CYS B C 1
ATOM 3568 O O . CYS B 1 211 ? -3.912 14.836 0.216 1 95.25 211 CYS B O 1
ATOM 3570 N N . GLY B 1 212 ? -2.992 16.859 -0.355 1 92.38 212 GLY B N 1
ATOM 3571 C CA . GLY B 1 212 ? -1.756 16.25 -0.824 1 92.38 212 GLY B CA 1
ATOM 3572 C C . GLY B 1 212 ? -1.724 16.047 -2.326 1 92.38 212 GLY B C 1
ATOM 3573 O O . GLY B 1 212 ? -2.77 15.898 -2.963 1 92.38 212 GLY B O 1
ATOM 3574 N N . GLY B 1 213 ? -0.543 15.969 -2.869 1 90.5 213 GLY B N 1
ATOM 3575 C CA . GLY B 1 213 ? -0.36 15.828 -4.305 1 90.5 213 GLY B CA 1
ATOM 3576 C C . GLY B 1 213 ? -0.781 14.469 -4.828 1 90.5 213 GLY B C 1
ATOM 3577 O O . GLY B 1 213 ? -1.094 14.32 -6.012 1 90.5 213 GLY B O 1
ATOM 3578 N N . GLY B 1 214 ? -0.853 13.484 -3.98 1 92.94 214 GLY B N 1
ATOM 3579 C CA . GLY B 1 214 ? -1.161 12.117 -4.383 1 92.94 214 GLY B CA 1
ATOM 3580 C C . GLY B 1 214 ? -2.637 11.898 -4.656 1 92.94 214 GLY B C 1
ATOM 3581 O O . GLY B 1 214 ? -3.029 10.836 -5.145 1 92.94 214 GLY B O 1
ATOM 3582 N N . VAL B 1 215 ? -3.498 12.922 -4.402 1 94.75 215 VAL B N 1
ATOM 3583 C CA . VAL B 1 215 ? -4.934 12.82 -4.637 1 94.75 215 VAL B CA 1
ATOM 3584 C C . VAL B 1 215 ? -5.199 12.586 -6.125 1 94.75 215 VAL B C 1
ATOM 3586 O O . VAL B 1 215 ? -6.199 11.969 -6.496 1 94.75 215 VAL B O 1
ATOM 3589 N N . ILE B 1 216 ? -4.23 13 -6.945 1 92.88 216 ILE B N 1
ATOM 3590 C CA . ILE B 1 216 ? -4.375 12.898 -8.391 1 92.88 216 ILE B CA 1
ATOM 3591 C C . ILE B 1 216 ? -4.441 11.438 -8.812 1 92.88 216 ILE B C 1
ATOM 3593 O O . ILE B 1 216 ? -4.902 11.117 -9.906 1 92.88 216 ILE B O 1
ATOM 3597 N N . HIS B 1 217 ? -4.004 10.531 -7.977 1 93.38 217 HIS B N 1
ATOM 3598 C CA . HIS B 1 217 ? -3.955 9.117 -8.312 1 93.38 217 HIS B CA 1
ATOM 3599 C C . HIS B 1 217 ? -5.266 8.422 -7.961 1 93.38 217 HIS B C 1
ATOM 3601 O O . HIS B 1 217 ? -5.457 7.246 -8.297 1 93.38 217 HIS B O 1
ATOM 3607 N N . LEU B 1 218 ? -6.164 9.109 -7.254 1 94.75 218 LEU B N 1
ATOM 3608 C CA . LEU B 1 218 ? -7.492 8.555 -6.992 1 94.75 218 LEU B CA 1
ATOM 3609 C C . LEU B 1 218 ? -8.398 8.719 -8.211 1 94.75 218 LEU B C 1
ATOM 3611 O O . LEU B 1 218 ? -8.203 9.625 -9.023 1 94.75 218 LEU B O 1
ATOM 3615 N N . PRO B 1 219 ? -9.398 7.797 -8.375 1 93.31 219 PRO B N 1
ATOM 3616 C CA . PRO B 1 219 ? -10.359 8.016 -9.453 1 93.31 219 PRO B CA 1
ATOM 3617 C C . PRO B 1 219 ? -11.016 9.398 -9.391 1 93.31 219 PRO B C 1
ATOM 3619 O O . PRO B 1 219 ? -11.547 9.781 -8.344 1 93.31 219 PRO B O 1
ATOM 3622 N N . LYS B 1 220 ? -11.031 10.055 -10.5 1 93.62 220 LYS B N 1
ATOM 3623 C CA . LYS B 1 220 ? -11.469 11.445 -10.555 1 93.62 220 LYS B CA 1
ATOM 3624 C C . LYS B 1 220 ? -12.906 11.586 -10.078 1 93.62 220 LYS B C 1
ATOM 3626 O O . LYS B 1 220 ? -13.211 12.453 -9.25 1 93.62 220 LYS B O 1
ATOM 3631 N N . LYS B 1 221 ? -13.766 10.734 -10.578 1 93.38 221 LYS B N 1
ATOM 3632 C CA . LYS B 1 221 ? -15.18 10.82 -10.234 1 93.38 221 LYS B CA 1
ATOM 3633 C C . LYS B 1 221 ? -15.391 10.609 -8.734 1 93.38 221 LYS B C 1
ATOM 3635 O O . LYS B 1 221 ? -16.25 11.266 -8.125 1 93.38 221 LYS B O 1
ATOM 3640 N N . TRP B 1 222 ? -14.625 9.727 -8.172 1 94.25 222 TRP B N 1
ATOM 3641 C CA . TRP B 1 222 ? -14.727 9.445 -6.742 1 94.25 222 TRP B CA 1
ATOM 3642 C C . TRP B 1 222 ? -14.227 10.633 -5.922 1 94.25 222 TRP B C 1
ATOM 3644 O O . TRP B 1 222 ? -14.891 11.07 -4.984 1 94.25 222 TRP B O 1
ATOM 3654 N N . ALA B 1 223 ? -13.102 11.211 -6.289 1 95.44 223 ALA B N 1
ATOM 3655 C CA . ALA B 1 223 ? -12.445 12.273 -5.527 1 95.44 223 ALA B CA 1
ATOM 3656 C C . ALA B 1 223 ? -13.242 13.57 -5.602 1 95.44 223 ALA B C 1
ATOM 3658 O O . ALA B 1 223 ? -13.227 14.375 -4.664 1 95.44 223 ALA B O 1
ATOM 3659 N N . GLN B 1 224 ? -13.945 13.75 -6.656 1 95.5 224 GLN B N 1
ATOM 3660 C CA . GLN B 1 224 ? -14.656 14.992 -6.91 1 95.5 224 GLN B CA 1
ATOM 3661 C C . GLN B 1 224 ? -15.805 15.18 -5.914 1 95.5 224 GLN B C 1
ATOM 3663 O O . GLN B 1 224 ? -16.281 16.297 -5.719 1 95.5 224 GLN B O 1
ATOM 3668 N N . GLN B 1 225 ? -16.188 14.133 -5.277 1 96.12 225 GLN B N 1
ATOM 3669 C CA . GLN B 1 225 ? -17.312 14.203 -4.352 1 96.12 225 GLN B CA 1
ATOM 3670 C C . GLN B 1 225 ? -16.891 14.82 -3.018 1 96.12 225 GLN B C 1
ATOM 3672 O O . GLN B 1 225 ? -17.734 15.172 -2.195 1 96.12 225 GLN B O 1
ATOM 3677 N N . TYR B 1 226 ? -15.625 14.984 -2.859 1 97.69 226 TYR B N 1
ATOM 3678 C CA . TYR B 1 226 ? -15.133 15.422 -1.559 1 97.69 226 TYR B CA 1
ATOM 3679 C C . TYR B 1 226 ? -14.453 16.781 -1.667 1 97.69 226 TYR B C 1
ATOM 3681 O O . TYR B 1 226 ? -14.211 17.281 -2.77 1 97.69 226 TYR B O 1
ATOM 3689 N N . THR B 1 227 ? -14.273 17.438 -0.507 1 97.56 227 THR B N 1
ATOM 3690 C CA . THR B 1 227 ? -13.617 18.734 -0.45 1 97.56 227 THR B CA 1
ATOM 3691 C C . THR B 1 227 ? -12.102 18.594 -0.591 1 97.56 227 THR B C 1
ATOM 3693 O O . THR B 1 227 ? -11.5 17.734 0.046 1 97.56 227 THR B O 1
ATOM 3696 N N . HIS B 1 228 ? -11.555 19.406 -1.468 1 97 228 HIS B N 1
ATOM 3697 C CA . HIS B 1 228 ? -10.109 19.406 -1.676 1 97 228 HIS B CA 1
ATOM 3698 C C . HIS B 1 228 ? -9.461 20.625 -1.042 1 97 228 HIS B C 1
ATOM 3700 O O . HIS B 1 228 ? -9.914 21.75 -1.251 1 97 228 HIS B O 1
ATOM 3706 N N . ARG B 1 229 ? -8.547 20.422 -0.229 1 94.19 229 ARG B N 1
ATOM 3707 C CA . ARG B 1 229 ? -7.766 21.484 0.379 1 94.19 229 ARG B CA 1
ATOM 3708 C C . ARG B 1 229 ? -6.273 21.266 0.182 1 94.19 229 ARG B C 1
ATOM 3710 O O . ARG B 1 229 ? -5.793 20.125 0.279 1 94.19 229 ARG B O 1
ATOM 3717 N N . SER B 1 230 ? -5.746 22.422 -0.156 1 88.19 230 SER B N 1
ATOM 3718 C CA . SER B 1 230 ? -4.293 22.406 -0.27 1 88.19 230 SER B CA 1
ATOM 3719 C C . SER B 1 230 ? -3.641 23.25 0.824 1 88.19 230 SER B C 1
ATOM 3721 O O . SER B 1 230 ? -4.328 23.969 1.553 1 88.19 230 SER B O 1
ATOM 3723 N N . ASP B 1 231 ? -2.387 22.984 1.333 1 92.12 231 ASP B N 1
ATOM 3724 C CA . ASP B 1 231 ? -1.482 23.797 2.143 1 92.12 231 ASP B CA 1
ATOM 3725 C C . ASP B 1 231 ? -1.971 23.891 3.586 1 92.12 231 ASP B C 1
ATOM 3727 O O . ASP B 1 231 ? -1.814 24.922 4.238 1 92.12 231 ASP B O 1
ATOM 3731 N N . LEU B 1 232 ? -2.793 22.938 3.996 1 95.62 232 LEU B N 1
ATOM 3732 C CA . LEU B 1 232 ? -3.35 22.922 5.344 1 95.62 232 LEU B CA 1
ATOM 3733 C C . LEU B 1 232 ? -2.244 23.031 6.387 1 95.62 232 LEU B C 1
ATOM 3735 O O . LEU B 1 232 ? -2.432 23.656 7.434 1 95.62 232 LEU B O 1
ATOM 3739 N N . VAL B 1 233 ? -1.13 22.453 6.094 1 97.12 233 VAL B N 1
ATOM 3740 C CA . VAL B 1 233 ? -0.013 22.516 7.027 1 97.12 233 VAL B CA 1
ATOM 3741 C C . VAL B 1 233 ? 0.452 23.969 7.164 1 97.12 233 VAL B C 1
ATOM 3743 O O . VAL B 1 233 ? 0.664 24.469 8.273 1 97.12 233 VAL B O 1
ATOM 3746 N N . LEU B 1 234 ? 0.54 24.703 6.062 1 97 234 LEU B N 1
ATOM 3747 C CA . LEU B 1 234 ? 0.943 26.094 6.078 1 97 234 LEU B CA 1
ATOM 3748 C C . LEU B 1 234 ? -0.11 26.969 6.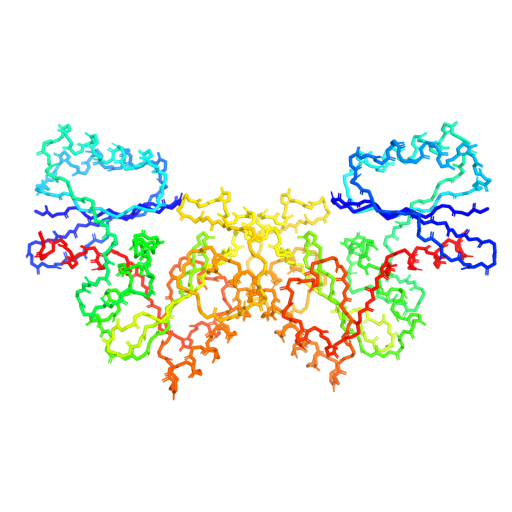766 1 97 234 LEU B C 1
ATOM 3750 O O . LEU B 1 234 ? 0.228 27.906 7.484 1 97 234 LEU B O 1
ATOM 3754 N N . GLU B 1 235 ? -1.352 26.625 6.512 1 96.5 235 GLU B N 1
ATOM 3755 C CA . GLU B 1 235 ? -2.426 27.344 7.184 1 96.5 235 GLU B CA 1
ATOM 3756 C C . GLU B 1 235 ? -2.363 27.156 8.695 1 96.5 235 GLU B C 1
ATOM 3758 O O . GLU B 1 235 ? -2.582 28.094 9.453 1 96.5 235 GLU B O 1
ATOM 3763 N N . GLY B 1 236 ? -2.107 25.906 9.109 1 97.44 236 GLY B N 1
ATOM 3764 C CA . GLY B 1 236 ? -1.892 25.656 10.531 1 97.44 236 GLY B CA 1
ATOM 3765 C C . GLY B 1 236 ? -0.697 26.406 11.094 1 97.44 236 GLY B C 1
ATOM 3766 O O . GLY B 1 236 ? -0.768 26.969 12.188 1 97.44 236 GLY B O 1
ATOM 3767 N N . LEU B 1 237 ? 0.368 26.453 10.344 1 97.5 237 LEU B N 1
ATOM 3768 C CA . LEU B 1 237 ? 1.578 27.172 10.75 1 97.5 237 LEU B CA 1
ATOM 3769 C C . LEU B 1 237 ? 1.307 28.656 10.906 1 97.5 237 LEU B C 1
ATOM 3771 O O . LEU B 1 237 ? 1.85 29.297 11.805 1 97.5 237 LEU B O 1
ATOM 3775 N N . ALA B 1 238 ? 0.511 29.188 10.031 1 97.06 238 ALA B N 1
ATOM 3776 C CA . ALA B 1 238 ? 0.153 30.594 10.086 1 97.06 238 ALA B CA 1
ATOM 3777 C C . ALA B 1 238 ? -0.559 30.938 11.391 1 97.06 238 ALA B C 1
ATOM 3779 O O . ALA B 1 238 ? -0.372 32.031 11.945 1 97.06 238 ALA B O 1
ATOM 3780 N N . LEU B 1 239 ? -1.383 30.031 11.883 1 96.06 239 LEU B N 1
ATOM 3781 C CA . LEU B 1 239 ? -2.057 30.234 13.164 1 96.06 239 LEU B CA 1
ATOM 3782 C C . LEU B 1 239 ? -1.044 30.375 14.297 1 96.06 239 LEU B C 1
ATOM 3784 O O . LEU B 1 239 ? -1.171 31.266 15.141 1 96.06 239 LEU B O 1
ATOM 3788 N N . TYR B 1 240 ? -0.063 29.531 14.258 1 95.62 240 TYR B N 1
ATOM 3789 C CA . TYR B 1 240 ? 0.991 29.609 15.266 1 95.62 240 TYR B CA 1
ATOM 3790 C C . TYR B 1 240 ? 1.796 30.891 15.109 1 95.62 240 TYR B C 1
ATOM 3792 O O . TYR B 1 240 ? 2.113 31.562 16.094 1 95.62 240 TYR B O 1
ATOM 3800 N N . ALA B 1 241 ? 2.102 31.25 13.922 1 96 241 ALA B N 1
ATOM 3801 C CA . ALA B 1 241 ? 2.887 32.438 13.648 1 96 241 ALA B CA 1
ATOM 3802 C C . ALA B 1 241 ? 2.154 33.688 14.117 1 96 241 ALA B C 1
ATOM 3804 O O . ALA B 1 241 ? 2.779 34.656 14.602 1 96 241 ALA B O 1
ATOM 3805 N N . LYS B 1 242 ? 0.866 33.719 14.031 1 94.56 242 LYS B N 1
ATOM 3806 C CA . LYS B 1 242 ? 0.052 34.875 14.391 1 94.56 242 LYS B CA 1
ATOM 3807 C C . LYS B 1 242 ? -0.131 34.969 15.898 1 94.56 242 LYS B C 1
ATOM 3809 O O . LYS B 1 242 ? -0.281 36.062 16.438 1 94.56 242 LYS B O 1
ATOM 3814 N N . HIS B 1 243 ? -0.052 33.844 16.578 1 90.5 243 HIS B N 1
ATOM 3815 C CA . HIS B 1 243 ? -0.46 33.844 17.984 1 90.5 243 HIS B CA 1
ATOM 3816 C C . HIS B 1 243 ? 0.732 33.625 18.906 1 90.5 243 HIS B C 1
ATOM 3818 O O . HIS B 1 243 ? 0.592 33.656 20.125 1 90.5 243 HIS B O 1
ATOM 3824 N N . ARG B 1 244 ? 1.853 33.312 18.328 1 83.25 244 ARG B N 1
ATOM 3825 C CA . ARG B 1 244 ? 3.045 33.062 19.141 1 83.25 244 ARG B CA 1
ATOM 3826 C C . ARG B 1 244 ? 4.191 33.969 18.703 1 83.25 244 ARG B C 1
ATOM 3828 O O . ARG B 1 244 ? 4.926 34.5 19.547 1 83.25 244 ARG B O 1
#

Secondary structure (DSSP, 8-state):
-EEEEEE-SSEEEEEEE-TTS-EEEEEEEEGGGHHHHHHHHHHHS---EEEEEE-S-HHHHHHHHHHHHHTT--EEE----SEETTEE-S-TTGGGS-HHHHHHHHHHHHH--S-EEEEEESSEEEEEEE-TTSBEEEEEEEE-HHHHHHHHHHH-SS----S------SPBSSHHHHHHHHHHHHHHHHHHHHHHHHHHHHSSPPEEEEESGGGGGS-HHHHTTSEE---HHHHHHHHHHHH-/-EEEEEE-SSEEEEEEE-TTS-EEEEEEEEGGGHHHHHHHHHHHS---EEEEEE-S-HHHHHHHHHHHHHTT--EEE----SEETTEE---TTGGGS-HHHHHHHHHHHHH--S-EEEEEESSEEEEEEE-TTSBEEEEEEEE-HHHHHHHHHHH-SS----S------SPBSSHHHHHHHHHHHHHHHHHHHHHHHHHHHHSSPPEEEEESGGGGGS-HHHHTTSEE---HHHHHHHHHHHH-

Organism: NCBI:txid675817